Protein AF-A0A9W9SNJ2-F1 (afdb_monomer)

InterPro domains:
  IPR036770 Ankyrin repeat-containing domain superfamily [G3DSA:1.25.40.20] (31-224)
  IPR036770 Ankyrin repeat-containing domain superfamily [SSF48403] (19-228)

pLDDT: mean 86.15, std 13.33, range [34.88, 98.5]

Nearest PDB structures (foldseek):
  9gaw-assembly1_O  TM=1.372E-01  e=1.717E+00  Homo sapiens

Organism: NCBI:txid2100454

Mean predicted aligned error: 6.86 Å

Solvent-accessible surface area (backbone atoms only — not comparable to full-atom values): 23801 Å² total; per-residue (Å²): 140,87,81,74,72,79,75,82,56,60,67,54,50,59,74,33,37,90,37,47,68,59,47,49,54,41,47,75,71,68,53,78,84,48,71,66,40,52,48,49,24,43,64,70,54,27,51,66,31,51,51,52,56,48,70,77,31,90,80,64,84,84,58,67,68,53,46,29,50,19,48,51,84,51,92,88,50,95,66,83,29,55,70,48,32,48,55,50,46,52,55,52,38,52,53,34,48,51,52,48,53,53,46,69,74,69,52,57,71,71,57,39,58,71,60,64,68,51,96,84,32,49,65,51,31,51,44,15,60,49,50,55,54,38,45,76,70,73,41,88,67,103,70,81,57,68,68,51,48,63,69,68,52,33,25,51,29,38,55,74,57,46,50,50,43,40,75,64,32,49,56,68,59,67,52,49,52,97,84,48,48,27,44,60,37,65,46,44,46,92,42,39,19,37,34,31,43,26,48,39,50,43,44,75,68,64,34,59,52,71,44,61,41,92,79,45,33,27,40,37,39,39,19,20,52,45,18,36,33,50,41,50,51,34,52,54,41,32,75,75,42,70,84,90,53,78,55,71,61,86,71,45,52,54,62,80,65,20,47,55,44,55,40,50,29,33,51,51,81,62,51,42,89,37,84,24,84,48,32,97,69,16,48,29,22,40,35,30,20,50,58,27,42,44,47,51,79,43,57,68,71,56,38,51,52,54,53,41,49,56,26,56,54,30,66,79,64,72,54,75,59,45,59,67,54,46,54,41,21,53,51,33,34,67,69,58,57,82,83,54,56,89,75,66,94,67,86,77,48,73,63,53,43,54,55,53,50,64,77,38,46,68,60,52,51,51,51,53,55,50,50,56,50,49,51,56,52,52,75,72,44,94,59,54,71,44,57,38,45,61,44,61,50,43,54,51,50,40,62,72,71,67,56,74,89,73,86,64,90,78,70,59,66,67,57,58,57,66,46,60,80,71,58,132

Radius of gyration: 26.11 Å; Cα contacts (8 Å, |Δi|>4): 541; chains: 1; bounding box: 82×51×65 Å

Structure (mmCIF, N/CA/C/O backbone):
data_AF-A0A9W9SNJ2-F1
#
_entry.id   AF-A0A9W9SNJ2-F1
#
loop_
_atom_site.group_PDB
_atom_site.id
_atom_site.type_symbol
_atom_site.label_atom_id
_atom_site.label_alt_id
_atom_site.label_comp_id
_atom_site.label_asym_id
_atom_site.label_entity_id
_atom_site.label_seq_id
_atom_site.pdbx_PDB_ins_code
_atom_site.Cartn_x
_atom_site.Cartn_y
_atom_site.Cartn_z
_atom_site.occupancy
_atom_site.B_iso_or_equiv
_atom_site.auth_seq_id
_atom_site.auth_comp_id
_atom_site.auth_asym_id
_atom_site.auth_atom_id
_atom_site.pdbx_PDB_model_num
ATOM 1 N N . MET A 1 1 ? 51.003 15.824 -20.604 1.00 40.16 1 MET A N 1
ATOM 2 C CA . MET A 1 1 ? 50.180 16.226 -19.446 1.00 40.16 1 MET A CA 1
ATOM 3 C C . MET A 1 1 ? 48.731 16.010 -19.831 1.00 40.16 1 MET A C 1
ATOM 5 O O . MET A 1 1 ? 48.169 16.847 -20.516 1.00 40.16 1 MET A O 1
ATOM 9 N N . ALA A 1 2 ? 48.183 14.845 -19.503 1.00 44.00 2 ALA A N 1
ATOM 10 C CA . ALA A 1 2 ? 46.784 14.504 -19.730 1.00 44.00 2 ALA A CA 1
ATOM 11 C C . ALA A 1 2 ? 46.224 14.059 -18.379 1.00 44.00 2 ALA A C 1
ATOM 13 O O . ALA A 1 2 ? 46.149 12.875 -18.080 1.00 44.00 2 ALA A O 1
ATOM 14 N N . ILE A 1 3 ? 45.952 15.041 -17.527 1.00 45.97 3 ILE A N 1
ATOM 15 C CA . ILE A 1 3 ? 45.059 14.885 -16.384 1.00 45.97 3 ILE A CA 1
ATOM 16 C C . ILE A 1 3 ? 43.881 15.777 -16.751 1.00 45.97 3 ILE A C 1
ATOM 18 O O . ILE A 1 3 ? 43.835 16.952 -16.405 1.00 45.97 3 ILE A O 1
ATOM 22 N N . GLY A 1 4 ? 43.030 15.257 -17.633 1.00 46.59 4 GLY A N 1
ATOM 23 C CA . GLY A 1 4 ? 41.726 15.846 -17.883 1.00 46.59 4 GLY A CA 1
ATOM 24 C C . GLY A 1 4 ? 40.814 15.342 -16.783 1.00 46.59 4 GLY A C 1
ATOM 25 O O . GLY A 1 4 ? 40.215 14.282 -16.936 1.00 46.59 4 GLY A O 1
ATOM 26 N N . GLU A 1 5 ? 40.763 16.050 -15.656 1.00 55.06 5 GLU A N 1
ATOM 27 C CA . GLU A 1 5 ? 39.639 15.896 -14.739 1.00 55.06 5 GLU A CA 1
ATOM 28 C C . GLU A 1 5 ? 38.380 16.175 -15.564 1.00 55.06 5 GLU A C 1
ATOM 30 O O . GLU A 1 5 ? 38.205 17.282 -16.081 1.00 55.06 5 GLU A O 1
ATOM 35 N N . LYS A 1 6 ? 37.546 15.147 -15.776 1.00 62.62 6 LYS A N 1
ATOM 36 C CA . LYS A 1 6 ? 36.179 15.343 -16.260 1.00 62.62 6 LYS A CA 1
ATOM 37 C C . LYS A 1 6 ? 35.532 16.272 -15.236 1.00 62.62 6 LYS A C 1
ATOM 39 O O . LYS A 1 6 ? 35.185 15.825 -14.148 1.00 62.62 6 LYS A O 1
ATOM 44 N N . VAL A 1 7 ? 35.455 17.563 -15.550 1.00 67.00 7 VAL A N 1
ATOM 45 C CA . VAL A 1 7 ? 34.714 18.520 -14.732 1.00 67.00 7 VAL A CA 1
ATOM 46 C C . VAL A 1 7 ? 33.282 18.014 -14.715 1.00 67.00 7 VAL A C 1
ATOM 48 O O . VAL A 1 7 ? 32.628 17.975 -15.758 1.00 67.00 7 VAL A O 1
ATOM 51 N N . ASP A 1 8 ? 32.835 17.566 -13.547 1.00 67.19 8 ASP A N 1
ATOM 52 C CA . ASP A 1 8 ? 31.472 17.106 -13.346 1.00 67.19 8 ASP A CA 1
ATOM 53 C C . ASP A 1 8 ? 30.538 18.320 -13.449 1.00 67.19 8 ASP A C 1
ATOM 55 O O . ASP A 1 8 ? 30.338 19.083 -12.502 1.00 67.19 8 ASP A O 1
ATOM 59 N N . MET A 1 9 ? 30.035 18.558 -14.661 1.00 75.50 9 MET A N 1
ATOM 60 C CA . MET A 1 9 ? 29.096 19.634 -14.966 1.00 75.50 9 MET A CA 1
ATOM 61 C C . MET A 1 9 ? 27.643 19.194 -14.751 1.00 75.50 9 MET A C 1
ATOM 63 O O . MET A 1 9 ? 26.758 19.612 -15.497 1.00 75.50 9 MET A O 1
ATOM 67 N N . TYR A 1 10 ? 27.356 18.376 -13.733 1.00 78.00 10 TYR A N 1
ATOM 68 C CA . TYR A 1 10 ? 25.975 18.027 -13.377 1.00 78.00 10 TYR A CA 1
ATOM 69 C C . TYR A 1 10 ? 25.087 19.272 -13.197 1.00 78.00 10 TYR A C 1
ATOM 71 O O . TYR A 1 10 ? 23.923 19.284 -13.593 1.00 78.00 10 TYR A O 1
ATOM 79 N N . TRP A 1 11 ? 25.651 20.363 -12.665 1.00 82.56 11 TRP A N 1
ATOM 80 C CA . TRP A 1 11 ? 24.952 21.637 -12.499 1.00 82.56 11 TRP A CA 1
ATOM 81 C C . TRP A 1 11 ? 24.480 22.235 -13.833 1.00 82.56 11 TRP A C 1
ATOM 83 O O . TRP A 1 11 ? 23.421 22.862 -13.868 1.00 82.56 11 TRP A O 1
ATOM 93 N N . ALA A 1 12 ? 25.227 22.018 -14.923 1.00 83.44 12 ALA A N 1
ATOM 94 C CA . ALA A 1 12 ? 24.872 22.521 -16.244 1.00 83.44 12 ALA A CA 1
ATOM 95 C C . ALA A 1 12 ? 23.628 21.797 -16.764 1.00 83.44 12 ALA A C 1
ATOM 97 O O . ALA A 1 12 ? 22.653 22.456 -17.108 1.00 83.44 12 ALA A O 1
ATOM 98 N N . PHE A 1 13 ? 23.597 20.461 -16.720 1.00 84.94 13 PHE A N 1
ATOM 99 C CA . PHE A 1 13 ? 22.403 19.704 -17.116 1.00 84.94 13 PHE A CA 1
ATOM 100 C C . PHE A 1 13 ? 21.163 20.121 -16.321 1.00 84.94 13 PHE A C 1
ATOM 102 O O . PHE A 1 13 ? 20.108 20.322 -16.912 1.00 84.94 13 PHE A O 1
ATOM 109 N N . ASN A 1 14 ? 21.300 20.329 -15.010 1.00 83.44 14 ASN A N 1
ATOM 110 C CA . ASN A 1 14 ? 20.185 20.776 -14.172 1.00 83.44 14 ASN A CA 1
ATOM 111 C C . ASN A 1 14 ? 19.685 22.177 -14.543 1.00 83.44 14 ASN A C 1
ATOM 113 O O . ASN A 1 14 ? 18.489 22.432 -14.485 1.00 83.44 14 ASN A O 1
ATOM 117 N N . SER A 1 15 ? 20.590 23.080 -14.927 1.00 88.44 15 SER A N 1
ATOM 118 C CA . SER A 1 15 ? 20.236 24.448 -15.328 1.00 88.44 15 SER A CA 1
ATOM 119 C C . SER A 1 15 ? 19.599 24.519 -16.719 1.00 88.44 15 SER A C 1
ATOM 121 O O . SER A 1 15 ? 18.910 25.487 -17.019 1.00 88.44 15 SER A O 1
ATOM 123 N N . TYR A 1 16 ? 19.829 23.510 -17.565 1.00 91.19 16 TYR A N 1
ATOM 124 C CA . TYR A 1 16 ? 19.350 23.466 -18.951 1.00 91.19 16 TYR A CA 1
ATOM 125 C C . TYR A 1 16 ? 18.275 22.410 -19.199 1.00 91.19 16 TYR A C 1
ATOM 127 O O . TYR A 1 16 ? 17.898 22.178 -20.344 1.00 91.19 16 TYR A O 1
ATOM 135 N N . VAL A 1 17 ? 17.766 21.758 -18.157 1.00 89.50 17 VAL A N 1
ATOM 136 C CA . VAL A 1 17 ? 16.821 20.646 -18.306 1.00 89.50 17 VAL A CA 1
ATOM 137 C C . VAL A 1 17 ? 15.504 21.064 -18.979 1.00 89.50 17 VAL A C 1
ATOM 139 O O . VAL A 1 17 ? 14.894 20.261 -19.685 1.00 89.50 17 VAL A O 1
ATOM 142 N N . GLU A 1 18 ? 15.120 22.335 -18.838 1.00 91.25 18 GLU A N 1
ATOM 143 C CA . GLU A 1 18 ? 13.969 22.962 -19.501 1.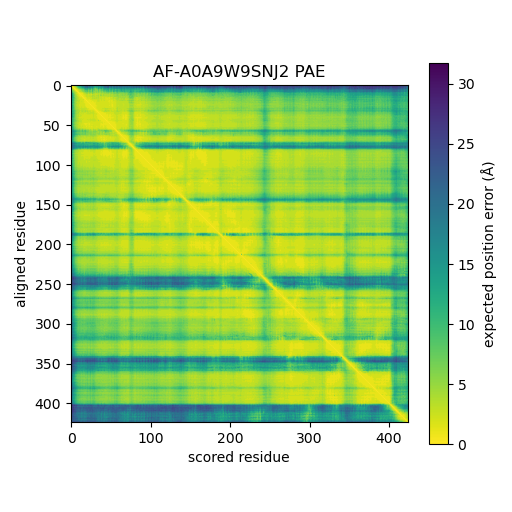00 91.25 18 GLU A CA 1
ATOM 144 C C . GLU A 1 18 ? 14.246 23.377 -20.959 1.00 91.25 18 GLU A C 1
ATOM 146 O O . GLU A 1 18 ? 13.325 23.795 -21.661 1.00 91.25 18 GLU A O 1
ATOM 151 N N . TRP A 1 19 ? 15.499 23.297 -21.429 1.00 94.62 19 TRP A N 1
ATOM 152 C CA . TRP A 1 19 ? 15.943 23.712 -22.768 1.00 94.62 19 TRP A CA 1
ATOM 153 C C . TRP A 1 19 ? 16.488 22.505 -23.555 1.00 94.62 19 TRP A C 1
ATOM 155 O O . TRP A 1 19 ? 17.704 22.285 -23.594 1.00 94.62 19 TRP A O 1
ATOM 165 N N . PRO A 1 20 ? 15.617 21.718 -24.217 1.00 93.44 20 PRO A N 1
ATOM 166 C CA . PRO A 1 20 ? 16.007 20.484 -24.899 1.00 93.44 20 PRO A CA 1
ATOM 167 C C . PRO A 1 20 ? 17.127 20.661 -25.938 1.00 93.44 20 PRO A C 1
ATOM 169 O O . PRO A 1 20 ? 17.931 19.755 -26.128 1.00 93.44 20 PRO A O 1
ATOM 172 N N . GLU A 1 21 ? 17.207 21.811 -26.608 1.00 95.25 21 GLU A N 1
ATOM 173 C CA . GLU A 1 21 ? 18.261 22.118 -27.584 1.00 95.25 21 GLU A CA 1
ATOM 174 C C . GLU A 1 21 ? 19.635 22.270 -26.916 1.00 95.25 21 GLU A C 1
ATOM 176 O O . GLU A 1 21 ? 20.626 21.749 -27.420 1.00 95.25 21 GLU A O 1
ATOM 181 N N . ALA A 1 22 ? 19.700 22.912 -25.745 1.00 94.12 22 ALA A N 1
ATOM 182 C CA . ALA A 1 22 ? 20.949 23.045 -24.994 1.00 94.12 22 ALA A CA 1
ATOM 183 C C . ALA A 1 22 ? 21.453 21.680 -24.496 1.00 94.12 22 ALA A C 1
ATOM 185 O O . ALA A 1 22 ? 22.658 21.453 -24.388 1.00 94.12 22 ALA A O 1
ATOM 186 N N . ILE A 1 23 ? 20.536 20.747 -24.230 1.00 94.25 23 ILE A N 1
ATOM 187 C CA . ILE A 1 23 ? 20.874 19.367 -23.876 1.00 94.25 23 ILE A CA 1
ATOM 188 C C . ILE A 1 23 ? 21.541 18.647 -25.052 1.00 94.25 23 ILE A C 1
ATOM 190 O O . ILE A 1 23 ? 22.508 17.921 -24.829 1.00 94.25 23 ILE A O 1
ATOM 194 N N . ASP A 1 24 ? 21.093 18.868 -26.292 1.00 93.94 24 ASP A N 1
ATOM 195 C CA . ASP A 1 24 ? 21.774 18.312 -27.467 1.00 93.94 24 ASP A CA 1
ATOM 196 C C . ASP A 1 24 ? 23.198 18.851 -27.600 1.00 93.94 24 ASP A C 1
ATOM 198 O O . ASP A 1 24 ? 24.117 18.060 -27.799 1.00 93.94 24 ASP A O 1
ATOM 202 N N . ASP A 1 25 ? 23.395 20.159 -27.418 1.00 94.44 25 ASP A N 1
ATOM 203 C CA . ASP A 1 25 ? 24.725 20.775 -27.474 1.00 94.44 25 ASP A CA 1
ATOM 204 C C . ASP A 1 25 ? 25.663 20.187 -26.406 1.00 94.44 25 ASP A C 1
ATOM 206 O O . ASP A 1 25 ? 26.832 19.901 -26.681 1.00 94.44 25 ASP A O 1
ATOM 210 N N . LEU A 1 26 ? 25.155 19.948 -25.189 1.00 92.75 26 LEU A N 1
ATOM 211 C CA . LEU A 1 26 ? 25.917 19.295 -24.121 1.00 92.75 26 LEU A CA 1
ATOM 212 C C . LEU A 1 26 ? 26.258 17.838 -24.468 1.00 92.75 26 LEU A C 1
ATOM 214 O O . LEU A 1 26 ? 27.393 17.398 -24.270 1.00 92.75 26 LEU A O 1
ATOM 218 N N . LEU A 1 27 ? 25.298 17.082 -25.001 1.00 91.94 27 LEU A N 1
ATOM 219 C CA . LEU A 1 27 ? 25.514 15.693 -25.408 1.00 91.94 27 LEU A CA 1
ATOM 220 C C . LEU A 1 27 ? 26.514 15.600 -26.572 1.00 91.94 27 LEU A C 1
ATOM 222 O O . LEU A 1 27 ? 27.400 14.745 -26.548 1.00 91.94 27 LEU A O 1
ATOM 226 N N . ASP A 1 28 ? 26.424 16.502 -27.550 1.00 92.81 28 ASP A N 1
ATOM 227 C CA . ASP A 1 28 ? 27.322 16.570 -28.707 1.00 92.81 28 ASP A CA 1
ATOM 228 C C . ASP A 1 28 ? 28.731 17.050 -28.322 1.00 92.81 28 ASP A C 1
ATOM 230 O O . ASP A 1 28 ? 29.721 16.622 -28.921 1.00 92.81 28 ASP A O 1
ATOM 234 N N . ALA A 1 29 ? 28.851 17.852 -27.260 1.00 92.88 29 ALA A N 1
ATOM 235 C CA . ALA A 1 29 ? 30.128 18.201 -26.636 1.00 92.88 29 ALA A CA 1
ATOM 236 C C . ALA A 1 29 ? 30.740 17.059 -25.792 1.00 92.88 29 ALA A C 1
ATOM 238 O O . ALA A 1 29 ? 31.843 17.208 -25.260 1.00 92.88 29 ALA A O 1
ATOM 239 N N . GLY A 1 30 ? 30.067 15.907 -25.689 1.00 91.00 30 GLY A N 1
ATOM 240 C CA . GLY A 1 30 ? 30.558 14.718 -24.994 1.00 91.00 30 GLY A CA 1
ATOM 241 C C . GLY A 1 30 ? 30.280 14.698 -23.490 1.00 91.00 30 GLY A C 1
ATOM 242 O O . GLY A 1 30 ? 30.854 13.866 -22.782 1.00 91.00 30 GLY A O 1
ATOM 243 N N . PHE A 1 31 ? 29.413 15.582 -22.987 1.00 89.38 31 PHE A N 1
ATOM 244 C CA . PHE A 1 31 ? 28.980 15.527 -21.594 1.00 89.38 31 PHE A CA 1
ATOM 245 C C . PHE A 1 31 ? 27.999 14.369 -21.364 1.00 89.38 31 PHE A C 1
ATOM 247 O O . PHE A 1 31 ? 27.226 13.975 -22.242 1.00 89.38 31 PHE A O 1
ATOM 254 N N . GLU A 1 32 ? 28.041 13.787 -20.164 1.00 87.62 32 GLU A N 1
ATOM 255 C CA . GLU A 1 32 ? 27.237 12.615 -19.812 1.00 87.62 32 GLU A CA 1
ATOM 256 C C . GLU A 1 32 ? 26.185 13.004 -18.768 1.00 87.62 32 GLU A C 1
ATOM 258 O O . GLU A 1 32 ? 26.568 13.432 -17.677 1.00 87.62 32 GLU A O 1
ATOM 263 N N . PRO A 1 33 ? 24.878 12.869 -19.060 1.00 88.25 33 PRO A N 1
ATOM 264 C CA . PRO A 1 33 ? 23.856 13.087 -18.051 1.00 88.25 33 PRO A CA 1
ATOM 265 C C . PRO A 1 33 ? 23.966 11.982 -17.001 1.00 88.25 33 PRO A C 1
ATOM 267 O O . PRO A 1 33 ? 23.970 10.794 -17.331 1.00 88.25 33 PRO A O 1
ATOM 270 N N . ASN A 1 34 ? 24.042 12.373 -15.735 1.00 87.62 34 ASN A N 1
ATOM 271 C CA . ASN A 1 34 ? 23.978 11.439 -14.618 1.00 87.62 34 ASN A CA 1
ATOM 272 C C . ASN A 1 34 ? 22.518 11.158 -14.219 1.00 87.62 34 ASN A C 1
ATOM 274 O O . ASN A 1 34 ? 21.584 11.788 -14.721 1.00 87.62 34 ASN A O 1
ATOM 278 N N . GLU A 1 35 ? 22.332 10.205 -13.308 1.00 89.00 35 GLU A N 1
ATOM 279 C CA . GLU A 1 35 ? 21.017 9.816 -12.784 1.00 89.00 35 GLU A CA 1
ATOM 280 C C . GLU A 1 35 ? 20.253 11.011 -12.195 1.00 89.00 35 GLU A C 1
ATOM 282 O O . GLU A 1 35 ? 19.054 11.159 -12.422 1.00 89.00 35 GLU A O 1
ATOM 287 N N . TYR A 1 36 ? 20.959 11.915 -11.509 1.00 88.62 36 TYR A N 1
ATOM 288 C CA . TYR A 1 36 ? 20.365 13.115 -10.923 1.00 88.62 36 TYR A CA 1
ATOM 289 C C . TYR A 1 36 ? 19.748 14.030 -11.985 1.00 88.62 36 TYR A C 1
ATOM 291 O O . TYR A 1 36 ? 18.601 14.443 -11.849 1.00 88.62 36 TYR A O 1
ATOM 299 N N . SER A 1 37 ? 20.480 14.311 -13.065 1.00 89.88 37 SER A N 1
ATOM 300 C CA . SER A 1 37 ? 20.013 15.180 -14.155 1.00 89.88 37 SER A CA 1
ATOM 301 C C . SER A 1 37 ? 18.777 14.601 -14.847 1.00 89.88 37 SER A C 1
ATOM 303 O O . SER A 1 37 ? 17.842 15.323 -15.190 1.00 89.88 37 SER A O 1
ATOM 305 N N . PHE A 1 38 ? 18.749 13.277 -15.016 1.00 92.69 38 PHE A N 1
ATOM 306 C CA . PHE A 1 38 ? 17.602 12.572 -15.581 1.00 92.69 38 PHE A CA 1
ATOM 307 C C . PHE A 1 38 ? 16.401 12.594 -14.634 1.00 92.69 38 PHE A C 1
ATOM 309 O O . PHE A 1 38 ? 15.288 12.898 -15.059 1.00 92.69 38 PHE A O 1
ATOM 316 N N . ARG A 1 39 ? 16.625 12.370 -13.335 1.00 92.31 39 ARG A N 1
ATOM 317 C CA . ARG A 1 39 ? 15.589 12.500 -12.306 1.00 92.31 39 ARG A CA 1
ATOM 318 C C . ARG A 1 39 ? 15.015 13.916 -12.251 1.00 92.31 39 ARG A C 1
ATOM 320 O O . ARG A 1 39 ? 13.805 14.061 -12.146 1.00 92.31 39 ARG A O 1
ATOM 327 N N . GLN A 1 40 ? 15.844 14.952 -12.379 1.00 90.62 40 GLN A N 1
ATOM 328 C CA . GLN A 1 40 ? 15.368 16.337 -12.459 1.00 90.62 40 GLN A CA 1
ATOM 329 C C . GLN A 1 40 ? 14.486 16.567 -13.689 1.00 90.62 40 GLN A C 1
ATOM 331 O O . GLN A 1 40 ? 13.419 17.160 -13.565 1.00 90.62 40 GLN A O 1
ATOM 336 N N . ALA A 1 41 ? 14.869 16.034 -14.853 1.00 93.31 41 ALA A N 1
ATOM 337 C CA . ALA A 1 41 ? 14.038 16.108 -16.055 1.00 93.31 41 ALA A CA 1
ATOM 338 C C . ALA A 1 41 ? 12.676 15.425 -15.866 1.00 93.31 41 ALA A C 1
ATOM 340 O O . ALA A 1 41 ? 11.668 15.928 -16.358 1.00 93.31 41 ALA A O 1
ATOM 341 N N . ILE A 1 42 ? 12.638 14.311 -15.128 1.00 93.56 42 ILE A N 1
ATOM 342 C CA . ILE A 1 42 ? 11.397 13.618 -14.771 1.00 93.56 42 ILE A CA 1
ATOM 343 C C . ILE A 1 42 ? 10.522 14.484 -13.868 1.00 93.56 42 ILE A C 1
ATOM 345 O O . ILE A 1 42 ? 9.362 14.716 -14.196 1.00 93.56 42 ILE A O 1
ATOM 349 N N . VAL A 1 43 ? 11.078 14.966 -12.753 1.00 90.25 43 VAL A N 1
ATOM 350 C CA . VAL A 1 43 ? 10.343 15.761 -11.756 1.00 90.25 43 VAL A CA 1
ATOM 351 C C . VAL A 1 43 ? 9.770 17.031 -12.389 1.00 90.25 43 VAL A C 1
ATOM 353 O O . VAL A 1 43 ? 8.623 17.380 -12.131 1.00 90.25 43 VAL A O 1
ATOM 356 N N . GLN A 1 44 ? 10.522 17.664 -13.292 1.00 90.56 44 GLN A N 1
ATOM 357 C CA . GLN A 1 44 ? 10.104 18.875 -14.000 1.00 90.56 44 GLN A CA 1
ATOM 358 C C . GLN A 1 44 ? 9.225 18.620 -15.238 1.00 90.56 44 GLN A C 1
ATOM 360 O O . GLN A 1 44 ? 8.932 19.559 -15.979 1.00 90.56 44 GLN A O 1
ATOM 365 N N . GLY A 1 45 ? 8.833 17.372 -15.518 1.00 92.62 45 GLY A N 1
ATOM 366 C CA . GLY A 1 45 ? 7.939 17.057 -16.636 1.00 92.62 45 GLY A CA 1
ATOM 367 C C . GLY A 1 45 ? 8.565 17.217 -18.032 1.00 92.62 45 GLY A C 1
ATOM 368 O O . GLY A 1 45 ? 7.849 17.313 -19.029 1.00 92.62 45 GLY A O 1
ATOM 369 N N . GLN A 1 46 ? 9.896 17.261 -18.149 1.00 94.44 46 GLN A N 1
ATOM 370 C CA . GLN A 1 46 ? 10.613 17.615 -19.383 1.00 94.44 46 GLN A CA 1
ATOM 371 C C . GLN A 1 46 ? 10.768 16.420 -20.338 1.00 94.44 46 GLN A C 1
ATOM 373 O O . GLN A 1 46 ? 11.871 15.948 -20.630 1.00 94.44 46 GLN A O 1
ATOM 378 N N . ILE A 1 47 ? 9.649 15.922 -20.876 1.00 95.69 47 ILE A N 1
ATOM 379 C CA . ILE A 1 47 ? 9.620 14.722 -21.732 1.00 95.69 47 ILE A CA 1
ATOM 380 C C . ILE A 1 47 ? 10.514 14.824 -22.979 1.00 95.69 47 ILE A C 1
ATOM 382 O O . ILE A 1 47 ? 11.115 13.833 -23.397 1.00 95.69 47 ILE A O 1
ATOM 386 N N . GLN A 1 48 ? 10.633 16.009 -23.585 1.00 95.75 48 GLN A N 1
ATOM 387 C CA . GLN A 1 48 ? 11.472 16.196 -24.776 1.00 95.75 48 GLN A CA 1
ATOM 388 C C . GLN A 1 48 ? 12.959 16.058 -24.438 1.00 95.75 48 GLN A C 1
ATOM 390 O O . GLN A 1 48 ? 13.695 15.395 -25.169 1.00 95.75 48 GLN A O 1
ATOM 395 N N . THR A 1 49 ? 13.381 16.599 -23.295 1.00 95.00 49 THR A N 1
ATOM 396 C CA . THR A 1 49 ? 14.735 16.422 -22.761 1.00 95.00 49 THR A CA 1
ATOM 397 C C . THR A 1 49 ? 15.032 14.945 -22.504 1.00 95.00 49 THR A C 1
ATOM 399 O O . THR A 1 49 ? 16.060 14.440 -22.956 1.00 95.00 49 THR A O 1
ATOM 402 N N . LEU A 1 50 ? 14.099 14.210 -21.885 1.00 95.44 50 LEU A N 1
ATOM 403 C CA . LEU A 1 50 ? 14.237 12.764 -21.664 1.00 95.44 50 LEU A CA 1
ATOM 404 C C . LEU A 1 50 ? 14.404 11.991 -22.980 1.00 95.44 50 LEU A C 1
ATOM 406 O O . LEU A 1 50 ? 15.316 11.173 -23.110 1.00 95.44 50 LEU A O 1
ATOM 410 N N . LYS A 1 51 ? 13.568 12.283 -23.986 1.00 95.44 51 LYS A N 1
ATOM 411 C CA . LYS A 1 51 ? 13.656 11.661 -25.318 1.00 95.44 51 LYS A CA 1
ATOM 412 C C . LYS A 1 51 ? 15.011 11.910 -25.979 1.00 95.44 51 LYS A C 1
ATOM 414 O O . LYS A 1 51 ? 15.578 10.976 -26.541 1.00 95.44 51 LYS A O 1
ATOM 419 N N . ARG A 1 52 ? 15.549 13.131 -25.894 1.00 94.50 52 ARG A N 1
ATOM 420 C CA . ARG A 1 52 ? 16.868 13.476 -26.454 1.00 94.50 52 ARG A CA 1
ATOM 421 C C . ARG A 1 52 ? 18.003 12.736 -25.744 1.00 94.50 52 ARG A C 1
ATOM 423 O O . ARG A 1 52 ? 18.836 12.127 -26.418 1.00 94.50 52 ARG A O 1
ATOM 430 N N . ILE A 1 53 ? 17.983 12.697 -24.407 1.00 93.00 53 ILE A N 1
ATOM 431 C CA . ILE A 1 53 ? 18.965 11.944 -23.609 1.00 93.00 53 ILE A CA 1
ATOM 432 C C . ILE A 1 53 ? 18.973 10.468 -24.026 1.00 93.00 53 ILE A C 1
ATOM 434 O O . ILE A 1 53 ? 20.031 9.925 -24.350 1.00 93.00 53 ILE A O 1
ATOM 438 N N . LEU A 1 54 ? 17.798 9.836 -24.091 1.00 92.94 54 LEU A N 1
ATOM 439 C CA . LEU A 1 54 ? 17.664 8.421 -24.447 1.00 92.94 54 LEU A CA 1
ATOM 440 C C . LEU A 1 54 ? 18.005 8.137 -25.918 1.00 92.94 54 LEU A C 1
ATOM 442 O O . LEU A 1 54 ? 18.591 7.102 -26.223 1.00 92.94 54 LEU A O 1
ATOM 446 N N . ALA A 1 55 ? 17.708 9.054 -26.843 1.00 92.06 55 ALA A N 1
ATOM 447 C CA . ALA A 1 55 ? 18.045 8.890 -28.259 1.00 92.06 55 ALA A CA 1
ATOM 448 C C . ALA A 1 55 ? 19.562 8.8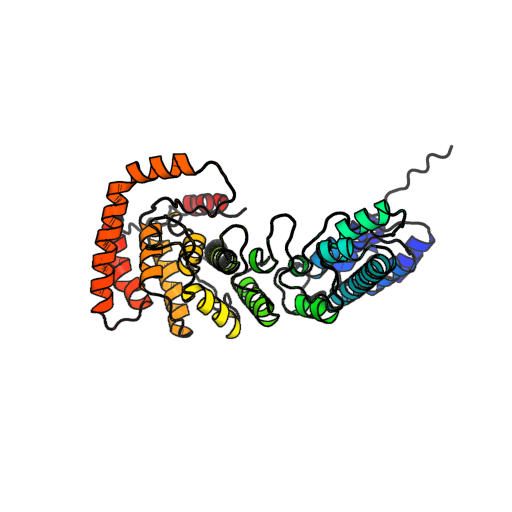90 -28.511 1.00 92.06 55 ALA A C 1
ATOM 450 O O . ALA A 1 55 ? 20.055 8.162 -29.375 1.00 92.06 55 ALA A O 1
ATOM 451 N N . LYS A 1 56 ? 20.314 9.700 -27.757 1.00 90.00 56 LYS A N 1
ATOM 452 C CA . LYS A 1 56 ? 21.779 9.786 -27.864 1.00 90.00 56 LYS A CA 1
ATOM 453 C C . LYS A 1 56 ? 22.487 8.686 -27.064 1.00 90.00 56 LYS A C 1
ATOM 455 O O . LYS A 1 56 ? 23.627 8.343 -27.374 1.00 90.00 56 LYS A O 1
ATOM 460 N N . ARG A 1 57 ? 21.821 8.099 -26.063 1.00 84.19 57 ARG A N 1
ATOM 461 C CA . ARG A 1 57 ? 22.362 7.061 -25.172 1.00 84.19 57 ARG A CA 1
ATOM 462 C C . ARG A 1 57 ? 21.618 5.741 -25.359 1.00 84.19 57 ARG A C 1
ATOM 464 O O . ARG A 1 57 ? 20.681 5.444 -24.627 1.00 84.19 57 ARG A O 1
ATOM 471 N N . LYS A 1 58 ? 22.109 4.904 -26.278 1.00 75.38 58 LYS A N 1
ATOM 472 C CA . LYS A 1 58 ? 21.537 3.564 -26.520 1.00 75.38 58 LYS A CA 1
ATOM 473 C C . LYS A 1 58 ? 21.459 2.692 -25.258 1.00 75.38 58 LYS A C 1
ATOM 475 O O . LYS A 1 58 ? 20.527 1.910 -25.140 1.00 75.38 58 LYS A O 1
ATOM 480 N N . ASN A 1 59 ? 22.376 2.896 -24.309 1.00 76.44 59 ASN A N 1
ATOM 481 C CA . ASN A 1 59 ? 22.509 2.070 -23.106 1.00 76.44 59 ASN A CA 1
ATOM 482 C C . ASN A 1 59 ? 22.188 2.869 -21.830 1.00 76.44 59 ASN A C 1
ATOM 484 O O . ASN A 1 59 ? 22.785 2.636 -20.782 1.00 76.44 59 ASN A O 1
ATOM 488 N N . TYR A 1 60 ? 21.311 3.879 -21.908 1.00 82.44 60 TYR A N 1
ATOM 489 C CA . TYR A 1 60 ? 20.907 4.593 -20.697 1.00 82.44 60 TYR A CA 1
ATOM 490 C C . TYR A 1 60 ? 20.086 3.674 -19.782 1.00 82.44 60 TYR A C 1
ATOM 492 O O . TYR A 1 60 ? 19.141 3.005 -20.216 1.00 82.44 60 TYR A O 1
ATOM 500 N N . ARG A 1 61 ? 20.448 3.648 -18.500 1.00 84.00 61 ARG A N 1
ATOM 501 C CA . ARG A 1 61 ? 19.807 2.796 -17.497 1.00 84.00 61 ARG A CA 1
ATOM 502 C C . ARG A 1 61 ? 18.448 3.389 -17.149 1.00 84.00 61 ARG A C 1
ATOM 504 O O . ARG A 1 61 ? 18.384 4.572 -16.851 1.00 84.00 61 ARG A O 1
ATOM 511 N N . ILE A 1 62 ? 17.376 2.599 -17.179 1.00 86.12 62 ILE A N 1
ATOM 512 C CA . ILE A 1 62 ? 16.062 3.027 -16.676 1.00 86.12 62 ILE A CA 1
ATOM 513 C C . ILE A 1 62 ? 15.787 2.182 -15.436 1.00 86.12 62 ILE A C 1
ATOM 515 O O . ILE A 1 62 ? 15.459 1.004 -15.564 1.00 86.12 62 ILE A O 1
ATOM 519 N N . CYS A 1 63 ? 15.995 2.767 -14.257 1.00 84.31 63 CYS A N 1
ATOM 520 C CA . CYS A 1 63 ? 15.701 2.142 -12.965 1.00 84.31 63 CYS A CA 1
ATOM 521 C C . CYS A 1 63 ? 14.210 2.283 -12.615 1.00 84.31 63 CYS A C 1
ATOM 523 O O . CYS A 1 63 ? 13.518 3.170 -13.124 1.00 84.31 63 CYS A O 1
ATOM 525 N N . HIS A 1 64 ? 13.738 1.484 -11.655 1.00 87.88 64 HIS A N 1
ATOM 526 C CA . HIS A 1 64 ? 12.435 1.699 -11.009 1.00 87.88 64 HIS A CA 1
ATOM 527 C C . HIS A 1 64 ? 12.312 3.074 -10.351 1.00 87.88 64 HIS A C 1
ATOM 529 O O . HIS A 1 64 ? 11.250 3.686 -10.408 1.00 87.88 64 HIS A O 1
ATOM 535 N N . CYS A 1 65 ? 13.424 3.596 -9.830 1.00 89.75 65 CYS A N 1
ATOM 536 C CA . CYS A 1 65 ? 13.505 4.892 -9.169 1.00 89.75 65 CYS A CA 1
ATOM 537 C C . CYS A 1 65 ? 13.033 6.071 -10.044 1.00 89.75 65 CYS A C 1
ATOM 539 O O . CYS A 1 65 ? 12.634 7.118 -9.535 1.00 89.75 65 CYS A O 1
ATOM 541 N N . PHE A 1 66 ? 13.010 5.905 -11.369 1.00 92.88 66 PHE A N 1
ATOM 542 C CA . PHE A 1 66 ? 12.460 6.886 -12.303 1.00 92.88 66 PHE A CA 1
ATOM 543 C C . PHE A 1 66 ? 10.938 6.812 -12.442 1.00 92.88 66 PHE A C 1
ATOM 545 O O . PHE A 1 66 ? 10.304 7.856 -12.585 1.00 92.88 66 PHE A O 1
ATOM 552 N N . LEU A 1 67 ? 10.347 5.614 -12.372 1.00 93.69 67 LEU A N 1
ATOM 553 C CA . LEU A 1 67 ? 8.890 5.462 -12.287 1.00 93.69 67 LEU A CA 1
ATOM 554 C C . LEU A 1 67 ? 8.379 6.047 -10.969 1.00 93.69 67 LEU A C 1
ATOM 556 O O . LEU A 1 67 ? 7.409 6.800 -10.975 1.00 93.69 67 LEU A O 1
ATOM 560 N N . GLU A 1 68 ? 9.087 5.763 -9.874 1.00 91.88 68 GLU A N 1
ATOM 561 C CA . GLU A 1 68 ? 8.829 6.347 -8.557 1.00 91.88 68 GLU A CA 1
ATOM 562 C C . GLU A 1 68 ? 8.902 7.880 -8.603 1.00 91.88 68 GLU A C 1
ATOM 564 O O . GLU A 1 68 ? 7.952 8.568 -8.241 1.00 91.88 68 GLU A O 1
ATOM 569 N N . ALA A 1 69 ? 9.988 8.443 -9.142 1.00 92.06 69 ALA A N 1
ATOM 570 C CA . ALA A 1 69 ? 10.139 9.893 -9.260 1.00 92.06 69 ALA A CA 1
ATOM 571 C C . ALA A 1 69 ? 9.050 10.547 -10.130 1.00 92.06 69 ALA A C 1
ATOM 573 O O . ALA A 1 69 ? 8.641 11.671 -9.849 1.00 92.06 69 ALA A O 1
ATOM 574 N N . ALA A 1 70 ? 8.581 9.862 -11.176 1.00 93.38 70 ALA A N 1
ATOM 575 C CA . ALA A 1 70 ? 7.512 10.355 -12.041 1.00 93.38 70 ALA A CA 1
ATOM 576 C C . ALA A 1 70 ? 6.123 10.272 -11.382 1.00 93.38 70 ALA A C 1
ATOM 578 O O . ALA A 1 70 ? 5.240 11.061 -11.721 1.00 93.38 70 ALA A O 1
ATOM 579 N N . SER A 1 71 ? 5.911 9.331 -10.459 1.00 91.31 71 SER A N 1
ATOM 580 C CA . SER A 1 71 ? 4.639 9.162 -9.749 1.00 91.31 71 SER A CA 1
ATOM 581 C C . SER A 1 71 ? 4.572 9.938 -8.429 1.00 91.31 71 SER A C 1
ATOM 583 O O . SER A 1 71 ? 3.469 10.234 -7.953 1.00 91.31 71 SER A O 1
ATOM 585 N N . ALA A 1 72 ? 5.723 10.299 -7.857 1.00 87.06 72 ALA A N 1
ATOM 586 C CA . ALA A 1 72 ? 5.828 11.063 -6.626 1.00 87.06 72 ALA A CA 1
ATOM 587 C C . ALA A 1 72 ? 5.080 12.400 -6.729 1.00 87.06 72 ALA A C 1
ATOM 589 O O . ALA A 1 72 ? 5.149 13.124 -7.725 1.00 87.06 72 ALA A O 1
ATOM 590 N N . LYS A 1 73 ? 4.345 12.736 -5.667 1.00 78.31 73 LYS A N 1
ATOM 591 C CA . LYS A 1 73 ? 3.676 14.028 -5.542 1.00 78.31 73 LYS A CA 1
ATOM 592 C C . LYS A 1 73 ? 4.691 15.035 -5.014 1.00 78.31 73 LYS A C 1
ATOM 594 O O . LYS A 1 73 ? 4.877 15.134 -3.807 1.00 78.31 73 LYS A O 1
ATOM 599 N N . ASP A 1 74 ? 5.362 15.749 -5.910 1.00 69.75 74 ASP A N 1
ATOM 600 C CA . ASP A 1 74 ? 6.198 16.880 -5.513 1.00 69.75 74 ASP A CA 1
ATOM 601 C C . ASP A 1 74 ? 5.284 18.041 -5.067 1.00 69.75 74 ASP A C 1
ATOM 603 O O . ASP A 1 74 ? 4.496 18.532 -5.879 1.00 69.75 74 ASP A O 1
ATOM 607 N N . PRO A 1 75 ? 5.353 18.501 -3.802 1.00 62.78 75 PRO A N 1
ATOM 608 C CA . PRO A 1 75 ? 4.568 19.640 -3.330 1.00 62.78 75 PRO A CA 1
ATOM 609 C C . PRO A 1 75 ? 4.813 20.928 -4.132 1.00 62.78 75 PRO A C 1
ATOM 611 O O . PRO A 1 75 ? 3.948 21.803 -4.151 1.00 62.78 75 PRO A O 1
ATOM 614 N N . ALA A 1 76 ? 5.980 21.057 -4.774 1.00 57.44 76 ALA A N 1
ATOM 615 C CA . ALA A 1 76 ? 6.354 22.208 -5.588 1.00 57.44 76 ALA A CA 1
ATOM 616 C C . ALA A 1 76 ? 5.843 22.125 -7.037 1.00 57.44 76 ALA A C 1
ATOM 618 O O . ALA A 1 76 ? 5.722 23.162 -7.692 1.00 57.44 76 ALA A O 1
ATOM 619 N N . CYS A 1 77 ? 5.504 20.931 -7.537 1.00 56.50 77 CYS A N 1
ATOM 620 C CA . CYS A 1 77 ? 4.949 20.758 -8.878 1.00 56.50 77 CYS A CA 1
ATOM 621 C C . CYS A 1 77 ? 3.436 20.548 -8.811 1.00 56.50 77 CYS A C 1
ATOM 623 O O . CYS A 1 77 ? 2.934 19.531 -8.342 1.00 56.50 77 CYS A O 1
ATOM 625 N N . SER A 1 78 ? 2.680 21.499 -9.356 1.00 54.88 78 SER A N 1
ATOM 626 C CA . SER A 1 78 ? 1.216 21.417 -9.428 1.00 54.88 78 SER A CA 1
ATOM 627 C C . SER A 1 78 ? 0.691 20.425 -10.473 1.00 54.88 78 SER A C 1
ATOM 629 O O . SER A 1 78 ? -0.523 20.264 -10.588 1.00 54.88 78 SER A O 1
ATOM 631 N N . PHE A 1 79 ? 1.565 19.813 -11.277 1.00 62.56 79 PHE A N 1
ATOM 632 C CA . PHE A 1 79 ? 1.180 18.975 -12.410 1.00 62.56 79 PHE A CA 1
ATOM 633 C C . PHE A 1 79 ? 1.464 17.502 -12.134 1.00 62.56 79 PHE A C 1
ATOM 635 O O . PHE A 1 79 ? 2.522 17.131 -11.633 1.00 62.56 79 PHE A O 1
ATOM 642 N N . GLU A 1 80 ? 0.510 16.647 -12.492 1.00 78.44 80 GLU A N 1
ATOM 643 C CA . GLU A 1 80 ? 0.739 15.210 -12.523 1.00 78.44 80 GLU A CA 1
ATOM 644 C C . GLU A 1 80 ? 1.631 14.878 -13.726 1.00 78.44 80 GLU A C 1
ATOM 646 O O . GLU A 1 80 ? 1.237 15.102 -14.870 1.00 78.44 80 GLU A O 1
ATOM 651 N N . ASN A 1 81 ? 2.819 14.317 -13.486 1.00 89.81 81 ASN A N 1
ATOM 652 C CA . ASN A 1 81 ? 3.769 13.911 -14.531 1.00 89.81 81 ASN A CA 1
ATOM 653 C C . ASN A 1 81 ? 3.336 12.618 -15.255 1.00 89.81 81 ASN A C 1
ATOM 655 O O . ASN A 1 81 ? 4.159 11.753 -15.556 1.00 89.81 81 ASN A O 1
ATOM 659 N N . LEU A 1 82 ? 2.039 12.465 -15.542 1.00 93.69 82 LEU A N 1
ATOM 660 C CA . LEU A 1 82 ? 1.474 11.246 -16.122 1.00 93.69 82 LEU A CA 1
ATOM 661 C C . LEU A 1 82 ? 2.021 10.972 -17.529 1.00 93.69 82 LEU A C 1
ATOM 663 O O . LEU A 1 82 ? 2.310 9.826 -17.840 1.00 93.69 82 LEU A O 1
ATOM 667 N N . GLU A 1 83 ? 2.239 12.007 -18.349 1.00 95.25 83 GLU A N 1
ATOM 668 C CA . GLU A 1 83 ? 2.828 11.847 -19.691 1.00 95.25 83 GLU A CA 1
ATOM 669 C C . GLU A 1 83 ? 4.275 11.328 -19.616 1.00 95.25 83 GLU A C 1
ATOM 671 O O . GLU A 1 83 ? 4.670 10.428 -20.360 1.00 95.25 83 GLU A O 1
ATOM 676 N N . VAL A 1 84 ? 5.072 11.863 -18.682 1.00 95.69 84 VAL A N 1
ATOM 677 C CA . VAL A 1 84 ? 6.435 11.371 -18.431 1.00 95.69 84 VAL A CA 1
ATOM 678 C C . VAL A 1 84 ? 6.394 9.941 -17.906 1.00 95.69 84 VAL A C 1
ATOM 680 O O . VAL A 1 84 ? 7.166 9.102 -18.366 1.00 95.69 84 VAL A O 1
ATOM 683 N N . PHE A 1 85 ? 5.485 9.643 -16.979 1.00 96.12 85 PHE A N 1
ATOM 684 C CA . PHE A 1 85 ? 5.326 8.297 -16.451 1.00 96.12 85 PHE A CA 1
ATOM 685 C C . PHE A 1 85 ? 4.909 7.300 -17.536 1.00 96.12 85 PHE A C 1
ATOM 687 O O . PHE A 1 85 ? 5.500 6.231 -17.621 1.00 96.12 85 PHE A O 1
ATOM 694 N N . GLU A 1 86 ? 3.952 7.646 -18.399 1.00 97.62 86 GLU A N 1
ATOM 695 C CA . GLU A 1 86 ? 3.521 6.820 -19.532 1.00 97.62 86 GLU A CA 1
ATOM 696 C C . GLU A 1 86 ? 4.682 6.534 -20.484 1.00 97.62 86 GLU A C 1
ATOM 698 O O . GLU A 1 86 ? 4.904 5.386 -20.871 1.00 97.62 86 GLU A O 1
ATOM 703 N N . PHE A 1 87 ? 5.488 7.552 -20.789 1.00 97.31 87 PHE A N 1
ATOM 704 C CA . PHE A 1 87 ? 6.698 7.387 -21.584 1.00 97.31 87 PHE A CA 1
ATOM 705 C C . PHE A 1 87 ? 7.709 6.428 -20.936 1.00 97.31 87 PHE A C 1
ATOM 707 O O . PHE A 1 87 ? 8.257 5.557 -21.612 1.00 97.31 87 PHE A O 1
ATOM 714 N N . LEU A 1 88 ? 7.954 6.551 -19.629 1.00 96.31 88 LEU A N 1
ATOM 715 C CA . LEU A 1 88 ? 8.853 5.649 -18.906 1.00 96.31 88 LEU A CA 1
ATOM 716 C C . LEU A 1 88 ? 8.282 4.226 -18.809 1.00 96.31 88 LEU A C 1
ATOM 718 O O . LEU A 1 88 ? 9.021 3.260 -19.000 1.00 96.31 88 LEU A O 1
ATOM 722 N N . ALA A 1 89 ? 6.980 4.084 -18.564 1.00 96.75 89 ALA A N 1
ATOM 723 C CA . ALA A 1 89 ? 6.288 2.802 -18.490 1.00 96.75 89 ALA A CA 1
ATOM 724 C C . ALA A 1 89 ? 6.346 2.049 -19.828 1.00 96.75 89 ALA A C 1
ATOM 726 O O . ALA A 1 89 ? 6.632 0.851 -19.831 1.00 96.75 89 ALA A O 1
ATOM 727 N N . ASP A 1 90 ? 6.180 2.742 -20.959 1.00 96.94 90 ASP A N 1
ATOM 728 C CA . ASP A 1 90 ? 6.371 2.177 -22.301 1.00 96.94 90 ASP A CA 1
ATOM 729 C C . ASP A 1 90 ? 7.787 1.605 -22.471 1.00 96.94 90 ASP A C 1
ATOM 731 O O . ASP A 1 90 ? 7.957 0.452 -22.874 1.00 96.94 90 ASP A O 1
ATOM 735 N N . LEU A 1 91 ? 8.816 2.371 -22.095 1.00 94.62 91 LEU A N 1
ATOM 736 C CA . LEU A 1 91 ? 10.209 1.929 -22.188 1.00 94.62 91 LEU A CA 1
ATOM 737 C C . LEU A 1 91 ? 10.491 0.709 -21.307 1.00 94.62 91 LEU A C 1
ATOM 739 O O . LEU A 1 91 ? 11.100 -0.258 -21.772 1.00 94.62 91 LEU A O 1
ATOM 743 N N . VAL A 1 92 ? 10.031 0.729 -20.054 1.00 94.38 92 VAL A N 1
ATOM 744 C CA . VAL A 1 92 ? 10.175 -0.409 -19.137 1.00 94.38 92 VAL A CA 1
ATOM 745 C C . VAL A 1 92 ? 9.438 -1.627 -19.694 1.00 94.38 92 VAL A C 1
ATOM 747 O O . VAL A 1 92 ? 10.016 -2.711 -19.744 1.00 94.38 92 VAL A O 1
ATOM 750 N N . SER A 1 93 ? 8.214 -1.463 -20.200 1.00 95.69 93 SER A N 1
ATOM 751 C CA . SER A 1 93 ? 7.418 -2.561 -20.760 1.00 95.69 93 SER A CA 1
ATOM 752 C C . SER A 1 93 ? 8.103 -3.240 -21.951 1.00 95.69 93 SER A C 1
ATOM 754 O O . SER A 1 93 ? 8.191 -4.469 -21.997 1.00 95.69 93 SER A O 1
ATOM 756 N N . LYS A 1 94 ? 8.687 -2.456 -22.868 1.00 94.94 94 LYS A N 1
ATOM 757 C CA . LYS A 1 94 ? 9.446 -2.961 -24.021 1.00 94.94 94 LYS A CA 1
ATOM 758 C C . LYS A 1 94 ? 10.650 -3.782 -23.581 1.00 94.94 94 LYS A C 1
ATOM 760 O O . LYS A 1 94 ? 10.828 -4.896 -24.070 1.00 94.94 94 LYS A O 1
ATOM 765 N N . ARG A 1 95 ? 11.423 -3.280 -22.610 1.00 93.06 95 ARG A N 1
ATOM 766 C CA . ARG A 1 95 ? 12.582 -4.000 -22.056 1.00 93.06 95 ARG A CA 1
ATOM 767 C C . ARG A 1 95 ? 12.168 -5.293 -21.355 1.00 93.06 95 ARG A C 1
ATOM 769 O O . ARG A 1 95 ? 12.807 -6.322 -21.551 1.00 93.06 95 ARG A O 1
ATOM 776 N N . ARG A 1 96 ? 11.086 -5.276 -20.568 1.00 94.69 96 ARG A N 1
ATOM 777 C CA . ARG A 1 96 ? 10.548 -6.483 -19.913 1.00 94.69 96 ARG A CA 1
ATOM 778 C C . ARG A 1 96 ? 10.082 -7.513 -20.936 1.00 94.69 96 ARG A C 1
ATOM 780 O O . ARG A 1 96 ? 10.356 -8.698 -20.766 1.00 94.69 96 ARG A O 1
ATOM 787 N N . LYS A 1 97 ? 9.428 -7.071 -22.013 1.00 96.38 97 LYS A N 1
ATOM 788 C CA . LYS A 1 97 ? 8.976 -7.966 -23.080 1.00 96.38 97 LYS A CA 1
ATOM 789 C C . LYS A 1 97 ? 10.145 -8.586 -23.841 1.00 96.38 97 LYS A C 1
ATOM 791 O O . LYS A 1 97 ? 10.114 -9.776 -24.135 1.00 96.38 97 LYS A O 1
ATOM 796 N N . GLU A 1 98 ? 11.175 -7.801 -24.139 1.00 95.38 98 GLU A N 1
ATOM 797 C CA . GLU A 1 98 ? 12.406 -8.300 -24.753 1.00 95.38 98 GLU A CA 1
ATOM 798 C C . GLU A 1 98 ? 13.098 -9.336 -23.861 1.00 95.38 98 GLU A C 1
ATOM 800 O O . GLU A 1 98 ? 13.385 -10.438 -24.328 1.00 95.38 98 GLU A O 1
ATOM 805 N N . LEU A 1 99 ? 13.267 -9.037 -22.568 1.00 95.44 99 LEU A N 1
ATOM 806 C CA . LEU A 1 99 ? 13.836 -9.970 -21.595 1.00 95.44 99 LEU A CA 1
ATOM 807 C C . LEU A 1 99 ? 13.049 -11.288 -21.537 1.00 95.44 99 LEU A C 1
ATOM 809 O O . LEU A 1 99 ? 13.651 -12.360 -21.582 1.00 95.44 99 LEU A O 1
ATOM 813 N N . GLN A 1 100 ? 11.713 -11.223 -21.487 1.00 96.88 100 GLN A N 1
ATOM 814 C CA . GLN A 1 100 ? 10.861 -12.415 -21.534 1.00 96.88 100 GLN A CA 1
ATOM 815 C C . GLN A 1 100 ? 11.069 -13.220 -22.819 1.00 96.88 100 GLN A C 1
ATOM 817 O O . GLN A 1 100 ? 11.231 -14.432 -22.746 1.00 96.88 100 GLN A O 1
ATOM 822 N N . ASN A 1 101 ? 11.112 -12.567 -23.984 1.00 97.06 101 ASN A N 1
ATOM 823 C CA . ASN A 1 101 ? 11.311 -13.262 -25.258 1.00 97.06 101 ASN A CA 1
ATOM 824 C C . ASN A 1 101 ? 12.679 -13.971 -25.308 1.00 97.06 101 ASN A C 1
ATOM 826 O O . ASN A 1 101 ? 12.773 -15.094 -25.802 1.00 97.06 101 ASN A O 1
ATOM 830 N N . ILE A 1 102 ? 13.740 -13.335 -24.791 1.00 97.31 102 ILE A N 1
ATOM 831 C CA . ILE A 1 102 ? 15.080 -13.939 -24.702 1.00 97.31 102 ILE A CA 1
ATOM 832 C C . ILE A 1 102 ? 15.057 -15.140 -23.748 1.00 97.31 102 ILE A C 1
ATOM 834 O O . ILE A 1 102 ? 15.591 -16.200 -24.087 1.00 97.31 102 ILE A O 1
ATOM 838 N N . ALA A 1 103 ? 14.408 -14.999 -22.589 1.00 97.19 103 ALA A N 1
ATOM 839 C CA . ALA A 1 103 ? 14.226 -16.079 -21.626 1.00 97.19 103 ALA A CA 1
ATOM 840 C C . ALA A 1 103 ? 13.490 -17.270 -22.251 1.00 97.19 103 ALA A C 1
ATOM 842 O O . ALA A 1 103 ? 14.009 -18.382 -22.219 1.00 97.19 103 ALA A O 1
ATOM 843 N N . GLU A 1 104 ? 12.337 -17.045 -22.882 1.00 97.38 104 GLU A N 1
ATOM 844 C CA . GLU A 1 104 ? 11.528 -18.085 -23.532 1.00 97.38 104 GLU A CA 1
ATOM 845 C C . GLU A 1 104 ? 12.272 -18.805 -24.667 1.00 97.38 104 GLU A C 1
ATOM 847 O O . GLU A 1 104 ? 12.070 -20.001 -24.876 1.00 97.38 104 GLU A O 1
ATOM 852 N N . ALA A 1 105 ? 13.140 -18.095 -25.396 1.00 97.38 105 ALA A N 1
ATOM 853 C CA . ALA A 1 105 ? 13.928 -18.664 -26.487 1.00 97.38 105 ALA A CA 1
ATOM 854 C C . ALA A 1 105 ? 15.146 -19.477 -26.014 1.00 97.38 105 ALA A C 1
ATOM 856 O O . ALA A 1 105 ? 15.627 -20.336 -26.757 1.00 97.38 105 ALA A O 1
ATOM 857 N N . THR A 1 106 ? 15.656 -19.200 -24.811 1.00 97.81 106 THR A N 1
ATOM 858 C CA . THR A 1 106 ? 16.952 -19.718 -24.340 1.00 97.81 106 THR A CA 1
ATOM 859 C C . THR A 1 106 ? 16.809 -20.725 -23.201 1.00 97.81 106 THR A C 1
ATOM 861 O O . THR A 1 106 ? 17.509 -21.738 -23.181 1.00 97.81 106 THR A O 1
ATOM 864 N N . LEU A 1 107 ? 15.940 -20.447 -22.227 1.00 97.38 107 LEU A N 1
ATOM 865 C CA . LEU A 1 107 ? 15.877 -21.196 -20.977 1.00 97.38 107 LEU A CA 1
ATOM 866 C C . LEU A 1 107 ? 14.996 -22.455 -21.098 1.00 97.38 107 LEU A C 1
ATOM 868 O O . LEU A 1 107 ? 13.962 -22.437 -21.772 1.00 97.38 107 LEU A O 1
ATOM 872 N N . PRO A 1 108 ? 15.349 -23.552 -20.402 1.00 96.56 108 PRO A N 1
ATOM 873 C CA . PRO A 1 108 ? 14.486 -24.723 -20.267 1.00 96.56 108 PRO A CA 1
ATOM 874 C C . PRO A 1 108 ? 13.132 -24.391 -19.622 1.00 96.56 108 PRO A C 1
ATOM 876 O O . PRO A 1 108 ? 13.021 -23.491 -18.784 1.00 96.56 108 PRO A O 1
ATOM 879 N N . LYS A 1 109 ? 12.098 -25.176 -19.946 1.00 96.06 109 LYS A N 1
ATOM 880 C CA . LYS A 1 109 ? 10.724 -24.965 -19.447 1.00 96.06 109 LYS A CA 1
ATOM 881 C C . LYS A 1 109 ? 10.625 -25.001 -17.924 1.00 96.06 109 LYS A C 1
ATOM 883 O O . LYS A 1 109 ? 9.794 -24.301 -17.348 1.00 96.06 109 LYS A O 1
ATOM 888 N N . GLU A 1 110 ? 11.457 -25.806 -17.277 1.00 96.38 110 GLU A N 1
ATOM 889 C CA . GLU A 1 110 ? 11.524 -25.932 -15.823 1.00 96.38 110 GLU A CA 1
ATOM 890 C C . GLU A 1 110 ? 11.957 -24.606 -15.183 1.00 96.38 110 GLU A C 1
ATOM 892 O O . GLU A 1 110 ? 11.380 -24.183 -14.183 1.00 96.38 110 GLU A O 1
ATOM 897 N N . MET A 1 111 ? 12.912 -23.907 -15.804 1.00 96.69 111 MET A N 1
ATOM 898 C CA . MET A 1 111 ? 13.401 -22.606 -15.341 1.00 96.69 111 MET A CA 1
ATOM 899 C C . MET A 1 111 ? 12.400 -21.489 -15.635 1.00 96.69 111 MET A C 1
ATOM 901 O O . MET A 1 111 ? 12.166 -20.645 -14.778 1.00 96.69 111 MET A O 1
ATOM 905 N N . LEU A 1 112 ? 11.741 -21.520 -16.799 1.00 96.38 112 LEU A N 1
ATOM 906 C CA . LEU A 1 112 ? 10.647 -20.588 -17.108 1.00 96.38 112 LEU A CA 1
ATOM 907 C C . LEU A 1 112 ? 9.492 -20.717 -16.107 1.00 96.38 112 LEU A C 1
ATOM 909 O O . LEU A 1 112 ? 8.934 -19.713 -15.669 1.00 96.38 112 LEU A O 1
ATOM 913 N N . SER A 1 113 ? 9.174 -21.953 -15.711 1.00 95.12 113 SER A N 1
ATOM 914 C CA . SER A 1 113 ? 8.159 -22.234 -14.691 1.00 95.12 113 SER A CA 1
ATOM 915 C C . SER A 1 113 ? 8.587 -21.720 -13.316 1.00 95.12 113 SER A C 1
ATOM 917 O O . SER A 1 113 ? 7.762 -21.173 -12.593 1.00 95.12 113 SER A O 1
ATOM 919 N N . HIS A 1 114 ? 9.870 -21.854 -12.962 1.00 94.62 114 HIS A N 1
ATOM 920 C CA . HIS A 1 114 ? 10.425 -21.310 -11.720 1.00 94.62 114 HIS A CA 1
ATOM 921 C C . HIS A 1 114 ? 10.371 -19.776 -11.668 1.00 94.62 114 HIS A C 1
ATOM 923 O O . HIS A 1 114 ? 9.990 -19.212 -10.647 1.00 94.62 114 HIS A O 1
ATOM 929 N N . LEU A 1 115 ? 10.674 -19.117 -12.788 1.00 95.00 115 LEU A N 1
ATOM 930 C CA . LEU A 1 115 ? 10.597 -17.663 -12.946 1.00 95.00 115 LEU A CA 1
ATOM 931 C C . LEU A 1 115 ? 9.163 -17.126 -13.036 1.00 95.00 115 LEU A C 1
ATOM 933 O O . LEU A 1 115 ? 8.976 -15.913 -13.102 1.00 95.00 115 LEU A O 1
ATOM 937 N N . LEU A 1 116 ? 8.160 -18.012 -13.069 1.00 95.00 116 LEU A N 1
ATOM 938 C CA . LEU A 1 116 ? 6.750 -17.664 -13.247 1.00 95.00 116 LEU A CA 1
ATOM 939 C C . LEU A 1 116 ? 6.509 -16.808 -14.505 1.00 95.00 116 LEU A C 1
ATOM 941 O O . LEU A 1 116 ? 5.633 -15.943 -14.520 1.00 95.00 116 LEU A O 1
ATOM 945 N N . ILE A 1 117 ? 7.277 -17.040 -15.578 1.00 94.50 117 ILE A N 1
ATOM 946 C CA . ILE A 1 117 ? 7.070 -16.343 -16.852 1.00 94.50 117 ILE A CA 1
ATOM 947 C C . ILE A 1 117 ? 5.779 -16.864 -17.483 1.00 94.50 117 ILE A C 1
ATOM 949 O O . ILE A 1 117 ? 5.622 -18.063 -17.724 1.00 94.50 117 ILE A O 1
ATOM 953 N N . ARG A 1 118 ? 4.849 -15.948 -17.757 1.00 94.12 118 ARG A N 1
ATOM 954 C CA . ARG A 1 118 ? 3.558 -16.241 -18.379 1.00 94.12 118 ARG A CA 1
ATOM 955 C C . ARG A 1 118 ? 3.336 -15.344 -19.591 1.00 94.12 118 ARG A C 1
ATOM 957 O O . ARG A 1 118 ? 3.816 -14.218 -19.636 1.00 94.12 118 ARG A O 1
ATOM 964 N N . ALA A 1 119 ? 2.575 -15.834 -20.565 1.00 93.25 119 ALA A N 1
ATOM 965 C CA . ALA A 1 119 ? 2.303 -15.097 -21.800 1.00 93.25 119 ALA A CA 1
ATOM 966 C C . ALA A 1 119 ? 1.284 -13.951 -21.626 1.00 93.25 119 ALA A C 1
ATOM 968 O O . ALA A 1 119 ? 1.213 -13.065 -22.476 1.00 93.25 119 ALA A O 1
ATOM 969 N N . ASP A 1 120 ? 0.481 -13.981 -20.559 1.00 95.62 120 ASP A N 1
ATOM 970 C CA . ASP A 1 120 ? -0.599 -13.032 -20.268 1.00 95.62 120 ASP A CA 1
ATOM 971 C C . ASP A 1 120 ? -0.154 -11.807 -19.450 1.00 95.62 120 ASP A C 1
ATOM 973 O O . ASP A 1 120 ? -0.927 -10.859 -19.310 1.00 95.62 120 ASP A O 1
ATOM 977 N N . THR A 1 121 ? 1.082 -11.792 -18.941 1.00 97.31 121 THR A N 1
ATOM 978 C CA . THR A 1 121 ? 1.642 -10.674 -18.170 1.00 97.31 121 THR A CA 1
ATOM 979 C C . THR A 1 121 ? 3.124 -10.464 -18.466 1.00 97.31 121 THR A C 1
ATOM 981 O O . THR A 1 121 ? 3.865 -11.401 -18.762 1.00 97.31 121 THR A O 1
ATOM 984 N N . LEU A 1 122 ? 3.582 -9.223 -18.340 1.00 97.19 122 LEU A N 1
ATOM 985 C CA . LEU A 1 122 ? 5.005 -8.911 -18.290 1.00 97.19 122 LEU A CA 1
ATOM 986 C C . LEU A 1 122 ? 5.617 -9.361 -16.962 1.00 97.19 122 LEU A C 1
ATOM 988 O O . LEU A 1 122 ? 4.942 -9.408 -15.934 1.00 97.19 122 LEU A O 1
ATOM 992 N N . ILE A 1 123 ? 6.911 -9.673 -17.006 1.00 95.12 123 ILE A N 1
ATOM 993 C CA . ILE A 1 123 ? 7.700 -10.029 -15.832 1.00 95.12 123 ILE A CA 1
ATOM 994 C C . ILE A 1 123 ? 7.931 -8.784 -14.971 1.00 95.12 123 ILE A C 1
ATOM 996 O O . ILE A 1 123 ? 8.318 -7.733 -15.491 1.00 95.12 123 ILE A O 1
ATOM 1000 N N . GLY A 1 124 ? 7.672 -8.893 -13.669 1.00 93.94 124 GLY A N 1
ATOM 1001 C CA . GLY A 1 124 ? 7.883 -7.822 -12.700 1.00 93.94 124 GLY A CA 1
ATOM 1002 C C . GLY A 1 124 ? 9.128 -8.077 -11.852 1.00 93.94 124 GLY A C 1
ATOM 1003 O O . GLY A 1 124 ? 10.250 -8.045 -12.364 1.00 93.94 124 GLY A O 1
ATOM 1004 N N . TYR A 1 125 ? 8.920 -8.352 -10.568 1.00 95.06 125 TYR A N 1
ATOM 1005 C CA . TYR A 1 125 ? 9.920 -8.643 -9.543 1.00 95.06 125 TYR A CA 1
ATOM 1006 C C . TYR A 1 125 ? 10.984 -9.656 -9.992 1.00 95.06 125 TYR A C 1
ATOM 1008 O O . TYR A 1 125 ? 12.172 -9.461 -9.754 1.00 95.06 125 TYR A O 1
ATOM 1016 N N . ARG A 1 126 ? 10.604 -10.720 -10.707 1.00 95.38 126 ARG A N 1
ATOM 1017 C CA . ARG A 1 126 ? 11.535 -11.799 -11.117 1.00 95.38 126 ARG A CA 1
ATOM 1018 C C . ARG A 1 126 ? 12.487 -11.437 -12.261 1.00 95.38 126 ARG A C 1
ATOM 1020 O O . ARG A 1 126 ? 13.258 -12.280 -12.724 1.00 95.38 126 ARG A O 1
ATOM 1027 N N . ALA A 1 127 ? 12.461 -10.204 -12.751 1.00 94.56 127 ALA A N 1
ATOM 1028 C CA . ALA A 1 127 ? 13.289 -9.816 -13.881 1.00 94.56 127 ALA A CA 1
ATOM 1029 C C . ALA A 1 127 ? 14.796 -9.859 -13.588 1.00 94.56 127 ALA A C 1
ATOM 1031 O O . ALA A 1 127 ? 15.543 -10.353 -14.429 1.00 94.56 127 ALA A O 1
ATOM 1032 N N . GLY A 1 128 ? 15.243 -9.425 -12.404 1.00 92.94 128 GLY A N 1
ATOM 1033 C CA . GLY A 1 128 ? 16.662 -9.511 -12.030 1.00 92.94 128 GLY A CA 1
ATOM 1034 C C . GLY A 1 128 ? 17.165 -10.955 -11.973 1.00 92.94 128 GLY A C 1
ATOM 1035 O O . GLY A 1 128 ? 18.201 -11.287 -12.546 1.00 92.94 128 GLY A O 1
ATOM 1036 N N . GLU A 1 129 ? 16.370 -11.853 -11.389 1.00 94.94 129 GLU A N 1
ATOM 1037 C CA . GLU A 1 129 ? 16.654 -13.293 -11.373 1.00 94.94 129 GLU A CA 1
ATOM 1038 C C . GLU A 1 129 ? 16.703 -13.886 -12.790 1.00 94.94 129 GLU A C 1
ATOM 1040 O O . GLU A 1 129 ? 17.579 -14.688 -13.109 1.00 94.94 129 GLU A O 1
ATOM 1045 N N . THR A 1 130 ? 15.813 -13.440 -13.680 1.00 95.69 130 THR A N 1
ATOM 1046 C CA . THR A 1 130 ? 15.808 -13.868 -15.087 1.00 95.69 130 THR A CA 1
ATOM 1047 C C . THR A 1 130 ? 17.111 -13.505 -15.793 1.00 95.69 130 THR A C 1
ATOM 1049 O O . THR A 1 130 ? 17.662 -14.332 -16.520 1.00 95.69 130 THR A O 1
ATOM 1052 N N . VAL A 1 131 ? 17.642 -12.304 -15.551 1.00 95.00 131 VAL A N 1
ATOM 1053 C CA . VAL A 1 131 ? 18.941 -11.876 -16.093 1.00 95.00 131 VAL A CA 1
ATOM 1054 C C . VAL A 1 131 ? 20.072 -12.735 -15.551 1.00 95.00 131 VAL A C 1
ATOM 1056 O O . VAL A 1 131 ? 20.892 -13.219 -16.326 1.00 95.00 131 VAL A O 1
ATOM 1059 N N . GLN A 1 132 ? 20.104 -12.981 -14.240 1.00 93.88 132 GLN A N 1
ATOM 1060 C CA . GLN A 1 132 ? 21.131 -13.828 -13.628 1.00 93.88 132 GLN A CA 1
ATOM 1061 C C . GLN A 1 132 ? 21.120 -15.244 -14.222 1.00 93.88 132 GLN A C 1
ATOM 1063 O O . GLN A 1 132 ? 22.176 -15.800 -14.544 1.00 93.88 132 GLN A O 1
ATOM 1068 N N . LEU A 1 133 ? 19.930 -15.813 -14.436 1.00 95.69 133 LEU A N 1
ATOM 1069 C CA . LEU A 1 133 ? 19.784 -17.123 -15.062 1.00 95.69 133 LEU A CA 1
ATOM 1070 C C . LEU A 1 133 ? 20.230 -17.121 -16.528 1.00 95.69 133 LEU A C 1
ATOM 1072 O O . LEU A 1 133 ? 20.960 -18.032 -16.921 1.00 95.69 133 LEU A O 1
ATOM 1076 N N . LEU A 1 134 ? 19.877 -16.106 -17.318 1.00 96.44 134 LEU A N 1
ATOM 1077 C CA . LEU A 1 134 ? 20.344 -15.961 -18.703 1.00 96.44 134 LEU A CA 1
ATOM 1078 C C . LEU A 1 134 ? 21.871 -15.843 -18.788 1.00 96.44 134 LEU A C 1
ATOM 1080 O O . LEU A 1 134 ? 22.502 -16.584 -19.547 1.00 96.44 134 LEU A O 1
ATOM 1084 N N . SER A 1 135 ? 22.474 -15.020 -17.930 1.00 95.25 135 SER A N 1
ATOM 1085 C CA . SER A 1 135 ? 23.928 -14.871 -17.828 1.00 95.25 135 SER A CA 1
ATOM 1086 C C . SER A 1 135 ? 24.615 -16.189 -17.469 1.00 95.25 135 SER A C 1
ATOM 1088 O O . SER A 1 135 ? 25.629 -16.546 -18.070 1.00 95.25 135 SER A O 1
ATOM 1090 N N . SER A 1 136 ? 24.039 -16.980 -16.553 1.00 95.69 136 SER A N 1
ATOM 1091 C CA . SER A 1 136 ? 24.565 -18.315 -16.215 1.00 95.69 136 SER A CA 1
ATOM 1092 C C . SER A 1 136 ? 24.505 -19.318 -17.381 1.00 95.69 136 SER A C 1
ATOM 1094 O O . SER A 1 136 ? 25.259 -20.289 -17.393 1.00 95.69 136 SER A O 1
ATOM 1096 N N . HIS A 1 137 ? 23.664 -19.053 -18.389 1.00 96.19 137 HIS A N 1
ATOM 1097 C CA . HIS A 1 137 ? 23.556 -19.818 -19.637 1.00 96.19 137 HIS A CA 1
ATOM 1098 C C . HIS A 1 137 ? 24.387 -19.216 -20.782 1.00 96.19 137 HIS A C 1
ATOM 1100 O O . HIS A 1 137 ? 24.266 -19.645 -21.929 1.00 96.19 137 HIS A O 1
ATOM 1106 N N . GLY A 1 138 ? 25.251 -18.242 -20.484 1.00 96.56 138 GLY A N 1
ATOM 1107 C CA . GLY A 1 138 ? 26.124 -17.603 -21.467 1.00 96.56 138 GLY A CA 1
ATOM 1108 C C . GLY A 1 138 ? 25.403 -16.635 -22.406 1.00 96.56 138 GLY A C 1
ATOM 1109 O O . GLY A 1 138 ? 25.950 -16.314 -23.460 1.00 96.56 138 GLY A O 1
ATOM 1110 N N . VAL A 1 139 ? 24.197 -16.180 -22.050 1.00 96.38 139 VAL A N 1
ATOM 1111 C CA . VAL A 1 139 ? 23.494 -15.117 -22.772 1.00 96.38 139 VAL A CA 1
ATOM 1112 C C . VAL A 1 139 ? 23.730 -13.801 -22.055 1.00 96.38 139 VAL A C 1
ATOM 1114 O O . VAL A 1 139 ? 23.248 -13.594 -20.946 1.00 96.38 139 VAL A O 1
ATOM 1117 N N . ASP A 1 140 ? 24.477 -12.919 -22.710 1.00 91.62 140 ASP A N 1
ATOM 1118 C CA . ASP A 1 140 ? 24.671 -11.550 -22.252 1.00 91.62 140 ASP A CA 1
ATOM 1119 C C . ASP A 1 140 ? 23.427 -10.722 -22.593 1.00 91.62 140 ASP A C 1
ATOM 1121 O O . ASP A 1 140 ? 23.019 -10.646 -23.756 1.00 91.62 140 ASP A O 1
ATOM 1125 N N . VAL A 1 141 ? 22.799 -10.144 -21.572 1.00 89.75 141 VAL A N 1
ATOM 1126 C CA . VAL A 1 141 ? 21.615 -9.297 -21.718 1.00 89.75 141 VAL A CA 1
ATOM 1127 C C . VAL A 1 141 ? 21.941 -7.941 -21.120 1.00 89.75 141 VAL A C 1
ATOM 1129 O O . VAL A 1 141 ? 22.271 -7.845 -19.941 1.00 89.75 141 VAL A O 1
ATOM 1132 N N . GLU A 1 142 ? 21.789 -6.878 -21.910 1.00 85.06 142 GLU A N 1
ATOM 1133 C CA . GLU A 1 142 ? 21.943 -5.499 -21.435 1.00 85.06 142 GLU A CA 1
ATOM 1134 C C . GLU A 1 142 ? 20.743 -5.086 -20.552 1.00 85.06 142 GLU A C 1
ATOM 1136 O O . GLU A 1 142 ? 19.841 -4.330 -20.938 1.00 85.06 142 GLU A O 1
ATOM 1141 N N . PHE A 1 143 ? 20.709 -5.627 -19.334 1.00 81.25 143 PHE A N 1
ATOM 1142 C CA . PHE A 1 143 ? 19.626 -5.461 -18.375 1.00 81.25 143 PHE A CA 1
ATOM 1143 C C . PHE A 1 143 ? 20.184 -5.321 -16.961 1.00 81.25 143 PHE A C 1
ATOM 1145 O O . PHE A 1 143 ? 20.857 -6.209 -16.457 1.00 81.25 143 PHE A O 1
ATOM 1152 N N . GLU A 1 144 ? 19.908 -4.194 -16.317 1.00 71.69 144 GLU A N 1
ATOM 1153 C CA . GLU A 1 144 ? 20.645 -3.776 -15.110 1.00 71.69 144 GLU A CA 1
ATOM 1154 C C . GLU A 1 144 ? 19.754 -3.671 -13.876 1.00 71.69 144 GLU A C 1
ATOM 1156 O O . GLU A 1 144 ? 20.158 -3.159 -12.836 1.00 71.69 144 GLU A O 1
ATOM 1161 N N . ASP A 1 145 ? 18.523 -4.154 -13.983 1.00 75.19 145 ASP A N 1
ATOM 1162 C CA . ASP A 1 145 ? 17.622 -4.263 -12.848 1.00 75.19 145 ASP A CA 1
ATOM 1163 C C . ASP A 1 145 ? 17.956 -5.535 -12.060 1.00 75.19 145 ASP A C 1
ATOM 1165 O O . ASP A 1 145 ? 17.259 -6.546 -12.129 1.00 75.19 145 ASP A O 1
ATOM 1169 N N . GLU A 1 146 ? 19.110 -5.498 -11.395 1.00 72.81 146 GLU A N 1
ATOM 1170 C CA . GLU A 1 146 ? 19.684 -6.624 -10.648 1.00 72.81 146 GLU A CA 1
ATOM 1171 C C . GLU A 1 146 ? 18.839 -6.997 -9.423 1.00 72.81 146 GLU A C 1
ATOM 1173 O O . GLU A 1 146 ? 18.812 -8.159 -9.013 1.00 72.81 146 GLU A O 1
ATOM 1178 N N . TYR A 1 147 ? 18.123 -6.016 -8.870 1.00 78.69 147 TYR A N 1
ATOM 1179 C CA . TYR A 1 147 ? 17.301 -6.143 -7.676 1.00 78.69 147 TYR A CA 1
ATOM 1180 C C . TYR A 1 147 ? 15.839 -6.041 -8.098 1.00 78.69 147 TYR A C 1
ATOM 1182 O O . TYR A 1 147 ? 15.344 -4.963 -8.418 1.00 78.69 147 TYR A O 1
ATOM 1190 N N . GLY A 1 148 ? 15.164 -7.188 -8.148 1.00 86.94 148 GLY A N 1
ATOM 1191 C CA . GLY A 1 148 ? 13.738 -7.259 -8.440 1.00 86.94 148 GLY A CA 1
ATOM 1192 C C . GLY A 1 148 ? 12.920 -6.275 -7.604 1.00 86.94 148 GLY A C 1
ATOM 1193 O O . GLY A 1 148 ? 13.215 -6.053 -6.430 1.00 86.94 148 GLY A O 1
ATOM 1194 N N . TYR A 1 149 ? 11.874 -5.702 -8.193 1.00 92.56 149 TYR A N 1
ATOM 1195 C CA . TYR A 1 149 ? 10.964 -4.799 -7.494 1.00 92.56 149 TYR A CA 1
ATOM 1196 C C . TYR A 1 149 ? 9.517 -5.030 -7.927 1.00 92.56 149 TYR A C 1
ATOM 1198 O O . TYR A 1 149 ? 9.233 -5.383 -9.073 1.00 92.56 149 TYR A O 1
ATOM 1206 N N . LEU A 1 150 ? 8.588 -4.809 -6.998 1.00 94.81 150 LEU A N 1
ATOM 1207 C CA . LEU A 1 150 ? 7.159 -4.854 -7.285 1.00 94.81 150 LEU A CA 1
ATOM 1208 C C . LEU A 1 150 ? 6.779 -3.597 -8.069 1.00 94.81 150 LEU A C 1
ATOM 1210 O O . LEU A 1 150 ? 6.860 -2.480 -7.551 1.00 94.81 150 LEU A O 1
ATOM 1214 N N . ILE A 1 151 ? 6.370 -3.773 -9.327 1.00 95.25 151 ILE A N 1
ATOM 1215 C CA . ILE A 1 151 ? 6.128 -2.665 -10.268 1.00 95.25 151 ILE A CA 1
ATOM 1216 C C . ILE A 1 151 ? 5.068 -1.681 -9.753 1.00 95.25 151 ILE A C 1
ATOM 1218 O O . ILE A 1 151 ? 5.211 -0.470 -9.898 1.00 95.25 151 ILE A O 1
ATOM 1222 N N . TYR A 1 152 ? 4.043 -2.188 -9.068 1.00 96.06 152 TYR A N 1
ATOM 1223 C CA . TYR A 1 152 ? 2.960 -1.380 -8.514 1.00 96.06 152 TYR A CA 1
ATOM 1224 C C . TYR A 1 152 ? 3.330 -0.634 -7.226 1.00 96.06 152 TYR A C 1
ATOM 1226 O O . TYR A 1 152 ? 2.638 0.310 -6.858 1.00 96.06 152 TYR A O 1
ATOM 1234 N N . ASN A 1 153 ? 4.457 -0.952 -6.579 1.00 93.06 153 ASN A N 1
ATOM 1235 C CA . ASN A 1 153 ? 4.944 -0.116 -5.478 1.00 93.06 153 ASN A CA 1
ATOM 1236 C C . ASN A 1 153 ? 5.465 1.241 -5.979 1.00 93.06 153 ASN A C 1
ATOM 1238 O O . ASN A 1 153 ? 5.517 2.196 -5.212 1.00 93.06 153 ASN A O 1
ATOM 1242 N N . GLN A 1 154 ? 5.789 1.349 -7.272 1.00 92.44 154 GLN A N 1
ATOM 1243 C CA . GLN A 1 154 ? 6.371 2.550 -7.876 1.00 92.44 154 GLN A CA 1
ATOM 1244 C C . GLN A 1 154 ? 5.342 3.647 -8.179 1.00 92.44 154 GLN A C 1
ATOM 1246 O O . GLN A 1 154 ? 5.710 4.676 -8.736 1.00 92.44 154 GLN A O 1
ATOM 1251 N N . VAL A 1 155 ? 4.053 3.439 -7.875 1.00 92.81 155 VAL A N 1
ATOM 1252 C CA . VAL A 1 155 ? 2.985 4.421 -8.152 1.00 92.81 155 VAL A CA 1
ATOM 1253 C C . VAL A 1 155 ? 2.423 5.106 -6.907 1.00 92.81 155 VAL A C 1
ATOM 1255 O O . VAL A 1 155 ? 1.499 5.904 -7.035 1.00 92.81 155 VAL A O 1
ATOM 1258 N N . HIS A 1 156 ? 2.943 4.798 -5.712 1.00 89.44 156 HIS A N 1
ATOM 1259 C CA . HIS A 1 156 ? 2.526 5.393 -4.428 1.00 89.44 156 HIS A CA 1
ATOM 1260 C C . HIS A 1 156 ? 1.003 5.472 -4.229 1.00 89.44 156 HIS A C 1
ATOM 1262 O O . HIS A 1 156 ? 0.460 6.490 -3.793 1.00 89.44 156 HIS A O 1
ATOM 1268 N N . GLY A 1 157 ? 0.301 4.401 -4.604 1.00 89.56 157 GLY A N 1
ATOM 1269 C CA . GLY A 1 157 ? -1.143 4.299 -4.427 1.00 89.56 157 GLY A CA 1
ATOM 1270 C C . GLY A 1 157 ? -1.969 5.098 -5.443 1.00 89.56 157 GLY A C 1
ATOM 1271 O O . GLY A 1 157 ? -3.184 5.197 -5.316 1.00 89.56 157 GLY A O 1
ATOM 1272 N N . ARG A 1 158 ? -1.347 5.675 -6.476 1.00 91.19 158 ARG A N 1
ATOM 1273 C CA . ARG A 1 158 ? -2.052 6.470 -7.489 1.00 91.19 158 ARG A CA 1
ATOM 1274 C C . ARG A 1 158 ? -2.614 5.566 -8.582 1.00 91.19 158 ARG A C 1
ATOM 1276 O O . ARG A 1 158 ? -1.886 5.082 -9.452 1.00 91.19 158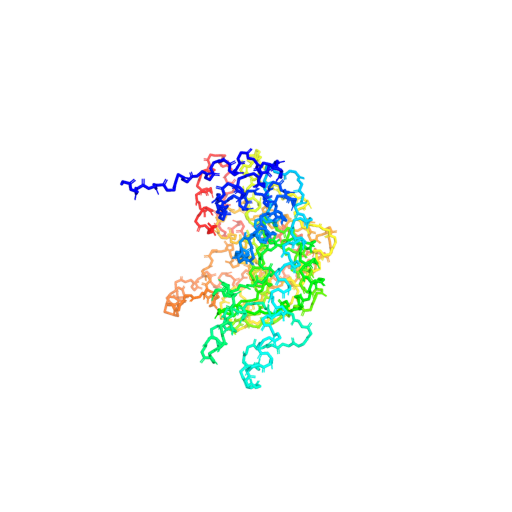 ARG A O 1
ATOM 1283 N N . THR A 1 159 ? -3.927 5.376 -8.565 1.00 93.75 159 THR A N 1
ATOM 1284 C CA . THR A 1 159 ? -4.664 4.482 -9.475 1.00 93.75 159 THR A CA 1
ATOM 1285 C C . THR A 1 159 ? -4.487 4.836 -10.953 1.00 93.75 159 THR A C 1
ATOM 1287 O O . THR A 1 159 ? -4.312 3.938 -11.772 1.00 93.75 159 THR A O 1
ATOM 1290 N N . ALA A 1 160 ? -4.423 6.125 -11.308 1.00 94.69 160 ALA A N 1
ATOM 1291 C CA . ALA A 1 160 ? -4.182 6.564 -12.688 1.00 94.69 160 ALA A CA 1
ATOM 1292 C C . ALA A 1 160 ? -2.843 6.046 -13.255 1.00 94.69 160 ALA A C 1
ATOM 1294 O O . ALA A 1 160 ? -2.780 5.554 -14.380 1.00 94.69 160 ALA A O 1
ATOM 1295 N N . PHE A 1 161 ? -1.779 6.090 -12.451 1.00 95.62 161 PHE A N 1
ATOM 1296 C CA . PHE A 1 161 ? -0.448 5.596 -12.819 1.00 95.62 161 PHE A CA 1
ATOM 1297 C C . PHE A 1 161 ? -0.428 4.060 -12.866 1.00 95.62 161 PHE A C 1
ATOM 1299 O O . PHE A 1 161 ? 0.180 3.453 -13.749 1.00 95.62 161 PHE A O 1
ATOM 1306 N N . ALA A 1 162 ? -1.155 3.419 -11.950 1.00 96.69 162 ALA A N 1
ATOM 1307 C CA . ALA A 1 162 ? -1.358 1.975 -11.948 1.00 96.69 162 ALA A CA 1
ATOM 1308 C C . ALA A 1 162 ? -2.073 1.488 -13.220 1.00 96.69 162 ALA A C 1
ATOM 1310 O O . ALA A 1 162 ? -1.695 0.466 -13.796 1.00 96.69 162 ALA A O 1
ATOM 1311 N N . GLU A 1 163 ? -3.073 2.235 -13.694 1.00 98.12 163 GLU A N 1
ATOM 1312 C CA . GLU A 1 163 ? -3.803 1.918 -14.922 1.00 98.12 163 GLU A CA 1
ATOM 1313 C C . GLU A 1 163 ? -2.901 2.013 -16.157 1.00 98.12 163 GLU A C 1
ATOM 1315 O O . GLU A 1 163 ? -2.991 1.166 -17.047 1.00 98.12 163 GLU A O 1
ATOM 1320 N N . VAL A 1 164 ? -1.969 2.971 -16.181 1.00 98.38 164 VAL A N 1
ATOM 1321 C CA . VAL A 1 164 ? -0.941 3.052 -17.226 1.00 98.38 164 VAL A CA 1
ATOM 1322 C C . VAL A 1 164 ? -0.095 1.776 -17.244 1.00 98.38 164 VAL A C 1
ATOM 1324 O O . VAL A 1 164 ? -0.029 1.111 -18.279 1.00 98.38 164 VAL A O 1
ATOM 1327 N N . LEU A 1 165 ? 0.476 1.363 -16.106 1.00 98.12 165 LEU A N 1
ATOM 1328 C CA . LEU A 1 165 ? 1.242 0.108 -16.012 1.00 98.12 165 LEU A CA 1
ATOM 1329 C C . LEU A 1 165 ? 0.405 -1.105 -16.438 1.00 98.12 165 LEU A C 1
ATOM 1331 O O . LEU A 1 165 ? 0.864 -1.946 -17.214 1.00 98.12 165 LEU A O 1
ATOM 1335 N N . TRP A 1 166 ? -0.848 -1.169 -15.984 1.00 98.50 166 TRP A N 1
ATOM 1336 C CA . TRP A 1 166 ? -1.779 -2.214 -16.391 1.00 98.50 166 TRP A CA 1
ATOM 1337 C C . TRP A 1 166 ? -1.928 -2.238 -17.913 1.00 98.50 166 TRP A C 1
ATOM 1339 O O . TRP A 1 166 ? -1.809 -3.302 -18.522 1.00 98.50 166 TRP A O 1
ATOM 1349 N N . SER A 1 167 ? -2.160 -1.094 -18.558 1.00 98.31 167 SER A N 1
ATOM 1350 C CA . SER A 1 167 ? -2.329 -0.999 -20.014 1.00 98.31 167 SER A CA 1
ATOM 1351 C C . SER A 1 167 ? -1.099 -1.474 -20.803 1.00 98.31 167 SER A C 1
ATOM 1353 O O . SER A 1 167 ? -1.261 -2.079 -21.863 1.00 98.31 167 SER A O 1
ATOM 1355 N N . PHE A 1 168 ? 0.103 -1.324 -20.237 1.00 98.12 168 PHE A N 1
ATOM 1356 C CA . PHE A 1 168 ? 1.363 -1.806 -20.811 1.00 98.12 168 PHE A CA 1
ATOM 1357 C C . PHE A 1 168 ? 1.640 -3.302 -20.596 1.00 98.12 168 PHE A C 1
ATOM 1359 O O . PHE A 1 168 ? 2.639 -3.816 -21.094 1.00 98.12 168 PHE A O 1
ATOM 1366 N N . GLY A 1 169 ? 0.756 -4.031 -19.910 1.00 98.06 169 GLY A N 1
ATOM 1367 C CA . GLY A 1 169 ? 0.828 -5.491 -19.803 1.00 98.06 169 GLY A CA 1
ATOM 1368 C C . GLY A 1 169 ? 1.379 -6.023 -18.483 1.00 98.06 169 GLY A C 1
ATOM 1369 O O . GLY A 1 169 ? 1.533 -7.234 -18.352 1.00 98.06 169 GLY A O 1
ATOM 1370 N N . PHE A 1 170 ? 1.628 -5.173 -17.487 1.00 97.81 170 PHE A N 1
ATOM 1371 C CA . PHE A 1 170 ? 1.836 -5.632 -16.113 1.00 97.81 170 PHE A CA 1
ATOM 1372 C C . PHE A 1 170 ? 0.473 -6.043 -15.547 1.00 97.81 170 PHE A C 1
ATOM 1374 O O . PHE A 1 170 ? -0.333 -5.183 -15.221 1.00 97.81 170 PHE A O 1
ATOM 1381 N N . LYS A 1 171 ? 0.145 -7.338 -15.542 1.00 97.94 171 LYS A N 1
ATOM 1382 C CA . LYS A 1 171 ? -1.188 -7.832 -15.139 1.00 97.94 171 LYS A CA 1
ATOM 1383 C C . LYS A 1 171 ? -1.177 -8.624 -13.836 1.00 97.94 171 LYS A C 1
ATOM 1385 O O . LYS A 1 171 ? -2.241 -8.921 -13.302 1.00 97.94 171 LYS A O 1
ATOM 1390 N N . ASP A 1 172 ? 0.001 -8.969 -13.328 1.00 97.44 172 ASP A N 1
ATOM 1391 C CA . ASP A 1 172 ? 0.145 -9.695 -12.071 1.00 97.44 172 ASP A CA 1
ATOM 1392 C C . ASP A 1 172 ? 0.155 -8.742 -10.870 1.00 97.44 172 ASP A C 1
ATOM 1394 O O . ASP A 1 172 ? 1.182 -8.162 -10.524 1.00 97.44 172 ASP A O 1
ATOM 1398 N N . VAL A 1 173 ? -1.008 -8.552 -10.250 1.00 97.12 173 VAL A N 1
ATOM 1399 C CA . VAL A 1 173 ? -1.157 -7.727 -9.036 1.00 97.12 173 VAL A CA 1
ATOM 1400 C C . VAL A 1 173 ? -0.848 -8.492 -7.743 1.00 97.12 173 VAL A C 1
ATOM 1402 O O . VAL A 1 173 ? -0.683 -7.867 -6.695 1.00 97.12 173 VAL A O 1
ATOM 1405 N N . ASP A 1 174 ? -0.724 -9.820 -7.825 1.00 97.12 174 ASP A N 1
ATOM 1406 C CA . ASP A 1 174 ? -0.398 -10.719 -6.709 1.00 97.12 174 ASP A CA 1
ATOM 1407 C C . ASP A 1 174 ? 1.044 -11.241 -6.770 1.00 97.12 174 ASP A C 1
ATOM 1409 O O . ASP A 1 174 ? 1.415 -12.171 -6.042 1.00 97.12 174 ASP A O 1
ATOM 1413 N N . GLU A 1 175 ? 1.876 -10.636 -7.620 1.00 95.75 175 GLU A N 1
ATOM 1414 C CA . GLU A 1 175 ? 3.313 -10.860 -7.599 1.00 95.75 175 GLU A CA 1
ATOM 1415 C C . GLU A 1 175 ? 3.864 -10.548 -6.202 1.00 95.75 175 GLU A C 1
ATOM 1417 O O . GLU A 1 175 ? 3.445 -9.586 -5.549 1.00 95.75 175 GLU A O 1
ATOM 1422 N N . THR A 1 176 ? 4.798 -11.380 -5.741 1.00 96.19 176 THR A N 1
ATOM 1423 C CA . THR A 1 176 ? 5.428 -11.227 -4.431 1.00 96.19 176 THR A CA 1
ATOM 1424 C C . THR A 1 176 ? 6.906 -10.912 -4.538 1.00 96.19 176 THR A C 1
ATOM 1426 O O . THR A 1 176 ? 7.596 -11.455 -5.405 1.00 96.19 176 THR A O 1
ATOM 1429 N N . ASP A 1 177 ? 7.395 -10.112 -3.596 1.00 94.50 177 ASP A N 1
ATOM 1430 C CA . ASP A 1 177 ? 8.827 -9.928 -3.388 1.00 94.50 177 ASP A CA 1
ATOM 1431 C C . ASP A 1 177 ? 9.499 -11.170 -2.762 1.00 94.50 177 ASP A C 1
ATOM 1433 O O . ASP A 1 177 ? 8.888 -12.233 -2.593 1.00 94.50 177 ASP A O 1
ATOM 1437 N N . SER A 1 178 ? 10.786 -11.047 -2.425 1.00 93.50 178 SER A N 1
ATOM 1438 C CA . SER A 1 178 ? 11.580 -12.095 -1.775 1.00 93.50 178 SER A CA 1
ATOM 1439 C C . SER A 1 178 ? 11.073 -12.488 -0.389 1.00 93.50 178 SER A C 1
ATOM 1441 O O . SER A 1 178 ? 11.390 -13.578 0.079 1.00 93.50 178 SER A O 1
ATOM 1443 N N . GLU A 1 179 ? 10.296 -11.626 0.265 1.00 93.19 179 GLU A N 1
ATOM 1444 C CA . GLU A 1 179 ? 9.728 -11.861 1.593 1.00 93.19 179 GLU A CA 1
ATOM 1445 C C . GLU A 1 179 ? 8.263 -12.319 1.533 1.00 93.19 179 GLU A C 1
ATOM 1447 O O . GLU A 1 179 ? 7.628 -12.517 2.572 1.00 93.19 179 GLU A O 1
ATOM 1452 N N . GLY A 1 180 ? 7.712 -12.509 0.331 1.00 94.88 180 GLY A N 1
ATOM 1453 C CA . GLY A 1 180 ? 6.342 -12.964 0.125 1.00 94.88 180 GLY A CA 1
ATOM 1454 C C . GLY A 1 180 ? 5.285 -11.861 0.220 1.00 94.88 180 GLY A C 1
ATOM 1455 O O . GLY A 1 180 ? 4.097 -12.186 0.246 1.00 94.88 180 GLY A O 1
ATOM 1456 N N . TYR A 1 181 ? 5.670 -10.583 0.276 1.00 96.12 181 TYR A N 1
ATOM 1457 C CA . TYR A 1 181 ? 4.708 -9.483 0.257 1.00 96.12 181 TYR A CA 1
ATOM 1458 C C . TYR A 1 181 ? 4.204 -9.218 -1.153 1.00 96.12 181 TYR A C 1
ATOM 1460 O O . TYR A 1 181 ? 4.996 -9.145 -2.088 1.00 96.12 181 TYR A O 1
ATOM 1468 N N . THR A 1 182 ? 2.897 -9.003 -1.297 1.00 96.88 182 THR A N 1
ATOM 1469 C CA . THR A 1 182 ? 2.327 -8.416 -2.517 1.00 96.88 182 THR A CA 1
ATOM 1470 C C . THR A 1 182 ? 2.256 -6.900 -2.425 1.00 96.88 182 THR A C 1
ATOM 1472 O O . THR A 1 182 ? 2.338 -6.311 -1.343 1.00 96.88 182 THR A O 1
ATOM 1475 N N . CYS A 1 183 ? 2.006 -6.254 -3.565 1.00 95.75 183 CYS A N 1
ATOM 1476 C CA . CYS A 1 183 ? 1.736 -4.820 -3.591 1.00 95.75 183 CYS A CA 1
ATOM 1477 C C . CYS A 1 183 ? 0.532 -4.442 -2.710 1.00 95.75 183 CYS A C 1
ATOM 1479 O O . CYS A 1 183 ? 0.586 -3.432 -2.017 1.00 95.75 183 CYS A O 1
ATOM 1481 N N . LEU A 1 184 ? -0.511 -5.279 -2.648 1.00 96.56 184 LEU A N 1
ATOM 1482 C CA . LEU A 1 184 ? -1.664 -5.047 -1.771 1.00 96.56 184 LEU A CA 1
ATOM 1483 C C . LEU A 1 184 ? -1.270 -5.011 -0.284 1.00 96.56 184 LEU A C 1
ATOM 1485 O O . LEU A 1 184 ? -1.778 -4.180 0.469 1.00 96.56 184 LEU A O 1
ATOM 1489 N N . MET A 1 185 ? -0.348 -5.876 0.145 1.00 96.12 185 MET A N 1
ATOM 1490 C CA . MET A 1 185 ? 0.104 -5.917 1.540 1.00 96.12 185 MET A CA 1
ATOM 1491 C C . MET A 1 185 ? 0.894 -4.662 1.924 1.00 96.12 185 MET A C 1
ATOM 1493 O O . MET A 1 185 ? 0.711 -4.120 3.014 1.00 96.12 185 MET A O 1
ATOM 1497 N N . LEU A 1 186 ? 1.739 -4.172 1.017 1.00 92.12 186 LEU A N 1
ATOM 1498 C CA . LEU A 1 186 ? 2.577 -2.999 1.261 1.00 92.12 186 LEU A CA 1
ATOM 1499 C C . LEU A 1 186 ? 1.784 -1.694 1.078 1.00 92.12 186 LEU A C 1
ATOM 1501 O O . LEU A 1 186 ? 1.895 -0.792 1.904 1.00 92.12 186 LEU A O 1
ATOM 1505 N N . THR A 1 187 ? 0.944 -1.627 0.038 1.00 81.81 187 THR A N 1
ATOM 1506 C CA . THR A 1 187 ? 0.184 -0.464 -0.458 1.00 81.81 187 THR A CA 1
ATOM 1507 C C . THR A 1 187 ? 0.831 0.874 -0.069 1.00 81.81 187 THR A C 1
ATOM 1509 O O . THR A 1 187 ? 0.377 1.528 0.876 1.00 81.81 187 THR A O 1
ATOM 1512 N N . PRO A 1 188 ? 1.911 1.292 -0.752 1.00 73.44 188 PRO A N 1
ATOM 1513 C CA . PRO A 1 188 ? 2.556 2.562 -0.447 1.00 73.44 188 PRO A CA 1
ATOM 1514 C C . PRO A 1 188 ? 1.547 3.684 -0.691 1.00 73.44 188 PRO A C 1
ATOM 1516 O O . PRO A 1 188 ? 1.044 3.824 -1.801 1.00 73.44 188 PRO A O 1
ATOM 1519 N N . ALA A 1 189 ? 1.203 4.448 0.339 1.00 74.31 189 ALA A N 1
ATOM 1520 C CA . ALA A 1 189 ? 0.188 5.486 0.241 1.00 74.31 189 ALA A CA 1
ATOM 1521 C C . ALA A 1 189 ? 0.506 6.641 1.185 1.00 74.31 189 ALA A C 1
ATOM 1523 O O . ALA A 1 189 ? 0.949 6.436 2.310 1.00 74.31 189 ALA A O 1
ATOM 1524 N N . VAL A 1 190 ? 0.239 7.854 0.706 1.00 78.06 190 VAL A N 1
ATOM 1525 C CA . VAL A 1 190 ? 0.490 9.106 1.436 1.00 78.06 190 VAL A CA 1
ATOM 1526 C C . VAL A 1 190 ? -0.685 9.545 2.313 1.00 78.06 190 VAL A C 1
ATOM 1528 O O . VAL A 1 190 ? -0.559 10.501 3.068 1.00 78.06 190 VAL A O 1
ATOM 1531 N N . SER A 1 191 ? -1.844 8.899 2.173 1.00 86.06 191 SER A N 1
ATOM 1532 C CA . SER A 1 191 ? -3.051 9.192 2.949 1.00 86.06 191 SER A CA 1
ATOM 1533 C C . SER A 1 191 ? -3.976 7.984 3.006 1.00 86.06 191 SER A C 1
ATOM 1535 O O . SER A 1 191 ? -3.905 7.091 2.150 1.00 86.06 191 SER A O 1
ATOM 1537 N N . THR A 1 192 ? -4.892 7.990 3.975 1.00 88.00 192 THR A N 1
ATOM 1538 C CA . THR A 1 192 ? -5.926 6.955 4.120 1.00 88.00 192 THR A CA 1
ATOM 1539 C C . THR A 1 192 ? -6.742 6.767 2.831 1.00 88.00 192 THR A C 1
ATOM 1541 O O . THR A 1 192 ? -6.918 5.635 2.377 1.00 88.00 192 THR A O 1
ATOM 1544 N N . ALA A 1 193 ? -7.174 7.861 2.189 1.00 86.94 193 ALA A N 1
ATOM 1545 C CA . ALA A 1 193 ? -7.949 7.833 0.943 1.00 86.94 193 ALA A CA 1
ATOM 1546 C C . ALA A 1 193 ? -7.189 7.111 -0.167 1.00 86.94 193 ALA A C 1
ATOM 1548 O O . ALA A 1 193 ? -7.720 6.192 -0.781 1.00 86.94 193 ALA A O 1
ATOM 1549 N N . THR A 1 194 ? -5.930 7.503 -0.376 1.00 88.06 194 THR A N 1
ATOM 1550 C CA . THR A 1 194 ? -5.087 6.946 -1.440 1.00 88.06 194 THR A CA 1
ATOM 1551 C C . THR A 1 194 ? -4.848 5.451 -1.210 1.00 88.06 194 THR A C 1
ATOM 1553 O O . THR A 1 194 ? -4.888 4.666 -2.154 1.00 88.06 194 THR A O 1
ATOM 1556 N N . ARG A 1 195 ? -4.660 5.023 0.051 1.00 91.69 195 ARG A N 1
ATOM 1557 C CA . ARG A 1 195 ? -4.514 3.598 0.400 1.00 91.69 195 ARG A CA 1
ATOM 1558 C C . ARG A 1 195 ? -5.770 2.800 0.065 1.00 91.69 195 ARG A C 1
ATOM 1560 O O . ARG A 1 195 ? -5.663 1.734 -0.537 1.00 91.69 195 ARG A O 1
ATOM 1567 N N . LEU A 1 196 ? -6.941 3.293 0.467 1.00 92.62 196 LEU A N 1
ATOM 1568 C CA . LEU A 1 196 ? -8.217 2.610 0.237 1.00 92.62 196 LEU A CA 1
ATOM 1569 C C . LEU A 1 196 ? -8.567 2.546 -1.250 1.00 92.62 196 LEU A C 1
ATOM 1571 O O . LEU A 1 196 ? -8.939 1.477 -1.731 1.00 92.62 196 LEU A O 1
ATOM 1575 N N . GLU A 1 197 ? -8.390 3.652 -1.973 1.00 92.19 197 GLU A N 1
ATOM 1576 C CA . GLU A 1 197 ? -8.641 3.733 -3.412 1.00 92.19 197 GLU A CA 1
ATOM 1577 C C . GLU A 1 197 ? -7.740 2.754 -4.175 1.00 92.19 197 GLU A C 1
ATOM 1579 O O . GLU A 1 197 ? -8.208 1.975 -5.007 1.00 92.19 197 GLU A O 1
ATOM 1584 N N . PHE A 1 198 ? -6.448 2.714 -3.840 1.00 93.94 198 PHE A N 1
ATOM 1585 C CA . PHE A 1 198 ? -5.509 1.805 -4.485 1.00 93.94 198 PHE A CA 1
ATOM 1586 C C . PHE A 1 198 ? -5.764 0.338 -4.156 1.00 93.94 198 PHE A C 1
ATOM 1588 O O . PHE A 1 198 ? -5.739 -0.507 -5.049 1.00 93.94 198 PHE A O 1
ATOM 1595 N N . ALA A 1 199 ? -6.043 0.019 -2.889 1.00 95.50 199 ALA A N 1
ATOM 1596 C CA . ALA A 1 199 ? -6.412 -1.333 -2.491 1.00 95.50 199 ALA A CA 1
ATOM 1597 C C . ALA A 1 199 ? -7.699 -1.782 -3.206 1.00 95.50 199 ALA A C 1
ATOM 1599 O O . ALA A 1 199 ? -7.796 -2.929 -3.648 1.00 95.50 199 ALA A O 1
ATOM 1600 N N . HIS A 1 200 ? -8.676 -0.879 -3.357 1.00 94.88 200 HIS A N 1
ATOM 1601 C CA . HIS A 1 200 ? -9.897 -1.137 -4.116 1.00 94.88 200 HIS A CA 1
ATOM 1602 C C . HIS A 1 200 ? -9.595 -1.379 -5.602 1.00 94.88 200 HIS A C 1
ATOM 1604 O O . HIS A 1 200 ? -10.090 -2.352 -6.174 1.00 94.88 200 HIS A O 1
ATOM 1610 N N . TRP A 1 201 ? -8.724 -0.570 -6.211 1.00 95.88 201 TRP A N 1
ATOM 1611 C CA . TRP A 1 201 ? -8.267 -0.774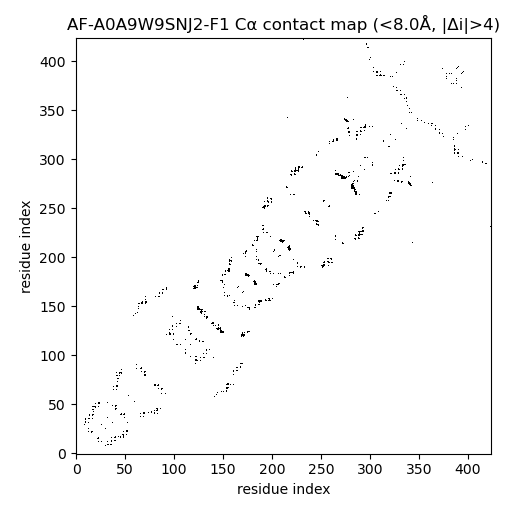 -7.587 1.00 95.88 201 TRP A CA 1
ATOM 1612 C C . TRP A 1 201 ? -7.576 -2.134 -7.762 1.00 95.88 201 TRP A C 1
ATOM 1614 O O . TRP A 1 201 ? -7.961 -2.893 -8.650 1.00 95.88 201 TRP A O 1
ATOM 1624 N N . LEU A 1 202 ? -6.632 -2.499 -6.884 1.00 97.19 202 LEU A N 1
ATOM 1625 C CA . LEU A 1 202 ? -5.941 -3.796 -6.911 1.00 97.19 202 LEU A CA 1
ATOM 1626 C C . LEU A 1 202 ? -6.930 -4.963 -6.808 1.00 97.19 202 LEU A C 1
ATOM 1628 O O . LEU A 1 202 ? -6.874 -5.895 -7.611 1.00 97.19 202 LEU A O 1
ATOM 1632 N N . LYS A 1 203 ? -7.887 -4.882 -5.874 1.00 96.75 203 LYS A N 1
ATOM 1633 C CA . LYS A 1 203 ? -8.988 -5.849 -5.756 1.00 96.75 203 LYS A CA 1
ATOM 1634 C C . LYS A 1 203 ? -9.783 -5.939 -7.063 1.00 96.75 203 LYS A C 1
ATOM 1636 O O . LYS A 1 203 ? -10.062 -7.038 -7.535 1.00 96.75 203 LYS A O 1
ATOM 1641 N N . GLY A 1 204 ? -10.108 -4.803 -7.681 1.00 96.75 204 GLY A N 1
ATOM 1642 C CA . GLY A 1 204 ? -10.792 -4.734 -8.977 1.00 96.75 204 GLY A CA 1
ATOM 1643 C C . GLY A 1 204 ? -9.996 -5.349 -10.135 1.00 96.75 204 GLY A C 1
ATOM 1644 O O . GLY A 1 204 ? -10.589 -5.838 -11.096 1.00 96.75 204 GLY A O 1
ATOM 1645 N N . LYS A 1 205 ? -8.662 -5.384 -10.033 1.00 97.69 205 LYS A N 1
ATOM 1646 C CA . LYS A 1 205 ? -7.761 -6.080 -10.966 1.00 97.69 205 LYS A CA 1
ATOM 1647 C C . LYS A 1 205 ? -7.519 -7.553 -10.620 1.00 97.69 205 LYS A C 1
ATOM 1649 O O . LYS A 1 205 ? -6.813 -8.231 -11.362 1.00 97.69 205 LYS A O 1
ATOM 1654 N N . GLY A 1 206 ? -8.147 -8.061 -9.560 1.00 97.44 206 GLY A N 1
ATOM 1655 C CA . GLY A 1 206 ? -8.121 -9.472 -9.186 1.00 97.44 206 GLY A CA 1
ATOM 1656 C C . GLY A 1 206 ? -7.138 -9.835 -8.077 1.00 97.44 206 GLY A C 1
ATOM 1657 O O . GLY A 1 206 ? -6.893 -11.024 -7.907 1.00 97.44 206 GLY A O 1
ATOM 1658 N N . ALA A 1 207 ? -6.599 -8.861 -7.333 1.00 97.81 207 ALA A N 1
ATOM 1659 C CA . ALA A 1 207 ? -5.739 -9.150 -6.188 1.00 97.81 207 ALA A CA 1
ATOM 1660 C C . ALA A 1 207 ? -6.476 -9.989 -5.131 1.00 97.81 207 ALA A C 1
ATOM 1662 O O . ALA A 1 207 ? -7.601 -9.666 -4.727 1.00 97.81 207 ALA A O 1
ATOM 1663 N N . ASP A 1 208 ? -5.825 -11.049 -4.664 1.00 97.50 208 ASP A N 1
ATOM 1664 C CA . ASP A 1 208 ? -6.369 -11.963 -3.671 1.00 97.50 208 ASP A CA 1
ATOM 1665 C C . ASP A 1 208 ? -6.195 -11.405 -2.249 1.00 97.50 208 ASP A C 1
ATOM 1667 O O . ASP A 1 208 ? -5.122 -11.428 -1.640 1.00 97.50 208 ASP A O 1
ATOM 1671 N N . LEU A 1 209 ? -7.308 -10.930 -1.689 1.00 96.31 209 LEU A N 1
ATOM 1672 C CA . LEU A 1 209 ? -7.393 -10.402 -0.326 1.00 96.31 209 LEU A CA 1
ATOM 1673 C C . LEU A 1 209 ? -7.064 -11.454 0.752 1.00 96.31 209 LEU A C 1
ATOM 1675 O O . LEU A 1 209 ? -6.688 -11.082 1.866 1.00 96.31 209 LEU A O 1
ATOM 1679 N N . ASP A 1 210 ? -7.219 -12.743 0.440 1.00 96.12 210 ASP A N 1
ATOM 1680 C CA . ASP A 1 210 ? -6.949 -13.863 1.345 1.00 96.12 210 ASP A CA 1
ATOM 1681 C C . ASP A 1 210 ? -5.565 -14.487 1.113 1.00 96.12 210 ASP A C 1
ATOM 1683 O O . ASP A 1 210 ? -5.180 -15.414 1.837 1.00 96.12 210 ASP A O 1
ATOM 1687 N N . ARG A 1 211 ? -4.786 -13.963 0.153 1.00 95.69 211 ARG A N 1
ATOM 1688 C CA . ARG A 1 211 ? -3.436 -14.449 -0.128 1.00 95.69 211 ARG A CA 1
ATOM 1689 C C . ARG A 1 211 ? -2.594 -14.388 1.131 1.00 95.69 211 ARG A C 1
ATOM 1691 O O . ARG A 1 211 ? -2.444 -13.329 1.739 1.00 95.69 211 ARG A O 1
ATOM 1698 N N . LYS A 1 212 ? -2.015 -15.524 1.503 1.00 94.06 212 LYS A N 1
ATOM 1699 C CA . LYS A 1 212 ? -1.239 -15.639 2.731 1.00 94.06 212 LYS A CA 1
ATOM 1700 C C . LYS A 1 212 ? 0.217 -15.257 2.515 1.00 94.06 212 LYS A C 1
ATOM 1702 O O . LYS A 1 212 ? 0.867 -15.780 1.612 1.00 94.06 212 LYS A O 1
ATOM 1707 N N . ARG A 1 213 ? 0.733 -14.424 3.414 1.00 91.62 213 ARG A N 1
ATOM 1708 C CA . ARG A 1 213 ? 2.159 -14.327 3.718 1.00 91.62 213 ARG A CA 1
ATOM 1709 C C . ARG A 1 213 ? 2.374 -14.946 5.093 1.00 91.62 213 ARG A C 1
ATOM 1711 O O . ARG A 1 213 ? 1.802 -14.475 6.075 1.00 91.62 213 ARG A O 1
ATOM 1718 N N . ILE A 1 214 ? 3.179 -16.007 5.148 1.00 87.00 214 ILE A N 1
ATOM 1719 C CA . ILE A 1 214 ? 3.286 -16.876 6.330 1.00 87.00 214 ILE A CA 1
ATOM 1720 C C . ILE A 1 214 ? 1.871 -17.388 6.670 1.00 87.00 214 ILE A C 1
ATOM 1722 O O . ILE A 1 214 ? 1.312 -18.150 5.883 1.00 87.00 214 ILE A O 1
ATOM 1726 N N . ASP A 1 215 ? 1.243 -16.892 7.737 1.00 85.94 215 ASP A N 1
ATOM 1727 C CA . ASP A 1 215 ? -0.103 -17.290 8.170 1.00 85.94 215 ASP A CA 1
ATOM 1728 C C . ASP A 1 215 ? -1.143 -16.158 8.104 1.00 85.94 215 ASP A C 1
ATOM 1730 O O . ASP A 1 215 ? -2.310 -16.362 8.453 1.00 85.94 215 ASP A O 1
ATOM 1734 N N . GLN A 1 216 ? -0.758 -14.974 7.614 1.00 91.00 216 GLN A N 1
ATOM 1735 C CA . GLN A 1 216 ? -1.632 -13.802 7.560 1.00 91.00 216 GLN A CA 1
ATOM 1736 C C . GLN A 1 216 ? -2.122 -13.510 6.139 1.00 91.00 216 GLN A C 1
ATOM 1738 O O . GLN A 1 216 ? -1.304 -13.434 5.219 1.00 91.00 216 GLN A O 1
ATOM 1743 N N . PRO A 1 217 ? -3.437 -13.310 5.938 1.00 95.25 217 PRO A N 1
ATOM 1744 C CA . PRO A 1 217 ? -3.981 -12.901 4.650 1.00 95.25 217 PRO A CA 1
ATOM 1745 C C . PRO A 1 217 ? -3.612 -11.446 4.328 1.00 95.25 217 PRO A C 1
ATOM 1747 O O . PRO A 1 217 ? -3.447 -10.619 5.228 1.00 95.25 217 PRO A O 1
ATOM 1750 N N . ALA A 1 218 ? -3.572 -11.101 3.041 1.00 96.38 218 ALA A N 1
ATOM 1751 C CA . ALA A 1 218 ? -3.255 -9.755 2.568 1.00 96.38 218 ALA A CA 1
ATOM 1752 C C . ALA A 1 218 ? -4.130 -8.671 3.218 1.00 96.38 218 ALA A C 1
ATOM 1754 O O . ALA A 1 218 ? -3.636 -7.610 3.603 1.00 96.38 218 ALA A O 1
ATOM 1755 N N . MET A 1 219 ? -5.414 -8.9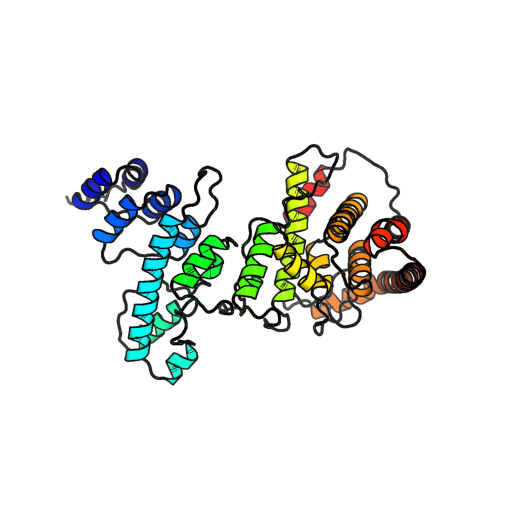72 3.433 1.00 96.06 219 MET A N 1
ATOM 1756 C CA . MET A 1 219 ? -6.364 -8.081 4.099 1.00 96.06 219 MET A CA 1
ATOM 1757 C C . MET A 1 219 ? -5.905 -7.626 5.494 1.00 96.06 219 MET A C 1
ATOM 1759 O O . MET A 1 219 ? -6.250 -6.525 5.916 1.00 96.06 219 MET A O 1
ATOM 1763 N N . PHE A 1 220 ? -5.121 -8.422 6.227 1.00 95.88 220 PHE A N 1
ATOM 1764 C CA . PHE A 1 220 ? -4.649 -8.027 7.560 1.00 95.88 220 PHE A CA 1
ATOM 1765 C C . PHE A 1 220 ? -3.637 -6.884 7.488 1.00 95.88 220 PHE A C 1
ATOM 1767 O O . PHE A 1 220 ? -3.671 -5.986 8.330 1.00 95.88 220 PHE A O 1
ATOM 1774 N N . TYR A 1 221 ? -2.786 -6.884 6.463 1.00 95.31 221 TYR A N 1
ATOM 1775 C CA . TYR A 1 221 ? -1.834 -5.808 6.193 1.00 95.31 221 TYR A CA 1
ATOM 1776 C C . TYR A 1 221 ? -2.540 -4.544 5.690 1.00 95.31 221 TYR A C 1
ATOM 1778 O O . TYR A 1 221 ? -2.211 -3.431 6.109 1.00 95.31 221 TYR A O 1
ATOM 1786 N N . VAL A 1 222 ? -3.559 -4.702 4.837 1.00 95.31 222 VAL A N 1
ATOM 1787 C CA . VAL A 1 222 ? -4.406 -3.582 4.398 1.00 95.31 222 VAL A CA 1
ATOM 1788 C C . VAL A 1 222 ? -5.080 -2.941 5.608 1.00 95.31 222 VAL A C 1
ATOM 1790 O O . VAL A 1 222 ? -4.899 -1.746 5.828 1.00 95.31 222 VAL A O 1
ATOM 1793 N N . ALA A 1 223 ? -5.776 -3.739 6.421 1.00 95.56 223 ALA A N 1
ATOM 1794 C CA . ALA A 1 223 ? -6.486 -3.291 7.613 1.00 95.56 223 ALA A CA 1
ATOM 1795 C C . ALA A 1 223 ? -5.572 -2.556 8.600 1.00 95.56 223 ALA A C 1
ATOM 1797 O O . ALA A 1 223 ? -5.886 -1.439 9.006 1.00 95.56 223 ALA A O 1
ATOM 1798 N N . TYR A 1 224 ? -4.426 -3.154 8.936 1.00 94.81 224 TYR A N 1
ATOM 1799 C CA . TYR A 1 224 ? -3.449 -2.554 9.843 1.00 94.81 224 TYR A CA 1
ATOM 1800 C C . TYR A 1 224 ? -2.921 -1.215 9.313 1.00 94.81 224 TYR A C 1
ATOM 1802 O O . TYR A 1 224 ? -2.986 -0.211 10.018 1.00 94.81 224 TYR A O 1
ATOM 1810 N N . GLY A 1 225 ? -2.486 -1.162 8.049 1.00 93.12 225 GLY A N 1
ATOM 1811 C CA . GLY A 1 225 ? -1.968 0.078 7.463 1.00 93.12 225 GLY A CA 1
ATOM 1812 C C . GLY A 1 225 ? -3.029 1.174 7.301 1.00 93.12 225 GLY A C 1
ATOM 1813 O O . GLY A 1 225 ? -2.711 2.351 7.429 1.00 93.12 225 GLY A O 1
ATOM 1814 N N . VAL A 1 226 ? -4.300 0.818 7.070 1.00 92.56 226 VAL A N 1
ATOM 1815 C CA . VAL A 1 226 ? -5.405 1.796 7.088 1.00 92.56 226 VAL A CA 1
ATOM 1816 C C . VAL A 1 226 ? -5.578 2.373 8.495 1.00 92.56 226 VAL A C 1
ATOM 1818 O O . VAL A 1 226 ? -5.692 3.586 8.627 1.00 92.56 226 VAL A O 1
ATOM 1821 N N . GLY A 1 227 ? -5.541 1.540 9.541 1.00 92.69 227 GLY A N 1
ATOM 1822 C CA . GLY A 1 227 ? -5.564 2.016 10.929 1.00 92.69 227 GLY A CA 1
ATOM 1823 C C . GLY A 1 227 ? -4.413 2.984 11.233 1.00 92.69 227 GLY A C 1
ATOM 1824 O O . GLY A 1 227 ? -4.649 4.076 11.747 1.00 92.69 227 GLY A O 1
ATOM 1825 N N . GLN A 1 228 ? -3.187 2.640 10.824 1.00 90.88 228 GLN A N 1
ATOM 1826 C CA . GLN A 1 228 ? -2.014 3.499 11.030 1.00 90.88 228 GLN A CA 1
ATOM 1827 C C . GLN A 1 228 ? -2.139 4.851 10.321 1.00 90.88 228 GLN A C 1
ATOM 1829 O O . GLN A 1 228 ? -1.812 5.880 10.907 1.00 90.88 228 GLN A O 1
ATOM 1834 N N . LEU A 1 229 ? -2.635 4.873 9.079 1.00 88.69 229 LEU A N 1
ATOM 1835 C CA . LEU A 1 229 ? -2.810 6.122 8.333 1.00 88.69 229 LEU A CA 1
ATOM 1836 C C . LEU A 1 229 ? -3.917 7.001 8.913 1.00 88.69 229 LEU A C 1
ATOM 1838 O O . LEU A 1 229 ? -3.739 8.211 8.970 1.00 88.69 229 LEU A O 1
ATOM 1842 N N . ILE A 1 230 ? -5.018 6.418 9.396 1.00 87.31 230 ILE A N 1
ATOM 1843 C CA . ILE A 1 230 ? -6.061 7.172 10.110 1.00 87.31 230 ILE A CA 1
ATOM 1844 C C . ILE A 1 230 ? -5.450 7.856 11.332 1.00 87.31 230 ILE A C 1
ATOM 1846 O O . ILE A 1 230 ? -5.694 9.041 11.562 1.00 87.31 230 ILE A O 1
ATOM 1850 N N . MET A 1 231 ? -4.630 7.128 12.092 1.00 85.75 231 MET A N 1
ATOM 1851 C CA . MET A 1 231 ? -3.947 7.680 13.255 1.00 85.75 231 MET A CA 1
ATOM 1852 C C . MET A 1 231 ? -2.978 8.799 12.856 1.00 85.75 231 MET A C 1
ATOM 1854 O O . MET A 1 231 ? -3.057 9.900 13.393 1.00 85.75 231 MET A O 1
ATOM 1858 N N . HIS A 1 232 ? -2.117 8.558 11.870 1.00 84.25 232 HIS A N 1
ATOM 1859 C CA . HIS A 1 232 ? -1.178 9.552 11.354 1.00 84.25 232 HIS A CA 1
ATOM 1860 C C . HIS A 1 232 ? -1.892 10.819 10.852 1.00 84.25 232 HIS A C 1
ATOM 1862 O O . HIS A 1 232 ? -1.525 11.931 11.231 1.00 84.25 232 HIS A O 1
ATOM 1868 N N . ASP A 1 233 ? -2.958 10.668 10.061 1.00 80.75 233 ASP A N 1
ATOM 1869 C CA . ASP A 1 233 ? -3.754 11.779 9.533 1.00 80.75 233 ASP A CA 1
ATOM 1870 C C . ASP A 1 233 ? -4.368 12.617 10.670 1.00 80.75 233 ASP A C 1
ATOM 1872 O O . ASP A 1 233 ? -4.354 13.849 10.603 1.00 80.75 233 ASP A O 1
ATOM 1876 N N . ALA A 1 234 ? -4.859 11.972 11.736 1.00 78.31 234 ALA A N 1
ATOM 1877 C CA . ALA A 1 234 ? -5.397 12.654 12.914 1.00 78.31 234 ALA A CA 1
ATOM 1878 C C . ALA A 1 234 ? -4.333 13.504 13.630 1.00 78.31 234 ALA A C 1
ATOM 1880 O O . ALA A 1 234 ? -4.600 14.642 14.024 1.00 78.31 234 ALA A O 1
ATOM 1881 N N . VAL A 1 235 ? -3.114 12.973 13.759 1.00 78.00 235 VAL A N 1
ATOM 1882 C CA . VAL A 1 235 ? -1.976 13.651 14.400 1.00 78.00 235 VAL A CA 1
ATOM 1883 C C . VAL A 1 235 ? -1.488 14.823 13.561 1.00 78.00 235 VAL A C 1
ATOM 1885 O O . VAL A 1 235 ? -1.336 15.932 14.072 1.00 78.00 235 VAL A O 1
ATOM 1888 N N . CYS A 1 236 ? -1.265 14.609 12.265 1.00 79.38 236 CYS A N 1
ATOM 1889 C CA . CYS A 1 236 ? -0.818 15.665 11.364 1.00 79.38 236 CYS A CA 1
ATOM 1890 C C . CYS A 1 236 ? -1.834 16.804 11.281 1.00 79.38 236 CYS A C 1
ATOM 1892 O O . CYS A 1 236 ? -1.445 17.973 11.296 1.00 79.38 236 CYS A O 1
ATOM 1894 N N . TYR A 1 237 ? -3.132 16.483 11.238 1.00 75.06 237 TYR A N 1
ATOM 1895 C CA . TYR A 1 237 ? -4.174 17.502 11.260 1.00 75.06 237 TYR A CA 1
ATOM 1896 C C . TYR A 1 237 ? -4.094 18.356 12.527 1.00 75.06 237 TYR A C 1
ATOM 1898 O O . TYR A 1 237 ? -4.164 19.583 12.437 1.00 75.06 237 TYR A O 1
ATOM 1906 N N . HIS A 1 238 ? -3.905 17.713 13.681 1.00 70.25 238 HIS A N 1
ATOM 1907 C CA . HIS A 1 238 ? -3.763 18.385 14.967 1.00 70.25 238 HIS A CA 1
ATOM 1908 C C . HIS A 1 238 ? -2.526 19.290 15.026 1.00 70.25 238 HIS A C 1
ATOM 1910 O O . HIS A 1 238 ? -2.628 20.408 15.507 1.00 70.25 238 HIS A O 1
ATOM 1916 N N . ARG A 1 239 ? -1.381 18.872 14.467 1.00 73.00 239 ARG A N 1
ATOM 1917 C CA . ARG A 1 239 ? -0.189 19.740 14.371 1.00 73.00 239 ARG A CA 1
ATOM 1918 C C . ARG A 1 239 ? -0.432 20.971 13.484 1.00 73.00 239 ARG A C 1
ATOM 1920 O O . ARG A 1 239 ? 0.131 22.033 13.731 1.00 73.00 239 ARG A O 1
ATOM 1927 N N . ALA A 1 240 ? -1.238 20.830 12.430 1.00 76.00 240 ALA A N 1
ATOM 1928 C CA . ALA A 1 240 ? -1.477 21.891 11.450 1.00 76.00 240 ALA A CA 1
ATOM 1929 C C . ALA A 1 240 ? -2.595 22.879 11.840 1.00 76.00 240 ALA A C 1
ATOM 1931 O O . ALA A 1 240 ? -2.641 23.986 11.300 1.00 76.00 240 ALA A O 1
ATOM 1932 N N . HIS A 1 241 ? -3.500 22.500 12.746 1.00 69.62 241 HIS A N 1
ATOM 1933 C CA . HIS A 1 241 ? -4.673 23.290 13.134 1.00 69.62 241 HIS A CA 1
ATOM 1934 C C . HIS A 1 241 ? -4.708 23.514 14.648 1.00 69.62 241 HIS A C 1
ATOM 1936 O O . HIS A 1 241 ? -4.043 22.822 15.402 1.00 69.62 241 HIS A O 1
ATOM 1942 N N . SER A 1 242 ? -5.475 24.505 15.114 1.00 65.94 242 SER A N 1
ATOM 1943 C CA . SER A 1 242 ? -5.572 24.802 16.551 1.00 65.94 242 SER A CA 1
ATOM 1944 C C . SER A 1 242 ? -5.910 23.536 17.373 1.00 65.94 242 SER A C 1
ATOM 1946 O O . SER A 1 242 ? -6.796 22.783 16.954 1.00 65.94 242 SER A O 1
ATOM 1948 N N . PRO A 1 243 ? -5.282 23.324 18.550 1.00 59.66 243 PRO A N 1
ATOM 1949 C CA . PRO A 1 243 ? -5.350 22.069 19.314 1.00 59.66 243 PRO A CA 1
ATOM 1950 C C . PRO A 1 243 ? -6.744 21.605 19.769 1.00 59.66 243 PRO A C 1
ATOM 1952 O O . PRO A 1 243 ? -6.940 20.471 20.227 1.00 59.66 243 PRO A O 1
ATOM 1955 N N . SER A 1 244 ? -7.739 22.478 19.639 1.00 59.88 244 SER A N 1
ATOM 1956 C CA . SER A 1 244 ? -9.081 22.284 20.177 1.00 59.88 244 SER A CA 1
ATOM 1957 C C . SER A 1 244 ? -9.875 21.157 19.505 1.00 59.88 244 SER A C 1
ATOM 1959 O O . SER A 1 244 ? -10.789 20.632 20.138 1.00 59.88 244 SER A O 1
ATOM 1961 N N . HIS A 1 245 ? -9.527 20.722 18.283 1.00 56.62 245 HIS A N 1
ATOM 1962 C CA . HIS A 1 245 ? -10.282 19.679 17.575 1.00 56.62 245 HIS A CA 1
ATOM 1963 C C . HIS A 1 245 ? -9.406 18.739 16.731 1.00 56.62 245 HIS A C 1
ATOM 1965 O O . HIS A 1 245 ? -8.710 19.180 15.816 1.00 56.62 245 HIS A O 1
ATOM 1971 N N . VAL A 1 246 ? -9.521 17.425 16.962 1.00 55.50 246 VAL A N 1
ATOM 1972 C CA . VAL A 1 246 ? -9.126 16.408 15.974 1.00 55.50 246 VAL A CA 1
ATOM 1973 C C . VAL A 1 246 ? -10.181 16.431 14.874 1.00 55.50 246 VAL A C 1
ATOM 1975 O O . VAL A 1 246 ? -11.247 15.831 15.013 1.00 55.50 246 VAL A O 1
ATOM 1978 N N . ALA A 1 247 ? -9.934 17.158 13.786 1.00 56.03 247 ALA A N 1
ATOM 1979 C CA . ALA A 1 247 ? -10.748 16.966 12.597 1.00 56.03 247 ALA A CA 1
ATOM 1980 C C . ALA A 1 247 ? -10.087 15.895 11.740 1.00 56.03 247 ALA A C 1
ATOM 1982 O O . ALA A 1 247 ? -8.988 16.064 11.228 1.00 56.03 247 ALA A O 1
ATOM 1983 N N . PHE A 1 248 ? -10.793 14.792 11.545 1.00 61.03 248 PHE A N 1
ATOM 1984 C CA . PHE A 1 248 ? -10.570 13.991 10.357 1.00 61.03 248 PHE A CA 1
ATOM 1985 C C . PHE A 1 248 ? -11.176 14.775 9.198 1.00 61.03 248 PHE A C 1
ATOM 1987 O O . PHE A 1 248 ? -12.386 15.043 9.241 1.00 61.03 248 PHE A O 1
ATOM 1994 N N . PRO A 1 249 ? -10.388 15.177 8.192 1.00 55.94 249 PRO A N 1
ATOM 1995 C CA . PRO A 1 249 ? -10.954 15.758 6.993 1.00 55.94 249 PRO A CA 1
ATOM 1996 C C . PRO A 1 249 ? -11.951 14.749 6.414 1.00 55.94 249 PRO A C 1
ATOM 1998 O O . PRO A 1 249 ? -11.575 13.620 6.108 1.00 55.94 249 PRO A O 1
ATOM 2001 N N . ASP A 1 250 ? -13.223 15.127 6.254 1.00 54.84 250 ASP A N 1
ATOM 2002 C CA . ASP A 1 250 ? -14.241 14.258 5.633 1.00 54.84 250 ASP A CA 1
ATOM 2003 C C . ASP A 1 250 ? -13.838 13.837 4.199 1.00 54.84 250 ASP A C 1
ATOM 2005 O O . ASP A 1 250 ? -14.354 12.865 3.650 1.00 54.84 250 ASP A O 1
ATOM 2009 N N . SER A 1 251 ? -12.859 14.530 3.607 1.00 58.19 251 SER A N 1
ATOM 2010 C CA . SER A 1 251 ? -12.191 14.198 2.347 1.00 58.19 251 SER A CA 1
ATOM 2011 C C . SER A 1 251 ? -11.227 13.002 2.411 1.00 58.19 251 SER A C 1
ATOM 2013 O O . SER A 1 251 ? -10.788 12.536 1.361 1.00 58.19 251 SER A O 1
ATOM 2015 N N . ASN A 1 252 ? -10.868 12.494 3.595 1.00 61.97 252 ASN A N 1
ATOM 2016 C CA . ASN A 1 252 ? -9.764 11.536 3.759 1.00 61.97 252 ASN A CA 1
ATOM 2017 C C . ASN A 1 252 ? -10.105 10.076 3.468 1.00 61.97 252 ASN A C 1
ATOM 2019 O O . ASN A 1 252 ? -9.207 9.244 3.518 1.00 61.97 252 ASN A O 1
ATOM 2023 N N . PHE A 1 253 ? -11.348 9.744 3.132 1.00 65.81 253 PHE A N 1
ATOM 2024 C CA . PHE A 1 253 ? -11.725 8.373 2.767 1.00 65.81 253 PHE A CA 1
ATOM 2025 C C . PHE A 1 253 ? -12.062 8.208 1.281 1.00 65.81 253 PHE A C 1
ATOM 2027 O O . PHE A 1 253 ? -12.439 7.119 0.864 1.00 65.81 253 PHE A O 1
ATOM 2034 N N . GLY A 1 254 ? -11.881 9.258 0.474 1.00 66.12 254 GLY A N 1
ATOM 2035 C CA . GLY A 1 254 ? -12.148 9.215 -0.962 1.00 66.12 254 GLY A CA 1
ATOM 2036 C C . GLY A 1 254 ? -13.642 9.164 -1.305 1.00 66.12 254 GLY A C 1
ATOM 2037 O O . GLY A 1 254 ? -14.500 9.629 -0.548 1.00 66.12 254 GLY A O 1
ATOM 2038 N N . ASP A 1 255 ? -13.943 8.649 -2.494 1.00 75.19 255 ASP A N 1
ATOM 2039 C CA . ASP A 1 255 ? -15.298 8.514 -3.025 1.00 75.19 255 ASP A CA 1
ATOM 2040 C C . ASP A 1 255 ? -16.072 7.322 -2.414 1.00 75.19 255 ASP A C 1
ATOM 2042 O O . ASP A 1 255 ? -15.686 6.737 -1.402 1.00 75.19 255 ASP A O 1
ATOM 2046 N N . SER A 1 256 ? -17.230 6.980 -2.989 1.00 73.25 256 SER A N 1
ATOM 2047 C CA . SER A 1 256 ? -18.048 5.852 -2.525 1.00 73.25 256 SER A CA 1
ATOM 2048 C C . SER A 1 256 ? -17.385 4.481 -2.687 1.00 73.25 256 SER A C 1
ATOM 2050 O O . SER A 1 256 ? -17.800 3.551 -2.000 1.00 73.25 256 SER A O 1
ATOM 2052 N N . GLU A 1 257 ? -16.406 4.322 -3.580 1.00 77.50 257 GLU A N 1
ATOM 2053 C CA . GLU A 1 257 ? -15.809 3.017 -3.887 1.00 77.50 257 GLU A CA 1
ATOM 2054 C C . GLU A 1 257 ? -14.791 2.591 -2.822 1.00 77.50 257 GLU A C 1
ATOM 2056 O O . GLU A 1 257 ? -14.797 1.439 -2.379 1.00 77.50 257 GLU A O 1
ATOM 2061 N N . SER A 1 258 ? -14.012 3.540 -2.298 1.00 81.75 258 SER A N 1
ATOM 2062 C CA . SER A 1 258 ? -13.077 3.324 -1.182 1.00 81.75 258 SER A CA 1
ATOM 2063 C C . SER A 1 258 ? -13.751 2.774 0.085 1.00 81.75 258 SER A C 1
ATOM 2065 O O . SER A 1 258 ? -13.147 2.005 0.841 1.00 81.75 258 SER A O 1
ATOM 2067 N N . TRP A 1 259 ? -15.037 3.077 0.296 1.00 85.44 259 TRP A N 1
ATOM 2068 C CA . TRP A 1 259 ? -15.827 2.517 1.399 1.00 85.44 259 TRP A CA 1
ATOM 2069 C C . TRP A 1 259 ? -16.070 1.017 1.279 1.00 85.44 259 TRP A C 1
ATOM 2071 O O . TRP A 1 259 ? -16.190 0.343 2.302 1.00 85.44 259 TRP A O 1
ATOM 2081 N N . GLY A 1 260 ? -16.090 0.474 0.059 1.00 88.44 260 GLY A N 1
ATOM 2082 C CA . GLY A 1 260 ? -16.177 -0.967 -0.157 1.00 88.44 260 GLY A CA 1
ATOM 2083 C C . GLY A 1 260 ? -15.028 -1.710 0.529 1.00 88.44 260 GLY A C 1
ATOM 2084 O O . GLY A 1 260 ? -15.253 -2.750 1.145 1.00 88.44 260 GLY A O 1
ATOM 2085 N N . MET A 1 261 ? -13.824 -1.129 0.516 1.00 91.88 261 MET A N 1
ATOM 2086 C CA . MET A 1 261 ? -12.652 -1.698 1.184 1.00 91.88 261 MET A CA 1
ATOM 2087 C C . MET A 1 261 ? -12.752 -1.614 2.712 1.00 91.88 261 MET A C 1
ATOM 2089 O O . MET A 1 261 ? -12.437 -2.579 3.403 1.00 91.88 261 MET A O 1
ATOM 2093 N N . VAL A 1 262 ? -13.246 -0.501 3.266 1.00 91.25 262 VAL A N 1
ATOM 2094 C CA . VAL A 1 262 ? -13.499 -0.401 4.718 1.00 91.25 262 VAL A CA 1
ATOM 2095 C C . VAL A 1 262 ? -14.539 -1.432 5.158 1.00 91.25 262 VAL A C 1
ATOM 2097 O O . VAL A 1 262 ? -14.392 -2.074 6.199 1.00 91.25 262 VAL A O 1
ATOM 2100 N N . ASN A 1 263 ? -15.569 -1.643 4.339 1.00 90.44 263 ASN A N 1
ATOM 2101 C CA . ASN A 1 263 ? -16.565 -2.670 4.591 1.00 90.44 263 ASN A CA 1
ATOM 2102 C C . ASN A 1 263 ? -15.925 -4.065 4.603 1.00 90.44 263 ASN A C 1
ATOM 2104 O O . ASN A 1 263 ? -16.134 -4.818 5.553 1.00 90.44 263 ASN A O 1
ATOM 2108 N N . ASP A 1 264 ? -15.081 -4.383 3.616 1.00 92.62 264 ASP A N 1
ATOM 2109 C CA . ASP A 1 264 ? -14.329 -5.640 3.602 1.00 92.62 264 ASP A CA 1
ATOM 2110 C C . ASP A 1 264 ? -13.489 -5.808 4.877 1.00 92.62 264 ASP A C 1
ATOM 2112 O O . ASP A 1 264 ? -13.535 -6.871 5.493 1.00 92.62 264 ASP A O 1
ATOM 2116 N N . ILE A 1 265 ? -12.780 -4.762 5.314 1.00 94.25 265 ILE A N 1
ATOM 2117 C CA . ILE A 1 265 ? -11.965 -4.779 6.536 1.00 94.25 265 ILE A CA 1
ATOM 2118 C C . ILE A 1 265 ? -12.819 -5.105 7.766 1.00 94.25 265 ILE A C 1
ATOM 2120 O O . ILE A 1 265 ? -12.429 -5.945 8.574 1.00 94.25 265 ILE A O 1
ATOM 2124 N N . LEU A 1 266 ? -13.981 -4.471 7.921 1.00 91.94 266 LEU A N 1
ATOM 2125 C CA . LEU A 1 266 ? -14.765 -4.564 9.158 1.00 91.94 266 LEU A CA 1
ATOM 2126 C C . LEU A 1 266 ? -15.704 -5.783 9.233 1.00 91.94 266 LEU A C 1
ATOM 2128 O O . LEU A 1 266 ? -16.224 -6.083 10.313 1.00 91.94 266 LEU A O 1
ATOM 2132 N N . HIS A 1 267 ? -15.928 -6.482 8.113 1.00 89.56 267 HIS A N 1
ATOM 2133 C CA . HIS A 1 267 ? -16.897 -7.588 8.025 1.00 89.56 267 HIS A CA 1
ATOM 2134 C C . HIS A 1 267 ? -16.289 -8.950 7.751 1.00 89.56 267 HIS A C 1
ATOM 2136 O O . HIS A 1 267 ? -16.971 -9.959 7.955 1.00 89.56 267 HIS A O 1
ATOM 2142 N N . ARG A 1 268 ? -15.056 -9.016 7.234 1.00 89.25 268 ARG A N 1
ATOM 2143 C CA . ARG A 1 268 ? -14.480 -10.302 6.839 1.00 89.25 268 ARG A CA 1
ATOM 2144 C C . ARG A 1 268 ? -14.436 -11.237 8.043 1.00 89.25 268 ARG A C 1
ATOM 2146 O O . ARG A 1 268 ? -13.890 -10.912 9.093 1.00 89.25 268 ARG A O 1
ATOM 2153 N N . SER A 1 269 ? -14.997 -12.427 7.871 1.00 87.56 269 SER A N 1
ATOM 2154 C CA . SER A 1 269 ? -15.079 -13.434 8.928 1.00 87.56 269 SER A CA 1
ATOM 2155 C C . SER A 1 269 ? -13.815 -14.283 9.058 1.00 87.56 269 SER A C 1
ATOM 2157 O O . SER A 1 269 ? -13.763 -15.138 9.940 1.00 87.56 269 SER A O 1
ATOM 2159 N N . TYR A 1 270 ? -12.829 -14.107 8.168 1.00 92.88 270 TYR A N 1
ATOM 2160 C CA . TYR A 1 270 ? -11.578 -14.855 8.237 1.00 92.88 270 TYR A CA 1
ATOM 2161 C C . TYR A 1 270 ? -10.855 -14.541 9.547 1.00 92.88 270 TYR A C 1
ATOM 2163 O O . TYR A 1 270 ? -10.704 -13.378 9.932 1.00 92.88 270 TYR A O 1
ATOM 2171 N N . ARG A 1 271 ? -10.388 -15.603 10.198 1.00 93.38 271 ARG A N 1
ATOM 2172 C CA . ARG A 1 271 ? -9.600 -15.551 11.421 1.00 93.38 271 ARG A CA 1
ATOM 2173 C C . ARG A 1 271 ? -8.350 -16.395 11.239 1.00 93.38 271 ARG A C 1
ATOM 2175 O O . ARG A 1 271 ? -8.406 -17.447 10.602 1.00 93.38 271 ARG A O 1
ATOM 2182 N N . ASP A 1 272 ? -7.235 -15.915 11.762 1.00 92.12 272 ASP A N 1
ATOM 2183 C CA . ASP A 1 272 ? -6.001 -16.694 11.817 1.00 92.12 272 ASP A CA 1
ATOM 2184 C C . ASP A 1 272 ? -5.972 -17.633 13.038 1.00 92.12 272 ASP A C 1
ATOM 2186 O O . ASP A 1 272 ? -6.975 -17.841 13.717 1.00 92.12 272 ASP A O 1
ATOM 2190 N N . SER A 1 273 ? -4.815 -18.234 13.311 1.00 91.44 273 SER A N 1
ATOM 2191 C CA . SER A 1 273 ? -4.589 -19.094 14.477 1.00 91.44 273 SER A CA 1
ATOM 2192 C C . SER A 1 273 ? -4.021 -18.348 15.693 1.00 91.44 273 SER A C 1
ATOM 2194 O O . SER A 1 273 ? -3.445 -18.980 16.578 1.00 91.44 273 SER A O 1
ATOM 2196 N N . CYS A 1 274 ? -4.128 -17.017 15.743 1.00 90.44 274 CYS A N 1
ATOM 2197 C CA . CYS A 1 274 ? -3.616 -16.213 16.849 1.00 90.44 274 CYS A CA 1
ATOM 2198 C C . CYS A 1 274 ? -4.340 -16.543 18.167 1.00 90.44 274 CYS A C 1
ATOM 2200 O O . CYS A 1 274 ? -5.562 -16.669 18.212 1.00 90.44 274 CYS A O 1
ATOM 2202 N N . ALA A 1 275 ? -3.584 -16.641 19.262 1.00 90.75 275 ALA A N 1
ATOM 2203 C CA . ALA A 1 275 ? -4.116 -16.917 20.599 1.00 90.75 275 ALA A CA 1
ATOM 2204 C C . ALA A 1 275 ? -4.264 -15.656 21.475 1.00 90.75 275 ALA A C 1
ATOM 2206 O O . ALA A 1 275 ? -4.545 -15.761 22.672 1.00 90.75 275 ALA A O 1
ATOM 2207 N N . CYS A 1 276 ? -4.043 -14.466 20.910 1.00 92.00 276 CYS A N 1
ATOM 2208 C CA . CYS A 1 276 ? -4.114 -13.217 21.656 1.00 92.00 276 CYS A CA 1
ATOM 2209 C C . CYS A 1 276 ? -5.539 -12.919 22.133 1.00 92.00 276 CYS A C 1
ATOM 2211 O O . CYS A 1 276 ? -6.511 -13.124 21.411 1.00 92.00 276 CYS A O 1
ATOM 2213 N N . LYS A 1 277 ? -5.659 -12.358 23.342 1.00 94.81 277 LYS A N 1
ATOM 2214 C CA . LYS A 1 277 ? -6.941 -12.011 23.972 1.00 94.81 277 LYS A CA 1
ATOM 2215 C C . LYS A 1 277 ? -7.661 -10.817 23.342 1.00 94.81 277 LYS A C 1
ATOM 2217 O O . LYS A 1 277 ? -8.815 -10.577 23.698 1.00 94.81 277 LYS A O 1
ATOM 2222 N N . CYS A 1 278 ? -7.044 -10.137 22.375 1.00 94.38 278 CYS A N 1
ATOM 2223 C CA . CYS A 1 278 ? -7.703 -9.119 21.554 1.00 94.38 278 CYS A CA 1
ATOM 2224 C C . CYS A 1 278 ? -8.803 -9.703 20.646 1.00 94.38 278 CYS A C 1
ATOM 2226 O O . CYS A 1 278 ? -9.594 -8.956 20.075 1.00 94.38 278 CYS A O 1
ATOM 2228 N N . SER A 1 279 ? -8.880 -11.034 20.525 1.00 95.00 279 SER A N 1
ATOM 2229 C CA . SER A 1 279 ? -9.907 -11.746 19.770 1.00 95.00 279 SER A CA 1
ATOM 2230 C C . SER A 1 279 ? -10.240 -13.099 20.412 1.00 95.00 279 SER A C 1
ATOM 2232 O O . SER A 1 279 ? -9.383 -13.722 21.029 1.00 95.00 279 SER A O 1
ATOM 2234 N N . ASP A 1 280 ? -11.470 -13.589 20.245 1.00 91.38 280 ASP A N 1
ATOM 2235 C CA . ASP A 1 280 ? -11.913 -14.853 20.864 1.00 91.38 280 ASP A CA 1
ATOM 2236 C C . ASP A 1 280 ? -11.367 -16.112 20.177 1.00 91.38 280 ASP A C 1
ATOM 2238 O O . ASP A 1 280 ? -11.208 -17.155 20.809 1.00 91.38 280 ASP A O 1
ATOM 2242 N N . ALA A 1 281 ? -11.119 -16.041 18.867 1.00 92.00 281 ALA A N 1
ATOM 2243 C CA . ALA A 1 281 ? -10.833 -17.213 18.037 1.00 92.00 281 ALA A CA 1
ATOM 2244 C C . ALA A 1 281 ? -9.887 -16.880 16.875 1.00 92.00 281 ALA A C 1
ATOM 2246 O O . ALA A 1 281 ? -10.186 -17.198 15.726 1.00 92.00 281 ALA A O 1
ATOM 2247 N N . GLY A 1 282 ? -8.790 -16.179 17.163 1.00 93.69 282 GLY A N 1
ATOM 2248 C CA . GLY A 1 282 ? -7.875 -15.678 16.137 1.00 93.69 282 GLY A CA 1
ATOM 2249 C C . GLY A 1 282 ? -8.189 -14.255 15.705 1.00 93.69 282 GLY A C 1
ATOM 2250 O O . GLY A 1 282 ? -9.352 -13.825 15.689 1.00 93.69 282 GLY A O 1
ATOM 2251 N N . CYS A 1 283 ? -7.142 -13.511 15.371 1.00 94.88 283 CYS A N 1
ATOM 2252 C CA . CYS A 1 283 ? -7.251 -12.157 14.855 1.00 94.88 283 CYS A CA 1
ATOM 2253 C C . CYS A 1 283 ? -7.959 -12.160 13.502 1.00 94.88 283 CYS A C 1
ATOM 2255 O O . CYS A 1 283 ? -7.885 -13.120 12.740 1.00 94.88 283 CYS A O 1
ATOM 2257 N N . CYS A 1 284 ? -8.665 -11.072 13.221 1.00 94.81 284 CYS A N 1
ATOM 2258 C CA . CYS A 1 284 ? -9.350 -10.818 11.960 1.00 94.81 284 CYS A CA 1
ATOM 2259 C C . CYS A 1 284 ? -8.968 -9.428 11.442 1.00 94.81 284 CYS A C 1
ATOM 2261 O O . CYS A 1 284 ? -8.275 -8.664 12.116 1.00 94.81 284 CYS A O 1
ATOM 2263 N N . SER A 1 285 ? -9.444 -9.056 10.259 1.00 95.75 285 SER A N 1
ATOM 2264 C CA . SER A 1 285 ? -9.166 -7.736 9.690 1.00 95.75 285 SER A CA 1
ATOM 2265 C C . SER A 1 285 ? -9.643 -6.593 10.594 1.00 95.75 285 SER A C 1
ATOM 2267 O O . SER A 1 285 ? -8.917 -5.619 10.749 1.00 95.75 285 SER A O 1
ATOM 2269 N N . THR A 1 286 ? -10.774 -6.741 11.293 1.00 95.12 286 THR A N 1
ATOM 2270 C CA . THR A 1 286 ? -11.247 -5.749 12.276 1.00 95.12 286 THR A CA 1
ATOM 2271 C C . THR A 1 286 ? -10.270 -5.569 13.436 1.00 95.12 286 THR A C 1
ATOM 2273 O O . THR A 1 286 ? -9.953 -4.440 13.799 1.00 95.12 286 THR A O 1
ATOM 2276 N N . THR A 1 287 ? -9.748 -6.660 14.007 1.00 94.81 287 THR A N 1
ATOM 2277 C CA . THR A 1 287 ? -8.804 -6.560 15.134 1.00 94.81 287 THR A CA 1
ATOM 2278 C C . THR A 1 287 ? -7.470 -5.976 14.672 1.00 94.81 287 THR A C 1
ATOM 2280 O O . THR A 1 287 ? -6.869 -5.181 15.386 1.00 94.81 287 THR A O 1
ATOM 2283 N N . ARG A 1 288 ? -7.029 -6.297 13.446 1.00 95.38 288 ARG A N 1
ATOM 2284 C CA . ARG A 1 288 ? -5.825 -5.710 12.835 1.00 95.38 288 ARG A CA 1
ATOM 2285 C C . ARG A 1 288 ? -5.987 -4.225 12.522 1.00 95.38 288 ARG A C 1
ATOM 2287 O O . ARG A 1 288 ? -5.042 -3.474 12.733 1.00 95.38 288 ARG A O 1
ATOM 2294 N N . PHE A 1 289 ? -7.167 -3.809 12.068 1.00 95.31 289 PHE A N 1
ATOM 2295 C CA . PHE A 1 289 ? -7.511 -2.404 11.869 1.00 95.31 289 PHE A CA 1
ATOM 2296 C C . PHE A 1 289 ? -7.431 -1.615 13.175 1.00 95.31 289 PHE A C 1
ATOM 2298 O O . PHE A 1 289 ? -6.729 -0.611 13.226 1.00 95.31 289 PHE A O 1
ATOM 2305 N N . VAL A 1 290 ? -8.083 -2.104 14.237 1.00 94.12 290 VAL A N 1
ATOM 2306 C CA . VAL A 1 290 ? -8.043 -1.456 15.558 1.00 94.12 290 VAL A CA 1
ATOM 2307 C C . VAL A 1 290 ? -6.618 -1.388 16.094 1.00 94.12 290 VAL A C 1
ATOM 2309 O O . VAL A 1 290 ? -6.183 -0.318 16.499 1.00 94.12 290 VAL A O 1
ATOM 2312 N N . HIS A 1 291 ? -5.855 -2.477 15.984 1.00 93.19 291 HIS A N 1
ATOM 2313 C CA . HIS A 1 291 ? -4.454 -2.479 16.400 1.00 93.19 291 HIS A CA 1
ATOM 2314 C C . HIS A 1 291 ? -3.613 -1.437 15.643 1.00 93.19 291 HIS A C 1
ATOM 2316 O O . HIS A 1 291 ? -2.753 -0.790 16.232 1.00 93.19 291 HIS A O 1
ATOM 2322 N N . GLY A 1 292 ? -3.884 -1.227 14.350 1.00 92.62 292 GLY A N 1
ATOM 2323 C CA . GLY A 1 292 ? -3.238 -0.175 13.564 1.00 92.62 292 GLY A CA 1
ATOM 2324 C C . GLY A 1 292 ? -3.547 1.243 14.056 1.00 92.62 292 GLY A C 1
ATOM 2325 O O . GLY A 1 292 ? -2.708 2.122 13.894 1.00 92.62 292 GLY A O 1
ATOM 2326 N N . LEU A 1 293 ? -4.707 1.471 14.686 1.00 91.50 293 LEU A N 1
ATOM 2327 C CA . LEU A 1 293 ? -5.045 2.766 15.295 1.00 91.50 293 LEU A CA 1
ATOM 2328 C C . LEU A 1 293 ? -4.189 3.074 16.533 1.00 91.50 293 LEU A C 1
ATOM 2330 O O . LEU A 1 293 ? -4.121 4.233 16.928 1.00 91.50 293 LEU A O 1
ATOM 2334 N N . ALA A 1 294 ? -3.571 2.059 17.154 1.00 89.12 294 ALA A N 1
ATOM 2335 C CA . ALA A 1 294 ? -2.719 2.195 18.337 1.00 89.12 294 ALA A CA 1
ATOM 2336 C C . ALA A 1 294 ? -3.360 3.039 19.461 1.00 89.12 294 ALA A C 1
ATOM 2338 O O . ALA A 1 294 ? -2.711 3.889 20.074 1.00 89.12 294 ALA A O 1
ATOM 2339 N N . LEU A 1 295 ? -4.653 2.817 19.736 1.00 86.25 295 LEU A N 1
ATOM 2340 C CA . LEU A 1 295 ? -5.436 3.648 20.663 1.00 86.25 295 LEU A CA 1
ATOM 2341 C C . LEU A 1 295 ? -4.847 3.683 22.077 1.00 86.25 295 LEU A C 1
ATOM 2343 O O . LEU A 1 295 ? -4.956 4.697 22.764 1.00 86.25 295 LEU A O 1
ATOM 2347 N N . ASN A 1 296 ? -4.190 2.605 22.502 1.00 81.62 296 ASN A N 1
ATOM 2348 C CA . ASN A 1 296 ? -3.505 2.515 23.790 1.00 81.62 296 ASN A CA 1
ATOM 2349 C C . ASN A 1 296 ? -2.429 3.599 23.981 1.00 81.62 296 ASN A C 1
ATOM 2351 O O . ASN A 1 296 ? -2.155 3.986 25.114 1.00 81.62 296 ASN A O 1
ATOM 2355 N N . LYS A 1 297 ? -1.855 4.118 22.888 1.00 84.88 297 LYS A N 1
ATOM 2356 C CA . LYS A 1 297 ? -0.859 5.199 22.910 1.00 84.88 297 LYS A CA 1
ATOM 2357 C C . LYS A 1 297 ? -1.476 6.592 23.026 1.00 84.88 297 LYS A C 1
ATOM 2359 O O . LYS A 1 297 ? -0.759 7.562 23.240 1.00 84.88 297 LYS A O 1
ATOM 2364 N N . LEU A 1 298 ? -2.796 6.712 22.882 1.00 83.31 298 LEU A N 1
ATOM 2365 C CA . LEU A 1 298 ? -3.487 7.993 22.977 1.00 83.31 298 LEU A CA 1
ATOM 2366 C C . LEU A 1 298 ? -3.994 8.247 24.392 1.00 83.31 298 LEU A C 1
ATOM 2368 O O . LEU A 1 298 ? -4.430 7.305 25.063 1.00 83.31 298 LEU A O 1
ATOM 2372 N N . PRO A 1 299 ? -4.078 9.523 24.799 1.00 82.31 299 PRO A N 1
ATOM 2373 C CA . PRO A 1 299 ? -4.865 9.907 25.949 1.00 82.31 299 PRO A CA 1
ATOM 2374 C C . PRO A 1 299 ? -6.340 9.506 25.767 1.00 82.31 299 PRO A C 1
ATOM 2376 O O . PRO A 1 299 ? -6.865 9.530 24.649 1.00 82.31 299 PRO A O 1
ATOM 2379 N N . PRO A 1 300 ? -7.061 9.223 26.854 1.00 81.44 300 PRO A N 1
ATOM 2380 C CA . PRO A 1 300 ? -8.421 8.665 26.833 1.00 81.44 300 PRO A CA 1
ATOM 2381 C C . PRO A 1 300 ? -9.414 9.518 26.055 1.00 81.44 300 PRO A C 1
ATOM 2383 O O . PRO A 1 300 ? -10.142 9.025 25.195 1.00 81.44 300 PRO A O 1
ATOM 2386 N N . LYS A 1 301 ? -9.383 10.834 26.293 1.00 80.69 301 LYS A N 1
ATOM 2387 C CA . LYS A 1 301 ? -10.205 11.807 25.568 1.00 80.69 301 LYS A CA 1
ATOM 2388 C C . LYS A 1 301 ? -10.001 11.692 24.053 1.00 80.69 301 LYS A C 1
ATOM 2390 O O . LYS A 1 301 ? -10.971 11.695 23.301 1.00 80.69 301 LYS A O 1
ATOM 2395 N N . ARG A 1 302 ? -8.753 11.521 23.606 1.00 81.38 302 ARG A N 1
ATOM 2396 C CA . ARG A 1 302 ? -8.412 11.376 22.184 1.00 81.38 302 ARG A CA 1
ATOM 2397 C C . ARG A 1 302 ? -8.840 10.020 21.626 1.00 81.38 302 ARG A C 1
ATOM 2399 O O . ARG A 1 302 ? -9.335 9.980 20.504 1.00 81.38 302 ARG A O 1
ATOM 2406 N N . ARG A 1 303 ? -8.752 8.931 22.405 1.00 85.38 303 ARG A N 1
ATOM 2407 C CA . ARG A 1 303 ? -9.330 7.625 22.013 1.00 85.38 303 ARG A CA 1
ATOM 2408 C C . ARG A 1 303 ? -10.811 7.778 21.681 1.00 85.38 303 ARG A C 1
ATOM 2410 O O . ARG A 1 303 ? -11.264 7.312 20.637 1.00 85.38 303 ARG A O 1
ATOM 2417 N N . MET A 1 304 ? -11.541 8.490 22.540 1.00 84.19 304 MET A N 1
ATOM 2418 C CA . MET A 1 304 ? -12.967 8.719 22.344 1.00 84.19 304 MET A CA 1
ATOM 2419 C C . MET A 1 304 ? -13.271 9.580 21.121 1.00 84.19 304 MET A C 1
ATOM 2421 O O . MET A 1 304 ? -14.212 9.276 20.395 1.00 84.19 304 MET A O 1
ATOM 2425 N N . GLU A 1 305 ? -12.467 10.608 20.849 1.00 83.31 305 GLU A N 1
ATOM 2426 C CA . GLU A 1 305 ? -12.599 11.427 19.637 1.00 83.31 305 GLU A CA 1
ATOM 2427 C C . GLU A 1 305 ? -12.410 10.591 18.359 1.00 83.31 305 GLU A C 1
ATOM 2429 O O . GLU A 1 305 ? -13.215 10.701 17.430 1.00 83.31 305 GLU A O 1
ATOM 2434 N N . VAL A 1 306 ? -11.409 9.701 18.326 1.00 84.81 306 VAL A N 1
ATOM 2435 C CA . VAL A 1 306 ? -11.180 8.784 17.193 1.00 84.81 306 VAL A CA 1
ATOM 2436 C C . VAL A 1 306 ? -12.374 7.847 16.995 1.00 84.81 306 VAL A C 1
ATOM 2438 O O . VAL A 1 306 ? -12.899 7.743 15.885 1.00 84.81 306 VAL A O 1
ATOM 2441 N N . ILE A 1 307 ? -12.853 7.205 18.064 1.00 85.62 307 ILE A N 1
ATOM 2442 C CA . ILE A 1 307 ? -14.010 6.294 18.009 1.00 85.62 307 ILE A CA 1
ATOM 2443 C C . ILE A 1 307 ? -15.2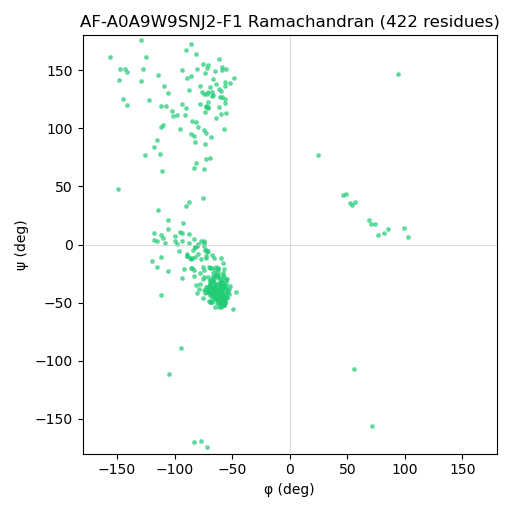77 7.042 17.588 1.00 85.62 307 ILE A C 1
ATOM 2445 O O . ILE A 1 307 ? -16.044 6.544 16.761 1.00 85.62 307 ILE A O 1
ATOM 2449 N N . SER A 1 308 ? -15.474 8.257 18.104 1.00 84.25 308 SER A N 1
ATOM 2450 C CA . SER A 1 308 ? -16.601 9.104 17.732 1.00 84.25 308 SER A CA 1
ATOM 2451 C C . SER A 1 308 ? -16.592 9.386 16.239 1.00 84.25 308 SER A C 1
ATOM 2453 O O . SER A 1 308 ? -17.603 9.160 15.576 1.00 84.25 308 SER A O 1
ATOM 2455 N N . LYS A 1 309 ? -15.446 9.784 15.680 1.00 81.56 309 LYS A N 1
ATOM 2456 C CA . LYS A 1 309 ? -15.362 10.058 14.247 1.00 81.56 309 LYS A CA 1
ATOM 2457 C C . LYS A 1 309 ? -15.591 8.804 13.404 1.00 81.56 309 LYS A C 1
ATOM 2459 O O . LYS A 1 309 ? -16.309 8.876 12.408 1.00 81.56 309 LYS A O 1
ATOM 2464 N N . LEU A 1 310 ? -15.026 7.658 13.792 1.00 82.56 310 LEU A N 1
ATOM 2465 C CA . LEU A 1 310 ? -15.308 6.388 13.110 1.00 82.56 310 LEU A CA 1
ATOM 2466 C C . LEU A 1 310 ? -16.820 6.100 13.078 1.00 82.56 310 LEU A C 1
ATOM 2468 O O . LEU A 1 310 ? -17.330 5.604 12.073 1.00 82.56 310 LEU A O 1
ATOM 2472 N N . GLY A 1 311 ? -17.542 6.491 14.130 1.00 83.12 311 GLY A N 1
ATOM 2473 C CA . GLY A 1 311 ? -18.998 6.423 14.193 1.00 83.12 311 GLY A CA 1
ATOM 2474 C C . GLY A 1 311 ? -19.740 7.358 13.252 1.00 83.12 311 GLY A C 1
ATOM 2475 O O . GLY A 1 311 ? -20.641 6.905 12.5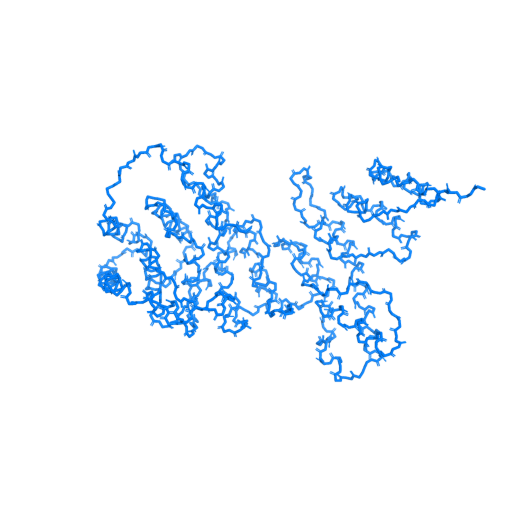37 1.00 83.12 311 GLY A O 1
ATOM 2476 N N . ASP A 1 312 ? -19.343 8.627 13.189 1.00 81.00 312 ASP A N 1
ATOM 2477 C CA . ASP A 1 312 ? -19.931 9.601 12.259 1.00 81.00 312 ASP A CA 1
ATOM 2478 C C . ASP A 1 312 ? -19.789 9.116 10.814 1.00 81.00 312 ASP A C 1
ATOM 2480 O O . ASP A 1 312 ? -20.742 9.087 10.031 1.00 81.00 312 ASP A O 1
ATOM 2484 N N . ILE A 1 313 ? -18.583 8.656 10.497 1.00 75.44 313 ILE A N 1
ATOM 2485 C CA . ILE A 1 313 ? -18.207 8.093 9.212 1.00 75.44 313 ILE A CA 1
ATOM 2486 C C . ILE A 1 313 ? -19.062 6.865 8.872 1.00 75.44 313 ILE A C 1
ATOM 2488 O O . ILE A 1 313 ? -19.633 6.778 7.781 1.00 75.44 313 ILE A O 1
ATOM 2492 N N . SER A 1 314 ? -19.178 5.920 9.808 1.00 79.56 314 SER A N 1
ATOM 2493 C CA . SER A 1 314 ? -19.943 4.695 9.592 1.00 79.56 314 SER A CA 1
ATOM 2494 C C . SER A 1 314 ? -21.426 4.977 9.371 1.00 79.56 314 SER A C 1
ATOM 2496 O O . SER A 1 314 ? -22.048 4.361 8.502 1.00 79.56 314 SER A O 1
ATOM 2498 N N . THR A 1 315 ? -21.991 5.921 10.126 1.00 79.38 315 THR A N 1
ATOM 2499 C CA . THR A 1 315 ? -23.408 6.302 10.043 1.00 79.38 315 THR A CA 1
ATOM 2500 C C . THR A 1 315 ? -23.728 6.925 8.690 1.00 79.38 315 THR A C 1
ATOM 2502 O O . THR A 1 315 ? -24.704 6.549 8.042 1.00 79.38 315 THR A O 1
ATOM 2505 N N . GLN A 1 316 ? -22.868 7.823 8.205 1.00 76.88 316 GLN A N 1
ATOM 2506 C CA . GLN A 1 316 ? -23.041 8.465 6.901 1.00 76.88 316 GLN A CA 1
ATOM 2507 C C . GLN A 1 316 ? -22.963 7.480 5.724 1.00 76.88 316 GLN A C 1
ATOM 2509 O O . GLN A 1 316 ? -23.512 7.753 4.656 1.00 76.88 316 GLN A O 1
ATOM 2514 N N . ARG A 1 317 ? -22.267 6.348 5.892 1.00 78.62 317 ARG A N 1
ATOM 2515 C CA . ARG A 1 317 ? -21.907 5.434 4.795 1.00 78.62 317 ARG A CA 1
ATOM 2516 C C . ARG A 1 317 ? -22.492 4.029 4.921 1.00 78.62 317 ARG A C 1
ATOM 2518 O O . ARG A 1 317 ? -22.241 3.201 4.053 1.00 78.62 317 ARG A O 1
ATOM 2525 N N . SER A 1 318 ? -23.317 3.780 5.942 1.00 80.38 318 SER A N 1
ATOM 2526 C CA . SER A 1 318 ? -23.983 2.487 6.183 1.00 80.38 318 SER A CA 1
ATOM 2527 C C . SER A 1 318 ? -23.013 1.301 6.300 1.00 80.38 318 SER A C 1
ATOM 2529 O O . SER A 1 318 ? -23.309 0.195 5.847 1.00 80.38 318 SER A O 1
ATOM 2531 N N . VAL A 1 319 ? -21.846 1.520 6.910 1.00 77.31 319 VAL A N 1
ATOM 2532 C CA . VAL A 1 319 ? -20.853 0.461 7.145 1.00 77.31 319 VAL A CA 1
ATOM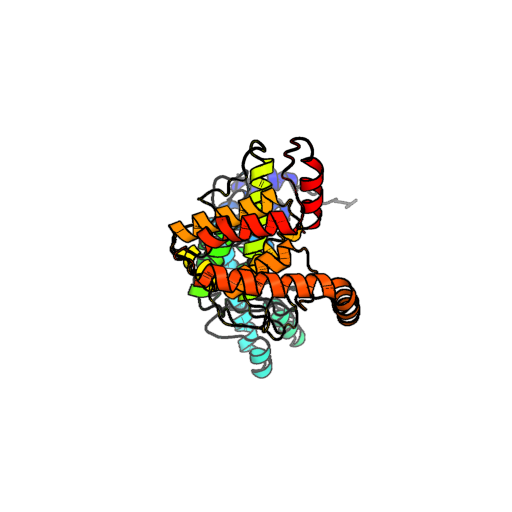 2533 C C . VAL A 1 319 ? -21.319 -0.424 8.312 1.00 77.31 319 VAL A C 1
ATOM 2535 O O . VAL A 1 319 ? -21.708 0.084 9.360 1.00 77.31 319 VAL A O 1
ATOM 2538 N N . THR A 1 320 ? -21.308 -1.752 8.148 1.00 79.88 320 THR A N 1
ATOM 2539 C CA . THR A 1 320 ? -21.886 -2.721 9.112 1.00 79.88 320 THR A CA 1
ATOM 2540 C C . THR A 1 320 ? -20.843 -3.584 9.860 1.00 79.88 320 THR A C 1
ATOM 2542 O O . THR A 1 320 ? -20.805 -4.799 9.748 1.00 79.88 320 THR A O 1
ATOM 2545 N N . ALA A 1 321 ? -19.960 -2.993 10.665 1.00 83.62 321 ALA A N 1
ATOM 2546 C CA . ALA A 1 321 ? -18.908 -3.764 11.354 1.00 83.62 321 ALA A CA 1
ATOM 2547 C C . ALA A 1 321 ? -19.436 -4.939 12.211 1.00 83.62 321 ALA A C 1
ATOM 2549 O O . ALA A 1 321 ? -20.521 -4.852 12.781 1.00 83.62 321 ALA A O 1
ATOM 2550 N N . ASN A 1 322 ? -18.635 -6.005 12.368 1.00 90.19 322 ASN A N 1
ATOM 2551 C CA . ASN A 1 322 ? -18.905 -7.059 13.354 1.00 90.19 322 ASN A CA 1
ATOM 2552 C C . ASN A 1 322 ? -18.833 -6.468 14.781 1.00 90.19 322 ASN A C 1
ATOM 2554 O O . ASN A 1 322 ? -17.721 -6.175 15.239 1.00 90.19 322 ASN A O 1
ATOM 2558 N N . PRO A 1 323 ? -19.969 -6.321 15.498 1.00 93.00 323 PRO A N 1
ATOM 2559 C CA . PRO A 1 323 ? -20.004 -5.627 16.785 1.00 93.00 323 PRO A CA 1
ATOM 2560 C C . PRO A 1 323 ? -19.081 -6.252 17.824 1.00 93.00 323 PRO A C 1
ATOM 2562 O O . PRO A 1 323 ? -18.303 -5.552 18.462 1.00 93.00 323 PRO A O 1
ATOM 2565 N N . SER A 1 324 ? -19.117 -7.580 17.940 1.00 94.06 324 SER A N 1
ATOM 2566 C CA . SER A 1 324 ? -18.366 -8.315 18.955 1.00 94.06 324 SER A CA 1
ATOM 2567 C C . SER A 1 324 ? -16.856 -8.188 18.746 1.00 94.06 324 SER A C 1
ATOM 2569 O O . SER A 1 324 ? -16.121 -7.864 19.676 1.00 94.06 324 SER A O 1
ATOM 2571 N N . ALA A 1 325 ? -16.388 -8.349 17.502 1.00 94.31 325 ALA A N 1
ATOM 2572 C CA . ALA A 1 325 ? -14.967 -8.206 17.189 1.00 94.31 325 ALA A CA 1
ATOM 2573 C C . ALA A 1 325 ? -14.464 -6.772 17.423 1.00 94.31 325 ALA A C 1
ATOM 2575 O O . ALA A 1 325 ? -13.362 -6.592 17.940 1.00 94.31 325 ALA A O 1
ATOM 2576 N N . LEU A 1 326 ? -15.264 -5.761 17.059 1.00 94.69 326 LEU A N 1
ATOM 2577 C CA . LEU A 1 326 ? -14.890 -4.359 17.231 1.00 94.69 326 LEU A CA 1
ATOM 2578 C C . LEU A 1 326 ? -14.880 -3.952 18.712 1.00 94.69 326 LEU A C 1
ATOM 2580 O O . LEU A 1 326 ? -13.881 -3.406 19.172 1.00 94.69 326 LEU A O 1
ATOM 2584 N N . ILE A 1 327 ? -15.939 -4.267 19.468 1.00 96.31 327 ILE A N 1
ATOM 2585 C CA . ILE A 1 327 ? -16.027 -3.983 20.911 1.00 96.31 327 ILE A CA 1
ATOM 2586 C C . ILE A 1 327 ? -14.878 -4.672 21.656 1.00 96.31 327 ILE A C 1
ATOM 2588 O O . ILE A 1 327 ? -14.221 -4.030 22.477 1.00 96.31 327 ILE A O 1
ATOM 2592 N N . ARG A 1 328 ? -14.582 -5.945 21.344 1.00 96.94 328 ARG A N 1
ATOM 2593 C CA . ARG A 1 328 ? -13.474 -6.680 21.971 1.00 96.94 328 ARG A CA 1
ATOM 2594 C C . ARG A 1 328 ? -12.125 -6.030 21.703 1.00 96.94 328 ARG A C 1
ATOM 2596 O O . ARG A 1 328 ? -11.390 -5.775 22.653 1.00 96.94 328 ARG A O 1
ATOM 2603 N N . ALA A 1 329 ? -11.822 -5.725 20.443 1.00 95.81 329 ALA A N 1
ATOM 2604 C CA . ALA A 1 329 ? -10.552 -5.110 20.074 1.00 95.81 329 ALA A CA 1
ATOM 2605 C C . ALA A 1 329 ? -10.382 -3.713 20.695 1.00 95.81 329 ALA A C 1
ATOM 2607 O O . ALA A 1 329 ? -9.332 -3.423 21.260 1.00 95.81 329 ALA A O 1
ATOM 2608 N N . LEU A 1 330 ? -11.423 -2.871 20.651 1.00 95.38 330 LEU A N 1
ATOM 2609 C CA . LEU A 1 330 ? -11.386 -1.527 21.237 1.00 95.38 330 LEU A CA 1
ATOM 2610 C C . LEU A 1 330 ? -11.214 -1.573 22.757 1.00 95.38 330 LEU A C 1
ATOM 2612 O O . LEU A 1 330 ? -10.403 -0.828 23.304 1.00 95.38 330 LEU A O 1
ATOM 2616 N N . THR A 1 331 ? -11.950 -2.452 23.444 1.00 96.38 331 THR A N 1
ATOM 2617 C CA . THR A 1 331 ? -11.827 -2.631 24.901 1.00 96.38 331 THR A CA 1
ATOM 2618 C C . THR A 1 331 ? -10.431 -3.128 25.265 1.00 96.38 331 THR A C 1
ATOM 2620 O O . THR A 1 331 ? -9.811 -2.585 26.173 1.00 96.38 331 THR A O 1
ATOM 2623 N N . PHE A 1 332 ? -9.910 -4.113 24.525 1.00 95.81 332 PHE A N 1
ATOM 2624 C CA . PHE A 1 332 ? -8.568 -4.659 24.729 1.00 95.81 332 PHE A CA 1
ATOM 2625 C C . PHE A 1 332 ? -7.486 -3.576 24.625 1.00 95.81 332 PHE A C 1
ATOM 2627 O O . PHE A 1 332 ? -6.684 -3.428 25.549 1.00 95.81 332 PHE A O 1
ATOM 2634 N N . ASP A 1 333 ? -7.500 -2.790 23.544 1.00 92.88 333 ASP A N 1
ATOM 2635 C CA . ASP A 1 333 ? -6.533 -1.708 23.339 1.00 92.88 333 ASP A CA 1
ATOM 2636 C C . ASP A 1 333 ? -6.708 -0.592 24.379 1.00 92.88 333 ASP A C 1
ATOM 2638 O O . ASP A 1 333 ? -5.728 -0.066 24.896 1.00 92.88 333 ASP A O 1
ATOM 2642 N N . THR A 1 334 ? -7.942 -0.247 24.751 1.00 91.81 334 THR A N 1
ATOM 2643 C CA . THR A 1 334 ? -8.206 0.818 25.738 1.00 91.81 334 THR A CA 1
ATOM 2644 C C . THR A 1 334 ? -7.735 0.435 27.144 1.00 91.81 334 THR A C 1
ATOM 2646 O O . THR A 1 334 ? -7.271 1.294 27.890 1.00 91.81 334 THR A O 1
ATOM 2649 N N . LEU A 1 335 ? -7.778 -0.854 27.493 1.00 92.94 335 LEU A N 1
ATOM 2650 C CA . LEU A 1 335 ? -7.188 -1.381 28.729 1.00 92.94 335 LEU A CA 1
ATOM 2651 C C . LEU A 1 335 ? -5.651 -1.466 28.680 1.00 92.94 335 LEU A C 1
ATOM 2653 O O . LEU A 1 335 ? -5.042 -1.938 29.641 1.00 92.94 335 LEU A O 1
ATOM 2657 N N . SER A 1 336 ? -5.025 -1.046 27.574 1.00 90.75 336 SER A N 1
ATOM 2658 C CA . SER A 1 336 ? -3.583 -1.146 27.332 1.00 90.75 336 SER A CA 1
ATOM 2659 C C . SER A 1 336 ? -3.047 -2.563 27.538 1.00 90.75 336 SER A C 1
ATOM 2661 O O . SER A 1 336 ? -1.932 -2.761 28.027 1.00 90.75 336 SER A O 1
ATOM 2663 N N . LEU A 1 337 ? -3.849 -3.569 27.177 1.00 91.75 337 LEU A N 1
ATOM 2664 C CA . LEU A 1 337 ? -3.404 -4.949 27.231 1.00 91.75 337 LEU A CA 1
ATOM 2665 C C . LEU A 1 337 ? -2.338 -5.188 26.147 1.00 91.75 337 LEU A C 1
ATOM 2667 O O . LEU A 1 337 ? -2.504 -4.766 25.002 1.00 91.75 337 LEU A O 1
ATOM 2671 N N . PRO A 1 338 ? -1.238 -5.876 26.476 1.00 90.00 338 PRO A N 1
ATOM 2672 C CA . PRO A 1 338 ? -0.179 -6.158 25.521 1.00 90.00 338 PRO A CA 1
ATOM 2673 C C . PRO A 1 338 ? -0.632 -7.202 24.499 1.00 90.00 338 PRO A C 1
ATOM 2675 O O . PRO A 1 338 ? -1.123 -8.284 24.846 1.00 90.00 338 PRO A O 1
ATOM 2678 N N . HIS A 1 339 ? -0.433 -6.892 23.219 1.00 88.50 339 HIS A N 1
ATOM 2679 C CA . HIS A 1 339 ? -0.673 -7.844 22.141 1.00 88.50 339 HIS A CA 1
ATOM 2680 C C . HIS A 1 339 ? 0.337 -8.991 22.225 1.00 88.50 339 HIS A C 1
ATOM 2682 O O . HIS A 1 339 ? 1.539 -8.784 22.267 1.00 88.50 339 HIS A O 1
ATOM 2688 N N . THR A 1 340 ? -0.173 -10.219 22.198 1.00 88.00 340 THR A N 1
ATOM 2689 C CA . THR A 1 340 ? 0.603 -11.465 22.011 1.00 88.00 340 THR A CA 1
ATOM 2690 C C . THR A 1 340 ? 0.391 -12.020 20.604 1.00 88.00 340 THR A C 1
ATOM 2692 O O . THR A 1 340 ? 0.516 -13.214 20.334 1.00 88.00 340 THR A O 1
ATOM 2695 N N . CYS A 1 341 ? -0.035 -11.136 19.706 1.00 86.56 341 CYS A N 1
ATOM 2696 C CA . CYS A 1 341 ? -0.291 -11.460 18.328 1.00 86.56 341 CYS A CA 1
ATOM 2697 C C . CYS A 1 341 ? 1.032 -11.718 17.614 1.00 86.56 341 CYS A C 1
ATOM 2699 O O . CYS A 1 341 ? 1.825 -10.792 17.472 1.00 86.56 341 CYS A O 1
ATOM 2701 N N . ASN A 1 342 ? 1.238 -12.937 17.111 1.00 75.62 342 ASN A N 1
ATOM 2702 C CA . ASN A 1 342 ? 2.405 -13.288 16.299 1.00 75.62 342 ASN A CA 1
ATOM 2703 C C . ASN A 1 342 ? 2.262 -12.700 14.884 1.00 75.62 342 ASN A C 1
ATOM 2705 O O . ASN A 1 342 ? 1.996 -13.410 13.908 1.00 75.62 342 ASN A O 1
ATOM 2709 N N . HIS A 1 343 ? 2.268 -11.369 14.806 1.00 73.25 343 HIS A N 1
ATOM 2710 C CA . HIS A 1 343 ? 2.111 -10.638 13.558 1.00 73.25 343 HIS A CA 1
ATOM 2711 C C . HIS A 1 343 ? 3.291 -9.746 13.197 1.00 73.25 343 HIS A C 1
ATOM 2713 O O . HIS A 1 343 ? 3.367 -9.324 12.041 1.00 73.25 343 HIS A O 1
ATOM 2719 N N . SER A 1 344 ? 4.194 -9.492 14.143 1.00 62.69 344 SER A N 1
ATOM 2720 C CA . SER A 1 344 ? 5.529 -8.965 13.873 1.00 62.69 344 SER A CA 1
ATOM 2721 C C . SER A 1 344 ? 6.415 -10.078 13.308 1.00 62.69 344 SER A C 1
ATOM 2723 O O . SER A 1 344 ? 6.171 -11.267 13.494 1.00 62.69 344 SER A O 1
ATOM 2725 N N . THR A 1 345 ? 7.437 -9.687 12.558 1.00 52.34 345 THR A N 1
ATOM 2726 C CA . THR A 1 345 ? 8.445 -10.588 11.983 1.00 52.34 345 THR A CA 1
ATOM 2727 C C . THR A 1 345 ? 9.487 -11.064 12.998 1.00 52.34 345 THR A C 1
ATOM 2729 O O . THR A 1 345 ? 10.407 -11.784 12.613 1.00 52.34 345 THR A O 1
ATOM 2732 N N . ASP A 1 346 ? 9.361 -10.682 14.269 1.00 54.47 346 ASP A N 1
ATOM 2733 C CA . ASP A 1 346 ? 10.390 -10.911 15.276 1.00 54.47 346 ASP A CA 1
ATOM 2734 C C . ASP A 1 346 ? 10.127 -12.218 16.036 1.00 54.47 346 ASP A C 1
ATOM 2736 O O . ASP A 1 346 ? 9.074 -12.445 16.622 1.00 54.47 346 ASP A O 1
ATOM 2740 N N . ILE A 1 347 ? 11.102 -13.124 15.956 1.00 51.38 347 ILE A N 1
ATOM 2741 C CA . ILE A 1 347 ? 10.984 -14.548 16.314 1.00 51.38 347 ILE A CA 1
ATOM 2742 C C . ILE A 1 347 ? 11.140 -14.803 17.832 1.00 51.38 347 ILE A C 1
ATOM 2744 O O . ILE A 1 347 ? 10.947 -15.928 18.289 1.00 51.38 347 ILE A O 1
ATOM 2748 N N . ASP A 1 348 ? 11.407 -13.782 18.648 1.00 54.31 348 ASP A N 1
ATOM 2749 C CA . ASP A 1 348 ? 11.774 -13.963 20.066 1.00 54.31 348 ASP A CA 1
ATOM 2750 C C . ASP A 1 348 ? 10.599 -13.897 21.077 1.00 54.31 348 ASP A C 1
ATOM 2752 O O . ASP A 1 348 ? 10.809 -13.937 22.292 1.00 54.31 348 ASP A O 1
ATOM 2756 N N . ASP A 1 349 ? 9.346 -13.889 20.614 1.00 60.44 349 ASP A N 1
ATOM 2757 C CA . ASP A 1 349 ? 8.193 -13.491 21.441 1.00 60.44 349 ASP A CA 1
ATOM 2758 C C . ASP A 1 349 ? 7.496 -14.597 22.256 1.00 60.44 349 ASP A C 1
ATOM 2760 O O . ASP A 1 349 ? 6.661 -14.289 23.106 1.00 60.44 349 ASP A O 1
ATOM 2764 N N . GLU A 1 350 ? 7.791 -15.890 22.073 1.00 64.81 350 GLU A N 1
ATOM 2765 C CA . GLU A 1 350 ? 6.982 -16.936 22.737 1.00 64.81 350 GLU A CA 1
ATOM 2766 C C . GLU A 1 350 ? 7.182 -16.977 24.268 1.00 64.81 350 GLU A C 1
ATOM 2768 O O . GLU A 1 350 ? 6.244 -17.249 25.028 1.00 64.81 350 GLU A O 1
ATOM 2773 N N . ILE A 1 351 ? 8.396 -16.676 24.742 1.00 63.94 351 ILE A N 1
ATOM 2774 C CA . ILE A 1 351 ? 8.710 -16.618 26.179 1.00 63.94 351 ILE A CA 1
ATOM 2775 C C . ILE A 1 351 ? 8.137 -15.337 26.795 1.00 63.94 351 ILE A C 1
ATOM 2777 O O . ILE A 1 351 ? 7.448 -15.422 27.815 1.00 63.94 351 ILE A O 1
ATOM 2781 N N . LEU A 1 352 ? 8.333 -14.185 26.143 1.00 68.31 352 LEU A N 1
ATOM 2782 C CA . LEU A 1 352 ? 7.753 -12.910 26.574 1.00 68.31 352 LEU A CA 1
ATOM 2783 C C . LEU A 1 352 ? 6.226 -12.986 26.631 1.00 68.31 352 LEU A C 1
ATOM 2785 O O . LEU A 1 352 ? 5.635 -12.642 27.650 1.00 68.31 352 LEU A O 1
ATOM 2789 N N . ALA A 1 353 ? 5.580 -13.551 25.607 1.00 70.88 353 ALA A N 1
ATOM 2790 C CA . ALA A 1 353 ? 4.129 -13.704 25.574 1.00 70.88 353 ALA A CA 1
ATOM 2791 C C . ALA A 1 353 ? 3.588 -14.473 26.791 1.00 70.88 353 ALA A C 1
ATOM 2793 O O . ALA A 1 353 ? 2.521 -14.140 27.313 1.00 70.88 353 ALA A O 1
ATOM 2794 N N . ARG A 1 354 ? 4.317 -15.486 27.280 1.00 67.25 354 ARG A N 1
ATOM 2795 C CA . ARG A 1 354 ? 3.929 -16.256 28.472 1.00 67.25 354 ARG A CA 1
ATOM 2796 C C . ARG A 1 354 ? 4.118 -15.487 29.773 1.00 67.25 354 ARG A C 1
ATOM 2798 O O . ARG A 1 354 ? 3.260 -15.580 30.651 1.00 67.25 354 ARG A O 1
ATOM 2805 N N . GLU A 1 355 ? 5.224 -14.766 29.918 1.00 70.94 355 GLU A N 1
ATOM 2806 C CA . GLU A 1 355 ? 5.490 -13.954 31.111 1.00 70.94 355 GLU A CA 1
ATOM 2807 C C . GLU A 1 355 ? 4.458 -12.826 31.225 1.00 70.94 355 GLU A C 1
ATOM 2809 O O . GLU A 1 355 ? 3.770 -12.707 32.242 1.00 70.94 355 GLU A O 1
ATOM 2814 N N . THR A 1 356 ? 4.214 -12.129 30.118 1.00 73.69 356 THR A N 1
ATOM 2815 C CA . THR A 1 356 ? 3.210 -11.074 30.006 1.00 73.69 356 THR A CA 1
ATOM 2816 C C . THR A 1 356 ? 1.785 -11.563 30.305 1.00 73.69 356 THR A C 1
ATOM 2818 O O . THR A 1 356 ? 1.004 -10.860 30.951 1.00 73.69 356 THR A O 1
ATOM 2821 N N . GLN A 1 357 ? 1.412 -12.782 29.900 1.00 71.38 357 GLN A N 1
ATOM 2822 C CA . GLN A 1 357 ? 0.081 -13.336 30.200 1.00 71.38 357 GLN A CA 1
ATOM 2823 C C . GLN A 1 357 ? -0.167 -13.550 31.700 1.00 71.38 357 GLN A C 1
ATOM 2825 O O . GLN A 1 357 ? -1.295 -13.385 32.169 1.00 71.38 357 GLN A O 1
ATOM 2830 N N . ASN A 1 358 ? 0.862 -13.911 32.471 1.00 73.25 358 ASN A N 1
ATOM 2831 C CA . ASN A 1 358 ? 0.706 -14.106 33.913 1.00 73.25 358 ASN A CA 1
ATOM 2832 C C . ASN A 1 358 ? 0.549 -12.774 34.650 1.00 73.25 358 ASN A C 1
ATOM 2834 O O . ASN A 1 358 ? -0.276 -12.675 35.560 1.00 73.25 358 ASN A O 1
ATOM 2838 N N . GLU A 1 359 ? 1.295 -11.754 34.230 1.00 77.75 359 GLU A N 1
ATOM 2839 C CA . GLU A 1 359 ? 1.226 -10.403 34.797 1.00 77.75 359 GLU A CA 1
ATOM 2840 C C . GLU A 1 359 ? -0.118 -9.726 34.505 1.00 77.75 359 GLU A C 1
ATOM 2842 O O . GLU A 1 359 ? -0.653 -8.996 35.337 1.00 77.75 359 GLU A O 1
ATOM 2847 N N . THR A 1 360 ? -0.722 -10.039 33.357 1.00 85.25 360 THR A N 1
ATOM 2848 C CA . THR A 1 360 ? -1.965 -9.411 32.886 1.00 85.25 360 THR A CA 1
ATOM 2849 C C . THR A 1 360 ? -3.234 -10.169 33.262 1.00 85.25 360 THR A C 1
ATOM 2851 O O . THR A 1 360 ? -4.329 -9.737 32.905 1.00 85.25 360 THR A O 1
ATOM 2854 N N . LYS A 1 361 ? -3.145 -11.271 34.020 1.00 88.69 361 LYS A N 1
ATOM 2855 C CA . LYS A 1 361 ? -4.302 -12.130 34.334 1.00 88.69 361 LYS A CA 1
ATOM 2856 C C . LYS A 1 361 ? -5.491 -11.367 34.934 1.00 88.69 361 LYS A C 1
ATOM 2858 O O . LYS A 1 361 ? -6.631 -11.657 34.583 1.00 88.69 361 LYS A O 1
ATOM 2863 N N . GLY A 1 362 ? -5.233 -10.406 35.827 1.00 92.00 362 GLY A N 1
ATOM 2864 C CA . GLY A 1 362 ? -6.283 -9.564 36.414 1.00 92.00 362 GLY A CA 1
ATOM 2865 C C . GLY A 1 362 ? -6.980 -8.688 35.370 1.00 92.00 362 GLY A C 1
ATOM 2866 O O . GLY A 1 362 ? -8.205 -8.653 35.315 1.00 92.00 362 GLY A O 1
ATOM 2867 N N . SER A 1 363 ? -6.204 -8.054 34.492 1.00 93.19 363 SER A N 1
ATOM 2868 C CA . SER A 1 363 ? -6.715 -7.210 33.408 1.00 93.19 363 SER A CA 1
ATOM 2869 C C . SER A 1 363 ? -7.432 -8.014 32.316 1.00 93.19 363 SER A C 1
ATOM 2871 O O . SER A 1 363 ? -8.394 -7.529 31.734 1.00 93.19 363 SER A O 1
ATOM 2873 N N . VAL A 1 364 ? -7.019 -9.261 32.063 1.00 93.81 364 VAL A N 1
ATOM 2874 C CA . VAL A 1 364 ? -7.730 -10.177 31.153 1.00 93.81 364 VAL A CA 1
ATOM 2875 C C . VAL A 1 364 ? -9.085 -10.587 31.731 1.00 93.81 364 VAL A C 1
ATOM 2877 O O . VAL A 1 364 ? -10.063 -10.612 30.994 1.00 93.81 364 VAL A O 1
ATOM 2880 N N . GLN A 1 365 ? -9.172 -10.858 33.038 1.00 95.81 365 GLN A N 1
ATOM 2881 C CA . GLN A 1 365 ? -10.468 -11.117 33.674 1.00 95.81 365 GLN A CA 1
ATOM 2882 C C . GLN A 1 365 ? -11.378 -9.886 33.589 1.00 95.81 365 GLN A C 1
ATOM 2884 O O . GLN A 1 365 ? -12.542 -10.021 33.234 1.00 95.81 365 GLN A O 1
ATOM 2889 N N . LEU A 1 366 ? -10.835 -8.692 33.852 1.00 96.31 366 LEU A N 1
ATOM 2890 C CA . LEU A 1 366 ? -11.572 -7.437 33.706 1.00 96.31 366 LEU A CA 1
ATOM 2891 C C . LEU A 1 366 ? -12.081 -7.232 32.272 1.00 96.31 366 LEU A C 1
ATOM 2893 O O . LEU A 1 366 ? -13.219 -6.815 32.090 1.00 96.31 366 LEU A O 1
ATOM 2897 N N . LEU A 1 367 ? -11.263 -7.539 31.260 1.00 96.62 367 LEU A N 1
ATOM 2898 C CA . LEU A 1 367 ? -11.690 -7.521 29.862 1.00 96.62 367 LEU A CA 1
ATOM 2899 C C . LEU A 1 367 ? -12.890 -8.446 29.644 1.00 96.62 367 LEU A C 1
ATOM 2901 O O . LEU A 1 367 ? -13.887 -8.002 29.091 1.00 96.62 367 LEU A O 1
ATOM 2905 N N . ASP A 1 368 ? -12.802 -9.709 30.061 1.00 97.06 368 ASP A N 1
ATOM 2906 C CA . ASP A 1 368 ? -13.882 -10.674 29.839 1.00 97.06 368 ASP A CA 1
ATOM 2907 C C . ASP A 1 368 ? -15.176 -10.248 30.575 1.00 97.06 368 ASP A C 1
ATOM 2909 O O . ASP A 1 368 ? -16.249 -10.271 29.971 1.00 97.06 368 ASP A O 1
ATOM 2913 N N . ASP A 1 369 ? -15.073 -9.738 31.811 1.00 97.88 369 ASP A N 1
ATOM 2914 C CA . ASP A 1 369 ? -16.214 -9.207 32.576 1.00 97.88 369 ASP A CA 1
ATOM 2915 C C . ASP A 1 369 ? -16.878 -8.005 31.867 1.00 97.88 369 ASP A C 1
ATOM 2917 O O . ASP A 1 369 ? -18.107 -7.919 31.784 1.00 97.88 369 ASP A O 1
ATOM 2921 N N . LEU A 1 370 ? -16.075 -7.081 31.322 1.00 98.19 370 LEU A N 1
ATOM 2922 C CA . LEU A 1 370 ? -16.572 -5.925 30.567 1.00 98.19 370 LEU A CA 1
ATOM 2923 C C . LEU A 1 370 ? -17.220 -6.332 29.246 1.00 98.19 370 LEU A C 1
ATOM 2925 O O . LEU A 1 370 ? -18.208 -5.731 28.839 1.00 98.19 370 LEU A O 1
ATOM 2929 N N . LEU A 1 371 ? -16.696 -7.347 28.561 1.00 97.75 371 LEU A N 1
ATOM 2930 C CA . LEU A 1 371 ? -17.284 -7.815 27.307 1.00 97.75 371 LEU A CA 1
ATOM 2931 C C . LEU A 1 371 ? -18.630 -8.497 27.528 1.00 97.75 371 LEU A C 1
ATOM 2933 O O . LEU A 1 371 ? -19.547 -8.286 26.733 1.00 97.75 371 LEU A O 1
ATOM 2937 N N . ASP A 1 372 ? -18.783 -9.248 28.618 1.00 97.69 372 ASP A N 1
ATOM 2938 C CA . ASP A 1 372 ? -20.076 -9.801 29.020 1.00 97.69 372 ASP A CA 1
ATOM 2939 C C . ASP A 1 372 ? -21.091 -8.691 29.341 1.00 97.69 372 ASP A C 1
ATOM 2941 O O . ASP A 1 372 ? -22.260 -8.792 28.949 1.00 97.69 372 ASP A O 1
ATOM 2945 N N . GLU A 1 373 ? -20.660 -7.619 30.017 1.00 98.19 373 GLU A N 1
ATOM 2946 C CA . GLU A 1 373 ? -21.472 -6.417 30.258 1.00 98.19 373 GLU A CA 1
ATOM 2947 C C . GLU A 1 373 ? -21.870 -5.748 28.931 1.00 98.19 373 GLU A C 1
ATOM 2949 O O . GLU A 1 373 ? -23.060 -5.552 28.660 1.00 98.19 373 GLU A O 1
ATOM 2954 N N . PHE A 1 374 ? -20.894 -5.445 28.071 1.00 97.94 374 PHE A N 1
ATOM 2955 C CA . PHE A 1 374 ? -21.111 -4.716 26.826 1.00 97.94 374 PHE A CA 1
ATOM 2956 C C . PHE A 1 374 ? -21.976 -5.479 25.831 1.00 97.94 374 PHE A C 1
ATOM 2958 O O . PHE A 1 374 ? -22.869 -4.874 25.241 1.00 97.94 374 PHE A O 1
ATOM 2965 N N . HIS A 1 375 ? -21.783 -6.790 25.668 1.00 96.56 375 HIS A N 1
ATOM 2966 C CA . HIS A 1 375 ? -22.648 -7.591 24.803 1.00 96.56 375 HIS A CA 1
ATOM 2967 C C . HIS A 1 375 ? -24.098 -7.580 25.303 1.00 96.56 375 HIS A C 1
ATOM 2969 O O . HIS A 1 375 ? -25.007 -7.319 24.518 1.00 96.56 375 HIS A O 1
ATOM 2975 N N . GLN A 1 376 ? -24.329 -7.766 26.608 1.00 97.50 376 GLN A N 1
ATOM 2976 C CA . GLN A 1 376 ? -25.682 -7.728 27.173 1.00 97.50 376 GLN A CA 1
ATOM 2977 C C . GLN A 1 376 ? -26.353 -6.361 27.019 1.00 97.50 376 GLN A C 1
ATOM 2979 O O . GLN A 1 376 ? -27.560 -6.293 26.782 1.00 97.50 376 GLN A O 1
ATOM 2984 N N . MET A 1 377 ? -25.605 -5.272 27.205 1.00 97.81 377 MET A N 1
ATOM 2985 C CA . MET A 1 377 ? -26.143 -3.919 27.059 1.00 97.81 377 MET A CA 1
ATOM 2986 C C . MET A 1 377 ? -26.413 -3.579 25.596 1.00 97.81 377 MET A C 1
ATOM 2988 O O . MET A 1 377 ? -27.467 -3.021 25.297 1.00 97.81 377 MET A O 1
ATOM 2992 N N . TYR A 1 378 ? -25.521 -3.972 24.685 1.00 96.50 378 TYR A N 1
ATOM 2993 C CA . TYR A 1 378 ? -25.698 -3.753 23.255 1.00 96.50 378 TYR A CA 1
ATOM 2994 C C . TYR A 1 378 ? -26.904 -4.524 22.704 1.00 96.50 378 TYR A C 1
ATOM 2996 O O . TYR A 1 378 ? -27.753 -3.926 22.050 1.00 96.50 378 TYR A O 1
ATOM 3004 N N . GLU A 1 379 ? -27.054 -5.811 23.041 1.00 95.81 379 GLU A N 1
ATOM 3005 C CA . GLU A 1 379 ? -28.196 -6.642 22.617 1.00 95.81 379 GLU A CA 1
ATOM 3006 C C . GLU A 1 379 ? -29.554 -6.121 23.111 1.00 95.81 379 GLU A C 1
ATOM 3008 O O . GLU A 1 379 ? -30.582 -6.362 22.480 1.00 95.81 379 GLU A O 1
ATOM 3013 N N . ARG A 1 380 ? -29.577 -5.426 24.257 1.00 97.06 380 ARG A N 1
ATOM 3014 C CA . ARG A 1 380 ? -30.788 -4.799 24.817 1.00 97.06 380 ARG A CA 1
ATOM 3015 C C . ARG A 1 380 ? -31.040 -3.394 24.278 1.00 97.06 380 ARG A C 1
ATOM 3017 O O . ARG A 1 380 ? -32.101 -2.834 24.553 1.00 97.06 380 ARG A O 1
ATOM 3024 N N . SER A 1 381 ? -30.066 -2.808 23.591 1.00 95.81 381 SER A N 1
ATOM 3025 C CA . SER A 1 381 ? -30.163 -1.468 23.031 1.00 95.81 381 SER A CA 1
ATOM 3026 C C . SER A 1 381 ? -30.747 -1.513 21.621 1.00 95.81 381 SER A C 1
ATOM 3028 O O . SER A 1 381 ? -30.412 -2.389 20.831 1.00 95.81 381 SER A O 1
ATOM 3030 N N . ASP A 1 382 ? -31.564 -0.519 21.278 1.00 94.38 382 ASP A N 1
ATOM 3031 C CA . ASP A 1 382 ? -31.984 -0.270 19.891 1.00 94.38 382 ASP A CA 1
ATOM 3032 C C . ASP A 1 382 ? -30.982 0.637 19.141 1.00 94.38 382 ASP A C 1
ATOM 3034 O O . ASP A 1 382 ? -31.271 1.122 18.046 1.00 94.38 382 ASP A O 1
ATOM 3038 N N . SER A 1 383 ? -29.818 0.917 19.740 1.00 93.12 383 SER A N 1
ATOM 3039 C CA . SER A 1 383 ? -28.803 1.800 19.163 1.00 93.12 383 SER A CA 1
ATOM 3040 C C . SER A 1 383 ? -27.949 1.093 18.117 1.00 93.12 383 SER A C 1
ATOM 3042 O O . SER A 1 383 ? -27.670 -0.105 18.199 1.00 93.12 383 SER A O 1
ATOM 3044 N N . THR A 1 384 ? -27.458 1.860 17.150 1.00 91.75 384 THR A N 1
ATOM 3045 C CA . THR A 1 384 ? -26.395 1.395 16.258 1.00 91.75 384 THR A CA 1
ATOM 3046 C C . THR A 1 384 ? -25.125 1.080 17.056 1.00 91.75 384 THR A C 1
ATOM 3048 O O . THR A 1 384 ? -24.921 1.573 18.166 1.00 91.75 384 THR A O 1
ATOM 3051 N N . LEU A 1 385 ? -24.233 0.265 16.483 1.00 92.06 385 LEU A N 1
ATOM 3052 C CA . LEU A 1 385 ? -22.955 -0.077 17.119 1.00 92.06 385 LEU A CA 1
ATOM 3053 C C . LEU A 1 385 ? -22.166 1.168 17.544 1.00 92.06 385 LEU A C 1
ATOM 3055 O O . LEU A 1 385 ? -21.615 1.211 18.636 1.00 92.06 385 LEU A O 1
ATOM 3059 N N . PHE A 1 386 ? -22.126 2.193 16.697 1.00 90.12 386 PHE A N 1
ATOM 3060 C CA . PHE A 1 386 ? -21.336 3.384 16.976 1.00 90.12 386 PHE A CA 1
ATOM 3061 C C . PHE A 1 386 ? -21.995 4.331 17.975 1.00 90.12 386 PHE A C 1
ATOM 3063 O O . PHE A 1 386 ? -21.284 4.896 18.797 1.00 90.12 386 PHE A O 1
ATOM 3070 N N . GLU A 1 387 ? -23.325 4.441 17.985 1.00 91.00 387 GLU A N 1
ATOM 3071 C CA . GLU A 1 387 ? -24.042 5.132 19.067 1.00 91.00 387 GLU A CA 1
ATOM 3072 C C . GLU A 1 387 ? -23.795 4.440 20.418 1.00 91.00 387 GLU A C 1
ATOM 3074 O O . GLU A 1 387 ? -23.548 5.107 21.423 1.00 91.00 387 GLU A O 1
ATOM 3079 N N . PHE A 1 388 ? -23.788 3.102 20.444 1.00 94.62 388 PHE A N 1
ATOM 3080 C CA . PHE A 1 388 ? -23.438 2.335 21.639 1.00 94.62 388 PHE A CA 1
ATOM 3081 C C . PHE A 1 388 ? -21.987 2.585 22.082 1.00 94.62 388 PHE A C 1
ATOM 3083 O O . PHE A 1 388 ? -21.741 2.815 23.271 1.00 94.62 388 PHE A O 1
ATOM 3090 N N . LEU A 1 389 ? -21.041 2.580 21.132 1.00 93.50 389 LEU A N 1
ATOM 3091 C CA . LEU A 1 389 ? -19.625 2.852 21.390 1.00 93.50 389 LEU A CA 1
ATOM 3092 C C . LEU A 1 389 ? -19.402 4.274 21.929 1.00 93.50 389 LEU A C 1
ATOM 3094 O O . LEU A 1 389 ? -18.691 4.446 22.913 1.00 93.50 389 LEU A O 1
ATOM 3098 N N . GLN A 1 390 ? -20.032 5.283 21.322 1.00 89.31 390 GLN A N 1
ATOM 3099 C CA . GLN A 1 390 ? -19.945 6.689 21.736 1.00 89.31 390 GLN A CA 1
ATOM 3100 C C . GLN A 1 390 ? -20.643 6.966 23.078 1.00 89.31 390 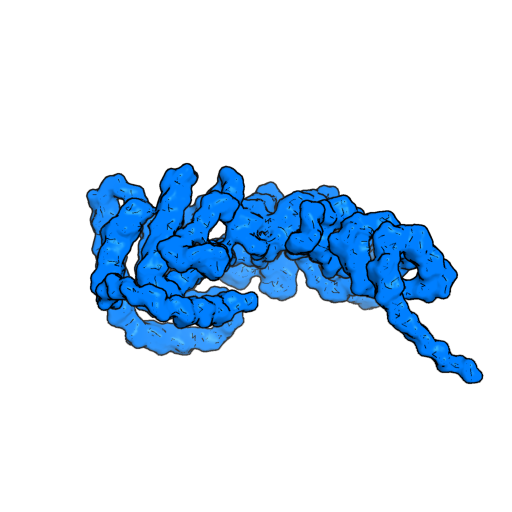GLN A C 1
ATOM 3102 O O . GLN A 1 390 ? -20.240 7.872 23.802 1.00 89.31 390 GLN A O 1
ATOM 3107 N N . GLY A 1 391 ? -21.698 6.216 23.404 1.00 92.75 391 GLY A N 1
ATOM 3108 C CA . GLY A 1 391 ? -22.490 6.398 24.616 1.00 92.75 391 GLY A CA 1
ATOM 3109 C C . GLY A 1 391 ? -22.038 5.510 25.773 1.00 92.75 391 GLY A C 1
ATOM 3110 O O . GLY A 1 391 ? -21.251 5.910 26.634 1.00 92.75 391 GLY A O 1
ATOM 3111 N N . HIS A 1 392 ? -22.605 4.304 25.833 1.00 95.69 392 HIS A N 1
ATOM 3112 C CA . HIS A 1 392 ? -22.463 3.418 26.985 1.00 95.69 392 HIS A CA 1
ATOM 3113 C C . HIS A 1 392 ? -21.029 2.900 27.151 1.00 95.69 392 HIS A C 1
ATOM 3115 O O . HIS A 1 392 ? -20.466 3.027 28.238 1.00 95.69 392 HIS A O 1
ATOM 3121 N N . TRP A 1 393 ? -20.424 2.374 26.080 1.00 95.75 393 TRP A N 1
ATOM 3122 C CA . TRP A 1 393 ? -19.052 1.856 26.124 1.00 95.75 393 TRP A CA 1
ATOM 3123 C C . TRP A 1 393 ? -18.058 2.949 26.536 1.00 95.75 393 TRP A C 1
ATOM 3125 O O . TRP A 1 393 ? -17.296 2.752 27.477 1.00 95.75 393 TRP A O 1
ATOM 3135 N N . ALA A 1 394 ? -18.131 4.124 25.899 1.00 92.00 394 ALA A N 1
ATOM 3136 C CA . ALA A 1 394 ? -17.312 5.298 26.204 1.00 92.00 394 ALA A CA 1
ATOM 3137 C C . ALA A 1 394 ? -17.306 5.639 27.695 1.00 92.00 394 ALA A C 1
ATOM 3139 O O . ALA A 1 394 ? -16.260 5.714 28.335 1.00 92.00 394 ALA A O 1
ATOM 3140 N N . THR A 1 395 ? -18.513 5.823 28.236 1.00 92.75 395 THR A N 1
ATOM 3141 C CA . THR A 1 395 ? -18.731 6.227 29.625 1.00 92.75 395 THR A CA 1
ATOM 3142 C C . THR A 1 395 ? -18.130 5.193 30.567 1.00 92.75 395 THR A C 1
ATOM 3144 O O . THR A 1 395 ? -17.376 5.540 31.474 1.00 92.75 395 THR A O 1
ATOM 3147 N N . ARG A 1 396 ? -18.402 3.909 30.307 1.00 95.56 396 ARG A N 1
ATOM 3148 C CA . ARG A 1 396 ? -17.903 2.812 31.131 1.00 95.56 396 ARG A CA 1
ATOM 3149 C C . ARG A 1 396 ? -16.381 2.692 31.076 1.00 95.56 396 ARG A C 1
ATOM 3151 O O . ARG A 1 396 ? -15.759 2.479 32.111 1.00 95.56 396 ARG A O 1
ATOM 3158 N N . MET A 1 397 ? -15.771 2.853 29.903 1.00 93.75 397 MET A N 1
ATOM 3159 C CA . MET A 1 397 ? -14.315 2.788 29.776 1.00 93.75 397 MET A CA 1
ATOM 3160 C C . MET A 1 397 ? -13.620 3.941 30.504 1.00 93.75 397 MET A C 1
ATOM 3162 O O . MET A 1 397 ? -12.617 3.693 31.167 1.00 93.75 397 MET A O 1
ATOM 3166 N N . CYS A 1 398 ? -14.175 5.158 30.483 1.00 89.69 398 CYS A N 1
ATOM 3167 C CA . CYS A 1 398 ? -13.654 6.268 31.289 1.00 89.69 398 CYS A CA 1
ATOM 3168 C C . CYS A 1 398 ? -13.694 5.964 32.798 1.00 89.69 398 CYS A C 1
ATOM 3170 O O . CYS A 1 398 ? -12.727 6.234 33.507 1.00 89.69 398 CYS A O 1
ATOM 3172 N N . GLU A 1 399 ? -14.782 5.362 33.293 1.00 92.38 399 GLU A N 1
ATOM 3173 C CA . GLU A 1 399 ? -14.884 4.945 34.700 1.00 92.38 399 GLU A CA 1
ATOM 3174 C C . GLU A 1 399 ? -13.841 3.882 35.067 1.00 92.38 399 GLU A C 1
ATOM 3176 O O . GLU A 1 399 ? -13.219 3.957 36.126 1.00 92.38 399 GLU A O 1
ATOM 3181 N N . VAL A 1 400 ? -13.663 2.876 34.205 1.00 93.12 400 VAL A N 1
ATOM 3182 C CA . VAL A 1 400 ? -12.749 1.748 34.440 1.00 93.12 400 VAL A CA 1
ATOM 3183 C C . VAL A 1 400 ? -11.294 2.196 34.437 1.00 93.12 400 VAL A C 1
ATOM 3185 O O . VAL A 1 400 ? -10.524 1.765 35.293 1.00 93.12 400 VAL A O 1
ATOM 3188 N N . CYS A 1 401 ? -10.916 3.060 33.497 1.00 89.06 401 CYS A N 1
ATOM 3189 C CA . CYS A 1 401 ? -9.554 3.569 33.401 1.00 89.06 401 CYS A CA 1
ATOM 3190 C C . CYS A 1 401 ? -9.218 4.569 34.526 1.00 89.06 401 CYS A C 1
ATOM 3192 O O . CYS A 1 401 ? -8.055 4.924 34.692 1.00 89.06 401 CYS A O 1
ATOM 3194 N N . GLY A 1 402 ? -10.198 4.957 35.358 1.00 82.56 402 GLY A N 1
ATOM 3195 C CA . GLY A 1 402 ? -9.982 5.806 36.534 1.00 82.56 402 GLY A CA 1
ATOM 3196 C C . GLY A 1 402 ? -9.600 7.241 36.178 1.00 82.56 402 GLY A C 1
ATOM 3197 O O . GLY A 1 402 ? -9.004 7.949 36.988 1.00 82.56 402 GLY A O 1
ATOM 3198 N N . GLU A 1 403 ? -9.920 7.664 34.961 1.00 65.94 403 GLU A N 1
ATOM 3199 C CA . GLU A 1 403 ? -9.514 8.949 34.420 1.00 65.94 403 GLU A CA 1
ATOM 3200 C C . GLU A 1 403 ? -10.644 9.949 34.646 1.00 65.94 403 GLU A C 1
ATOM 3202 O O . GLU A 1 403 ? -11.627 10.004 33.904 1.00 65.94 403 GLU A O 1
ATOM 3207 N N . GLU A 1 404 ? -10.508 10.772 35.689 1.00 54.53 404 GLU A N 1
ATOM 3208 C CA . GLU A 1 404 ? -11.221 12.045 35.696 1.00 54.53 404 GLU A CA 1
ATOM 3209 C C . GLU A 1 404 ? -10.723 12.839 34.487 1.00 54.53 404 GLU A C 1
ATOM 3211 O O . GLU A 1 404 ? -9.518 13.006 34.297 1.00 54.53 404 GLU A O 1
ATOM 3216 N N . VAL A 1 405 ? -11.643 13.318 33.647 1.00 52.38 405 VAL A N 1
ATOM 3217 C CA . VAL A 1 405 ? -11.321 14.209 32.527 1.00 52.38 405 VAL A CA 1
ATOM 3218 C C . VAL A 1 405 ? -10.890 15.561 33.107 1.00 52.38 405 VAL A C 1
ATOM 3220 O O . VAL A 1 405 ? -11.646 16.531 33.107 1.00 52.38 405 VAL A O 1
ATOM 3223 N N . VAL A 1 406 ? -9.681 15.625 33.661 1.00 52.41 406 VAL A N 1
ATOM 3224 C CA . VAL A 1 406 ? -9.018 16.873 34.020 1.00 52.41 406 VAL A CA 1
ATOM 3225 C C . VAL A 1 406 ? -8.450 17.412 32.716 1.00 52.41 406 VAL A C 1
ATOM 3227 O O . VAL A 1 406 ? -7.470 16.901 32.181 1.00 52.41 406 VAL A O 1
ATOM 3230 N N . ILE A 1 407 ? -9.153 18.383 32.137 1.00 46.81 407 ILE A N 1
ATOM 3231 C CA . ILE A 1 407 ? -8.708 19.095 30.941 1.00 46.81 407 ILE A CA 1
ATOM 3232 C C . ILE A 1 407 ? -7.584 20.026 31.393 1.00 46.81 407 ILE A C 1
ATOM 3234 O O . ILE A 1 407 ? -7.851 21.164 31.766 1.00 46.81 407 ILE A O 1
ATOM 3238 N N . ASP A 1 408 ? -6.358 19.516 31.428 1.00 53.50 408 ASP A N 1
ATOM 3239 C CA . ASP A 1 408 ? -5.180 20.368 31.511 1.00 53.50 408 ASP A CA 1
ATOM 3240 C C . ASP A 1 408 ? -4.741 20.670 30.077 1.00 53.50 408 ASP A C 1
ATOM 3242 O O . ASP A 1 408 ? -4.367 19.765 29.328 1.00 53.50 408 ASP A O 1
ATOM 3246 N N . GLU A 1 409 ? -4.895 21.926 29.658 1.00 58.31 409 GLU A N 1
ATOM 3247 C CA . GLU A 1 409 ? -4.554 22.384 28.303 1.00 58.31 409 GLU A CA 1
ATOM 3248 C C . GLU A 1 409 ? -3.033 22.337 28.044 1.00 58.31 409 GLU A C 1
ATOM 3250 O O . GLU A 1 409 ? -2.611 22.465 26.901 1.00 58.31 409 GLU A O 1
ATOM 3255 N N . ASP A 1 410 ? -2.215 22.084 29.074 1.00 59.41 410 ASP A N 1
ATOM 3256 C CA . ASP A 1 410 ? -0.753 22.197 29.015 1.00 59.41 410 ASP A CA 1
ATOM 3257 C C . ASP A 1 410 ? -0.001 20.873 28.728 1.00 59.41 410 ASP A C 1
ATOM 3259 O O . ASP A 1 410 ? 1.211 20.895 28.518 1.00 59.41 410 ASP A O 1
ATOM 3263 N N . ASN A 1 411 ? -0.671 19.711 28.665 1.00 58.78 411 ASN A N 1
ATOM 3264 C CA . ASN A 1 411 ? -0.010 18.397 28.489 1.00 58.78 411 ASN A CA 1
ATOM 3265 C C . ASN A 1 411 ? 0.177 17.969 27.008 1.00 58.78 411 ASN A C 1
ATOM 3267 O O . ASN A 1 411 ? 0.094 16.790 26.660 1.00 58.78 411 ASN A O 1
ATOM 3271 N N . GLU A 1 412 ? 0.397 18.936 26.111 1.00 58.97 412 GLU A N 1
ATOM 3272 C CA . GLU A 1 412 ? 0.402 18.738 24.650 1.00 58.97 412 GLU A CA 1
ATOM 3273 C C . GLU A 1 412 ? 1.736 18.213 24.078 1.00 58.97 412 GLU A C 1
ATOM 3275 O O . GLU A 1 412 ? 1.721 17.519 23.060 1.00 58.97 412 GLU A O 1
ATOM 3280 N N . GLU A 1 413 ? 2.880 18.486 24.719 1.00 63.38 413 GLU A N 1
ATOM 3281 C CA . GLU A 1 413 ? 4.203 18.049 24.225 1.00 63.38 413 GLU A CA 1
ATOM 3282 C C . GLU A 1 413 ? 4.408 16.525 24.342 1.00 63.38 413 GLU A C 1
ATOM 3284 O O . GLU A 1 413 ? 4.901 15.900 23.405 1.00 63.38 413 GLU A O 1
ATOM 3289 N N . GLU A 1 414 ? 3.935 15.893 25.423 1.00 63.62 414 GLU A N 1
ATOM 3290 C CA . GLU A 1 414 ? 4.109 14.446 25.666 1.00 63.62 414 GLU A CA 1
ATOM 3291 C C . GLU A 1 414 ? 3.387 13.575 24.614 1.00 63.62 414 GLU A C 1
ATOM 3293 O O . GLU A 1 414 ? 3.802 12.457 24.305 1.00 63.62 414 GLU A O 1
ATOM 3298 N N . PHE A 1 415 ? 2.326 14.107 23.999 1.00 60.12 415 PHE A N 1
ATOM 3299 C CA . PHE A 1 415 ? 1.580 13.433 22.936 1.00 60.12 415 PHE A CA 1
ATOM 3300 C C . PHE A 1 415 ? 2.364 13.347 21.621 1.00 60.12 415 PHE A C 1
ATOM 3302 O O . PHE A 1 415 ? 2.307 12.332 20.927 1.00 60.12 415 PHE A O 1
ATOM 3309 N N . VAL A 1 416 ? 3.075 14.417 21.261 1.00 62.31 416 VAL A N 1
ATOM 3310 C CA . VAL A 1 416 ? 3.822 14.516 20.000 1.00 62.31 416 VAL A CA 1
ATOM 3311 C C . VAL A 1 416 ? 4.986 13.526 20.003 1.00 62.31 416 VAL A C 1
ATOM 3313 O O . VAL A 1 416 ? 5.155 12.808 19.015 1.00 62.31 416 VAL A O 1
ATOM 3316 N N . ASP A 1 417 ? 5.696 13.427 21.127 1.00 66.25 417 ASP A N 1
ATOM 3317 C CA . ASP A 1 417 ? 6.840 12.530 21.309 1.00 66.25 417 ASP A CA 1
ATOM 3318 C C . ASP A 1 417 ? 6.419 11.050 21.290 1.00 66.25 417 ASP A C 1
ATOM 3320 O O . ASP A 1 417 ? 7.024 10.236 20.591 1.00 66.25 417 ASP A O 1
ATOM 3324 N N . ALA A 1 418 ? 5.318 10.696 21.968 1.00 61.00 418 ALA A N 1
ATOM 3325 C CA . ALA A 1 418 ? 4.801 9.323 22.003 1.00 61.00 418 ALA A CA 1
ATOM 3326 C C . ALA A 1 418 ? 4.375 8.785 20.623 1.00 61.00 418 ALA A C 1
ATOM 3328 O O . ALA A 1 418 ? 4.261 7.571 20.436 1.00 61.00 418 ALA A O 1
ATOM 3329 N N . LEU A 1 419 ? 4.114 9.675 19.660 1.00 56.16 419 LEU A N 1
ATOM 3330 C CA . LEU A 1 419 ? 3.705 9.331 18.299 1.00 56.16 419 LEU A CA 1
ATOM 3331 C C . LEU A 1 419 ? 4.877 9.244 17.317 1.00 56.16 419 LEU A C 1
ATOM 3333 O O . LEU A 1 419 ? 4.805 8.445 16.383 1.00 56.16 419 LEU A O 1
ATOM 3337 N N . GLU A 1 420 ? 5.963 9.989 17.545 1.00 59.88 420 GLU A N 1
ATOM 3338 C CA . GLU A 1 420 ? 7.189 9.889 16.736 1.00 59.88 420 GLU A CA 1
ATOM 3339 C C . GLU A 1 420 ? 7.890 8.537 16.908 1.00 59.88 420 GLU A C 1
ATOM 3341 O O . GLU A 1 420 ? 8.522 8.050 15.975 1.00 59.88 420 GLU A O 1
ATOM 3346 N N . GLU A 1 421 ? 7.679 7.853 18.034 1.00 58.81 421 GLU A N 1
ATOM 3347 C CA . GLU A 1 421 ? 8.127 6.467 18.223 1.00 58.81 421 GLU A CA 1
ATOM 3348 C C . GLU A 1 421 ? 7.309 5.427 17.421 1.00 58.81 421 GLU A C 1
ATOM 3350 O O . GLU A 1 421 ? 7.670 4.250 17.382 1.00 58.81 421 GLU A O 1
ATOM 3355 N N . VAL A 1 422 ? 6.177 5.807 16.809 1.00 45.66 422 VAL A N 1
ATOM 3356 C CA . VAL A 1 422 ? 5.213 4.868 16.185 1.00 45.66 422 VAL A CA 1
ATOM 3357 C C . VAL A 1 422 ? 5.264 4.881 14.662 1.00 45.66 422 VAL A C 1
ATOM 3359 O O . VAL A 1 422 ? 4.847 3.910 14.027 1.00 45.66 422 VAL A O 1
ATOM 3362 N N . THR A 1 423 ? 5.751 5.968 14.074 1.00 41.91 423 THR A N 1
ATOM 3363 C CA . THR A 1 423 ? 5.873 6.153 12.626 1.00 41.91 423 THR A CA 1
ATOM 3364 C C . THR A 1 423 ? 7.323 5.913 12.200 1.00 41.91 423 THR A C 1
ATOM 3366 O O . THR A 1 423 ? 8.173 6.718 12.578 1.00 41.91 423 THR A O 1
ATOM 3369 N N . PRO A 1 424 ? 7.621 4.824 11.464 1.00 34.88 424 PRO A N 1
ATOM 3370 C CA . PRO A 1 424 ? 8.950 4.569 10.908 1.00 34.88 424 PRO A CA 1
ATOM 3371 C C . PRO A 1 424 ? 9.408 5.632 9.907 1.00 34.88 424 PRO A C 1
ATOM 3373 O O . PRO A 1 424 ? 8.535 6.162 9.175 1.00 34.88 424 PRO A O 1
#

Secondary structure (DSSP, 8-state):
---------HHHHHHHTT-HHHHHHHHHTT----HHHHHHHHHTT-HHHHHHHHHH-TT----HHHHHHHHS--TT--S--HHHHHHHHHHHHHHHHHHHHHHHHHS-HHHHHHTT--TTS---TTHHHHHHHHHHTT--------S---GGGGGTT-HHHHHHHHHTT---SS-B-TTS-BHHHH---SSHHHHHHHHHHHHHTT--TT-EETTEEHHHHHHHHHHHHHHHHHHHHHHHS-TT--PPPGGGG-STTHHHHHHHHHH-----S---TTSSSS--HHHHHHHHHTGGGS-HHHHHHHHHHHHHHHHHHT----HHHHHHHHHHHHTTPPP--TTSS-TTHHHHHHHHHHHTHHHHHHHHHHHHHHHHHHHH--S-HHHHIIIIIHHHHHHHHT------TT--HHHHHHHHTT--

Sequence (424 aa):
MAIGEKVDMYWAFNSYVEWPEAIDDLLDAGFEPNEYSFRQAIVQGQIQTLKRILAKRKNYRICHCFLEAASAKDPACSFENLEVFEFLADLVSKRRKELQNIAEATLPKEMLSHLLIRADTLIGYRAGETVQLLSSHGVDVEFEDEYGYLIYNQVHGRTAFAEVLWSFGFKDVDETDSEGYTCLMLTPAVSTATRLEFAHWLKGKGADLDRKRIDQPAMFYVAYGVGQLIMHDAVCYHRAHSPSHVAFPDSNFGDSESWGMVNDILHRSYRDSCACKCSDAGCCSTTRFVHGLALNKLPPKRRMEVISKLGDISTQRSVTANPSALIRALTFDTLSLPHTCNHSTDIDDEILARETQNETKGSVQLLDDLLDEFHQMYERSDSTLFEFLQGHWATRMCEVCGEEVVIDEDNEEEFVDALEEVTP

Foldseek 3Di:
DPPPPPPQVQVVLLVCLQPLVVLLVCVVVVHAHDPVSLLSNLLVLVQSNNVSNCVSPVLDAQELVSLLSLQDDDVPDPDRSLVSNLVSLLVVLVLQVVLLVLLVVQPDPVVCVVLVRDPQAGRAQSSLVSCVVCVVSVHHDSHDPNGGDQSLVSNQLDLSSVVSNVVSGHLDQCDAHPQNDGCLLVNRHPALQSLLNSNLSSVVSPHFQQRDRPFGGSLLSSLLVSLQRLLVQQVVVCVVDPVPDSDDPPPRQPDLSSVVSVLCLQAPPDFTCWPWQLDDGHDGSLLSNLVSNLLLLDDLVVSLNSLLVVLVSCVVNVRAGDLLSNLSSSLCSLLVQDTLGPPDPDPPRPVVSVVSCVVCVVVSVVSVVVSVVLVVVVVVDPDDSSVSCNPVVSVVSCVVVVDDPPPDVPPPPSSSVSVVVVDD